Protein AF-A0AAD9R577-F1 (afdb_monomer)

Structure (mmCIF, N/CA/C/O backbone):
data_AF-A0AAD9R577-F1
#
_entry.id   AF-A0AAD9R577-F1
#
loop_
_atom_site.group_PDB
_atom_site.id
_atom_site.type_symbol
_atom_site.label_atom_id
_atom_site.label_alt_id
_atom_site.label_comp_id
_atom_site.label_asym_id
_atom_site.label_entity_id
_atom_site.label_seq_id
_atom_site.pdbx_PDB_ins_code
_atom_site.Cartn_x
_atom_site.Cartn_y
_atom_site.Cartn_z
_atom_site.occupancy
_atom_site.B_iso_or_equiv
_atom_site.auth_seq_id
_atom_site.auth_comp_id
_atom_site.auth_asym_id
_atom_site.auth_atom_id
_atom_site.pdbx_PDB_model_num
ATOM 1 N N . MET A 1 1 ? -76.324 93.531 103.698 1.00 36.38 1 MET A N 1
ATOM 2 C CA . MET A 1 1 ? -75.422 93.240 104.834 1.00 36.38 1 MET A CA 1
ATOM 3 C C . MET A 1 1 ? -74.713 91.928 104.554 1.00 36.38 1 MET A C 1
ATOM 5 O O . MET A 1 1 ? -75.257 91.119 103.817 1.00 36.38 1 MET A O 1
ATOM 9 N N . ALA A 1 2 ? -73.474 91.845 105.027 1.00 48.06 2 ALA A N 1
ATOM 10 C CA . ALA A 1 2 ? -72.414 90.916 104.651 1.00 48.06 2 ALA A CA 1
ATOM 11 C C . ALA A 1 2 ? -72.504 89.531 105.327 1.00 48.06 2 ALA A C 1
ATOM 13 O O . ALA A 1 2 ? -73.449 89.286 106.071 1.00 48.06 2 ALA A O 1
ATOM 14 N N . GLU A 1 3 ? -71.440 88.741 105.093 1.00 37.62 3 GLU A N 1
ATOM 15 C CA . GLU A 1 3 ? -70.983 87.515 105.786 1.00 37.62 3 GLU A CA 1
ATOM 16 C C . GLU A 1 3 ? -71.589 86.182 105.311 1.00 37.62 3 GLU A C 1
ATOM 18 O O . GLU A 1 3 ? -72.774 86.109 105.021 1.00 37.62 3 GLU A O 1
ATOM 23 N N . SER A 1 4 ? -70.910 85.029 105.263 1.00 41.31 4 SER A N 1
ATOM 24 C CA . SER A 1 4 ? -69.511 84.550 105.139 1.00 41.31 4 SER A CA 1
ATOM 25 C C . SER A 1 4 ? -69.548 83.059 105.539 1.00 41.31 4 SER A C 1
ATOM 27 O O . SER A 1 4 ? -70.264 82.738 106.483 1.00 41.31 4 SER A O 1
ATOM 29 N N . GLY A 1 5 ? -68.751 82.175 104.916 1.00 31.88 5 GLY A N 1
ATOM 30 C CA . GLY A 1 5 ? -68.338 80.900 105.544 1.00 31.88 5 GLY A CA 1
ATOM 31 C C . GLY A 1 5 ? -68.400 79.618 104.692 1.00 31.88 5 GLY A C 1
ATOM 32 O O . GLY A 1 5 ? -69.493 79.167 104.383 1.00 31.88 5 GLY A O 1
ATOM 33 N N . GLU A 1 6 ? -67.198 79.070 104.407 1.00 48.03 6 GLU A N 1
ATOM 34 C CA . GLU A 1 6 ? -66.734 77.646 104.351 1.00 48.03 6 GLU A CA 1
ATOM 35 C C . GLU A 1 6 ? -67.525 76.588 103.535 1.00 48.03 6 GLU A C 1
ATOM 37 O O . GLU A 1 6 ? -68.749 76.618 103.587 1.00 48.03 6 GLU A O 1
ATOM 42 N N . PRO A 1 7 ? -66.907 75.588 102.828 1.00 50.59 7 PRO A N 1
ATOM 43 C CA . PRO A 1 7 ? -65.900 74.640 103.378 1.00 50.59 7 PRO A CA 1
ATOM 44 C C . PRO A 1 7 ? -64.921 73.953 102.366 1.00 50.59 7 PRO A C 1
ATOM 46 O O . PRO A 1 7 ? -65.145 73.951 101.162 1.00 50.59 7 PRO A O 1
ATOM 49 N N . GLN A 1 8 ? -63.888 73.234 102.844 1.00 50.06 8 GLN A N 1
ATOM 50 C CA . GLN A 1 8 ? -63.568 71.871 102.345 1.00 50.06 8 GLN A CA 1
ATOM 51 C C . GLN A 1 8 ? -62.531 71.153 103.225 1.00 50.06 8 GLN A C 1
ATOM 53 O O . GLN A 1 8 ? -61.324 71.384 103.166 1.00 50.06 8 GLN A O 1
ATOM 58 N N . ALA A 1 9 ? -63.034 70.224 104.038 1.00 52.00 9 ALA A N 1
ATOM 59 C CA . ALA A 1 9 ? -62.245 69.318 104.855 1.00 52.00 9 ALA A CA 1
ATOM 60 C C . ALA A 1 9 ? -61.543 68.267 103.979 1.00 52.00 9 ALA A C 1
ATOM 62 O O . ALA A 1 9 ? -62.163 67.391 103.377 1.00 52.00 9 ALA A O 1
ATOM 63 N N . ASN A 1 10 ? -60.218 68.335 103.948 1.00 60.50 10 ASN A N 1
ATOM 64 C CA . ASN A 1 10 ? -59.331 67.381 103.299 1.00 60.50 10 ASN A CA 1
ATOM 65 C C . ASN A 1 10 ? -59.220 66.091 104.144 1.00 60.50 10 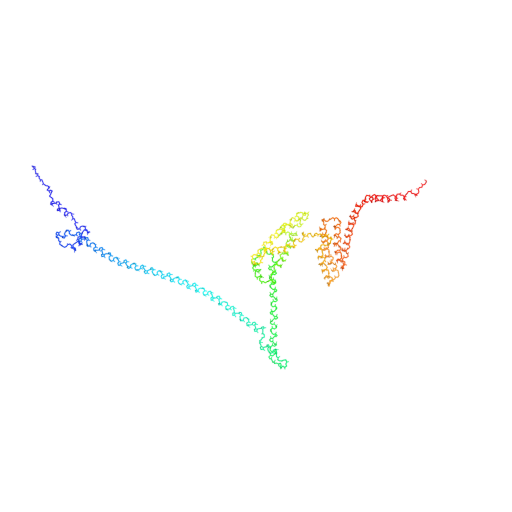ASN A C 1
ATOM 67 O O . ASN A 1 10 ? -58.213 65.845 104.806 1.00 60.50 10 ASN A O 1
ATOM 71 N N . ASN A 1 11 ? -60.292 65.294 104.182 1.00 74.69 11 ASN A N 1
ATOM 72 C CA . ASN A 1 11 ? -60.381 64.095 105.017 1.00 74.69 11 ASN A CA 1
ATOM 73 C C . ASN A 1 11 ? -59.613 62.906 104.376 1.00 74.69 11 ASN A C 1
ATOM 75 O O . ASN A 1 11 ? -59.907 62.522 103.239 1.00 74.69 11 ASN A O 1
ATOM 79 N N . PRO A 1 12 ? -58.637 62.278 105.067 1.00 73.50 12 PRO A N 1
ATOM 80 C CA . PRO A 1 12 ? -57.872 61.139 104.544 1.00 73.50 12 PRO A CA 1
ATOM 81 C C . PRO A 1 12 ? -58.734 59.901 104.244 1.00 73.50 12 PRO A C 1
ATOM 83 O O . PRO A 1 12 ? -58.388 59.120 103.354 1.00 73.50 12 PRO A O 1
ATOM 86 N N . LEU A 1 13 ? -59.869 59.734 104.932 1.00 74.12 13 LEU A N 1
ATOM 87 C CA . LEU A 1 13 ? -60.851 58.697 104.605 1.00 74.12 13 LEU A CA 1
ATOM 88 C C . LEU A 1 13 ? -61.542 58.990 103.272 1.00 74.12 13 LEU A C 1
ATOM 90 O O . LEU A 1 13 ? -61.660 58.083 102.456 1.00 74.12 13 LEU A O 1
ATOM 94 N N . SER A 1 14 ? -61.896 60.249 102.998 1.00 76.75 14 SER A N 1
ATOM 95 C CA . SER A 1 14 ? -62.472 60.659 101.711 1.00 76.75 14 SER A CA 1
ATOM 96 C C . SER A 1 14 ? -61.490 60.469 100.554 1.00 76.75 14 SER A C 1
ATOM 98 O O . SER A 1 14 ? -61.900 60.046 99.482 1.00 76.75 14 SER A O 1
ATOM 100 N N . ARG A 1 15 ? -60.180 60.670 100.767 1.00 76.50 15 ARG A N 1
ATOM 101 C CA . ARG A 1 15 ? -59.154 60.348 99.753 1.00 76.50 15 ARG A CA 1
ATOM 102 C C . ARG A 1 15 ? -59.032 58.848 99.482 1.00 76.50 15 ARG A C 1
ATOM 104 O O . ARG A 1 15 ? -58.927 58.460 98.325 1.00 76.50 15 ARG A O 1
ATOM 111 N N . LYS A 1 16 ? -59.035 57.999 100.520 1.00 76.12 16 LYS A N 1
ATOM 112 C CA . LYS A 1 16 ? -59.027 56.534 100.338 1.00 76.12 16 LYS A CA 1
ATOM 113 C C . LYS A 1 16 ? -60.310 56.046 99.668 1.00 76.12 16 LYS A C 1
ATOM 115 O O . LYS A 1 16 ? -60.227 55.207 98.783 1.00 76.12 16 LYS A O 1
ATOM 120 N N . LEU A 1 17 ? -61.461 56.591 100.060 1.00 76.38 17 LEU A N 1
ATOM 121 C CA . LEU A 1 17 ? -62.759 56.265 99.477 1.00 76.38 17 LEU A CA 1
ATOM 122 C C . LEU A 1 17 ? -62.812 56.667 97.999 1.00 76.38 17 LEU A C 1
ATOM 124 O O . LEU A 1 17 ? -63.132 55.829 97.166 1.00 76.38 17 LEU A O 1
ATOM 128 N N . ASN A 1 18 ? -62.408 57.896 97.664 1.00 77.06 18 ASN A N 1
ATOM 129 C CA . ASN A 1 18 ? -62.342 58.353 96.276 1.00 77.06 18 ASN A CA 1
ATOM 130 C C . ASN A 1 18 ? -61.352 57.518 95.462 1.00 77.06 18 ASN A C 1
ATOM 132 O O . ASN A 1 18 ? -61.693 57.096 94.370 1.00 77.06 18 ASN A O 1
ATOM 136 N N . LYS A 1 19 ? -60.187 57.163 96.016 1.00 76.25 19 LYS A N 1
ATOM 137 C CA . LYS A 1 19 ? -59.216 56.297 95.330 1.00 76.25 19 LYS A CA 1
ATOM 138 C C . LYS A 1 19 ? -59.747 54.880 95.069 1.00 76.25 19 LYS A C 1
ATOM 140 O O . LYS A 1 19 ? -59.411 54.299 94.046 1.00 76.25 19 LYS A O 1
ATOM 145 N N . ILE A 1 20 ? -60.570 54.336 95.971 1.00 72.88 20 ILE A N 1
ATOM 146 C CA . ILE A 1 20 ? -61.236 53.030 95.805 1.00 72.88 20 ILE A CA 1
ATOM 147 C C . ILE A 1 20 ? -62.394 53.120 94.795 1.00 72.88 20 ILE A C 1
ATOM 149 O O . ILE A 1 20 ? -62.601 52.197 94.012 1.00 72.88 20 ILE A O 1
ATOM 153 N N . LEU A 1 21 ? -63.133 54.230 94.782 1.00 68.88 21 LEU A N 1
ATOM 154 C CA . LEU A 1 21 ? -64.209 54.488 93.818 1.00 68.88 21 LEU A CA 1
ATOM 155 C C . LEU A 1 21 ? -63.672 54.795 92.407 1.00 68.88 21 LEU A C 1
ATOM 157 O O . LEU A 1 21 ? -64.319 54.473 91.415 1.00 68.88 21 LEU A O 1
ATOM 161 N N . GLU A 1 22 ? -62.487 55.399 92.310 1.00 71.50 22 GLU A N 1
ATOM 162 C CA . GLU A 1 22 ? -61.793 55.688 91.050 1.00 71.50 22 GLU A CA 1
ATOM 163 C C . GLU A 1 22 ? -61.117 54.450 90.449 1.00 71.50 22 GLU A C 1
ATOM 165 O O . GLU A 1 22 ? -60.948 54.383 89.229 1.00 71.50 22 GLU A O 1
ATOM 170 N N . THR A 1 23 ? -60.773 53.439 91.258 1.00 67.88 23 THR A N 1
ATOM 171 C CA . THR A 1 23 ? -60.374 52.121 90.748 1.00 67.88 23 THR A CA 1
ATOM 172 C C . THR A 1 23 ? -61.582 51.412 90.140 1.00 67.88 23 THR A C 1
ATOM 174 O O . THR A 1 23 ? -62.280 50.644 90.797 1.00 67.88 23 THR A O 1
ATOM 177 N N . ARG A 1 24 ? -61.834 51.682 88.856 1.00 68.44 24 ARG A N 1
ATOM 178 C CA . ARG A 1 24 ? -62.853 51.012 88.037 1.00 68.44 24 ARG A CA 1
ATOM 179 C C . ARG A 1 24 ? -62.409 49.589 87.694 1.00 68.44 24 ARG A C 1
ATOM 181 O O . ARG A 1 24 ? -61.972 49.326 86.578 1.00 68.44 24 ARG A O 1
ATOM 188 N N . LEU A 1 25 ? -62.504 48.691 88.672 1.00 65.19 25 LEU A N 1
ATOM 189 C CA . LEU A 1 25 ? -62.075 47.292 88.560 1.00 65.19 25 LEU A CA 1
ATOM 190 C C . LEU A 1 25 ? -62.776 46.535 87.418 1.00 65.19 25 LEU A C 1
ATOM 192 O O . LEU A 1 25 ? -62.183 45.630 86.849 1.00 65.19 25 LEU A O 1
ATOM 196 N N . ASP A 1 26 ? -63.988 46.943 87.031 1.00 66.19 26 ASP A N 1
ATOM 197 C CA . ASP A 1 26 ? -64.758 46.304 85.953 1.00 66.19 26 ASP A CA 1
ATOM 198 C C . ASP A 1 26 ? -64.218 46.594 84.542 1.00 66.19 26 ASP A C 1
ATOM 200 O O . ASP A 1 26 ? -64.504 45.852 83.603 1.00 66.19 26 ASP A O 1
ATOM 204 N N . ASN A 1 27 ? -63.438 47.668 84.375 1.00 71.12 27 ASN A N 1
ATOM 205 C CA . ASN A 1 27 ? -62.921 48.079 83.067 1.00 71.12 27 ASN A CA 1
ATOM 206 C C . ASN A 1 27 ? -61.633 47.342 82.669 1.00 71.12 27 ASN A C 1
ATOM 208 O O . ASN A 1 27 ? -61.241 47.393 81.504 1.00 71.12 27 ASN A O 1
ATOM 212 N N . ASP A 1 28 ? -60.975 46.673 83.614 1.00 78.81 28 ASP A N 1
ATOM 213 C CA . ASP A 1 28 ? -59.715 45.970 83.391 1.00 78.81 28 ASP A CA 1
ATOM 214 C C . ASP A 1 28 ? -59.970 44.459 83.287 1.00 78.81 28 ASP A C 1
ATOM 216 O O . ASP A 1 28 ? -60.019 43.727 84.279 1.00 78.81 28 ASP A O 1
ATOM 220 N N . LYS A 1 29 ? -60.197 44.000 82.051 1.00 81.50 29 LYS A N 1
ATOM 221 C CA . LYS A 1 29 ? -60.559 42.609 81.746 1.00 81.50 29 LYS A CA 1
ATOM 222 C C . LYS A 1 29 ? -59.484 41.616 82.203 1.00 81.50 29 LYS A C 1
ATOM 224 O O . LYS A 1 29 ? -59.839 40.553 82.708 1.00 81.50 29 LYS A O 1
ATOM 229 N N . GLU A 1 30 ? -58.205 41.969 82.076 1.00 81.69 30 GLU A N 1
ATOM 230 C CA . GLU A 1 30 ? -57.084 41.123 82.507 1.00 81.69 30 GLU A CA 1
ATOM 231 C C . GLU A 1 30 ? -57.042 41.001 84.031 1.00 81.69 30 GLU A C 1
ATOM 233 O O . GLU A 1 30 ? -56.904 39.896 84.556 1.00 81.69 30 GLU A O 1
ATOM 238 N N . MET A 1 31 ? -57.253 42.105 84.757 1.00 79.75 31 MET A N 1
ATOM 239 C CA . MET A 1 31 ? -57.393 42.069 86.218 1.00 79.75 31 MET A CA 1
ATOM 240 C C . MET A 1 31 ? -58.587 41.224 86.657 1.00 79.75 31 MET A C 1
ATOM 242 O O . MET A 1 31 ? -58.463 40.413 87.572 1.00 79.75 31 MET A O 1
ATOM 246 N N . VAL A 1 32 ? -59.744 41.376 86.008 1.00 82.25 32 VAL A N 1
ATOM 247 C CA . VAL A 1 32 ? -60.946 40.592 86.327 1.00 82.25 32 VAL A CA 1
ATOM 248 C C . VAL A 1 32 ? -60.718 39.103 86.059 1.00 82.25 32 VAL A C 1
ATOM 250 O O . VAL A 1 32 ? -61.146 38.268 86.855 1.00 82.25 32 VAL A O 1
ATOM 253 N N . GLU A 1 33 ? -60.035 38.742 84.976 1.00 82.62 33 GLU A N 1
ATOM 254 C CA . GLU A 1 33 ? -59.671 37.355 84.672 1.00 82.62 33 GLU A CA 1
ATOM 255 C C . GLU A 1 33 ? -58.629 36.800 85.649 1.00 82.62 33 GLU A C 1
ATOM 257 O O . GLU A 1 33 ? -58.799 35.687 86.147 1.00 82.62 33 GLU A O 1
ATOM 262 N N . ALA A 1 34 ? -57.614 37.585 86.017 1.00 81.31 34 ALA A N 1
ATOM 263 C CA . ALA A 1 34 ? -56.635 37.213 87.032 1.00 81.31 34 ALA A CA 1
ATOM 264 C C . ALA A 1 34 ? -57.291 37.012 88.407 1.00 81.31 34 ALA A C 1
ATOM 266 O O . ALA A 1 34 ? -57.001 36.033 89.092 1.00 81.31 34 ALA A O 1
ATOM 267 N N . LEU A 1 35 ? -58.228 37.883 88.797 1.00 80.81 35 LEU A N 1
ATOM 268 C CA . LEU A 1 35 ? -59.008 37.756 90.031 1.00 80.81 35 LEU A CA 1
ATOM 269 C C . LEU A 1 35 ? -59.965 36.557 89.986 1.00 80.81 35 LEU A C 1
ATOM 271 O O . LEU A 1 35 ? -60.106 35.867 90.995 1.00 80.81 35 LEU A O 1
ATOM 275 N N . LYS A 1 36 ? -60.576 36.257 88.830 1.00 83.06 36 LYS A N 1
ATOM 276 C CA . LYS A 1 36 ? -61.362 35.027 88.614 1.00 83.06 36 LYS A CA 1
ATOM 277 C C . LYS A 1 36 ? -60.495 33.772 88.706 1.00 83.06 36 LYS A C 1
ATOM 279 O O . LYS A 1 36 ? -60.928 32.778 89.273 1.00 83.06 36 LYS A O 1
ATOM 284 N N . ALA A 1 37 ? -59.271 33.800 88.186 1.00 81.94 37 ALA A N 1
ATOM 285 C CA . ALA A 1 37 ? -58.332 32.694 88.336 1.00 81.94 37 ALA A CA 1
ATOM 286 C C . ALA A 1 37 ? -57.900 32.540 89.803 1.00 81.94 37 ALA A C 1
ATOM 288 O O . ALA A 1 37 ? -57.862 31.419 90.314 1.00 81.94 37 ALA A O 1
ATOM 289 N N . LEU A 1 38 ? -57.649 33.655 90.500 1.00 83.31 38 LEU A N 1
ATOM 290 C CA . LEU A 1 38 ? -57.300 33.684 91.921 1.00 83.31 38 LEU A CA 1
ATOM 291 C C . LEU A 1 38 ? -58.417 33.113 92.800 1.00 83.31 38 LEU A C 1
ATOM 293 O O . LEU A 1 38 ? -58.152 32.319 93.702 1.00 83.31 38 LEU A O 1
ATOM 297 N N . SER A 1 39 ? -59.672 33.467 92.509 1.00 83.19 39 SER A N 1
ATOM 298 C CA . SER A 1 39 ? -60.832 33.015 93.281 1.00 83.19 39 SER A CA 1
ATOM 299 C C . SER A 1 39 ? -61.064 31.505 93.202 1.00 83.19 39 SER A C 1
ATOM 301 O O . SER A 1 39 ? -61.665 30.946 94.114 1.00 83.19 39 SER A O 1
ATOM 303 N N . THR A 1 40 ? -60.531 30.814 92.183 1.00 82.81 40 THR A N 1
ATOM 304 C CA . THR A 1 40 ? -60.622 29.343 92.097 1.00 82.81 40 THR A CA 1
ATOM 305 C C . THR A 1 40 ? -59.883 28.610 93.219 1.00 82.81 40 THR A C 1
ATOM 307 O O . THR A 1 40 ? -60.184 27.448 93.472 1.00 82.81 40 THR A O 1
ATOM 310 N N . PHE A 1 41 ? -58.908 29.247 93.875 1.00 78.62 41 PHE A N 1
ATOM 311 C CA . PHE A 1 41 ? -58.085 28.602 94.908 1.00 78.62 41 PHE A CA 1
ATOM 312 C C . PHE A 1 41 ? -57.881 29.442 96.169 1.00 78.62 41 PHE A C 1
ATOM 314 O O . PHE A 1 41 ? -57.582 28.895 97.229 1.00 78.62 41 PHE A O 1
ATOM 321 N N . PHE A 1 42 ? -58.064 30.759 96.094 1.00 82.19 42 PHE A N 1
ATOM 322 C CA . PHE A 1 42 ? -58.013 31.648 97.246 1.00 82.19 42 PHE A CA 1
ATOM 323 C C . PHE A 1 42 ? -59.418 31.853 97.831 1.00 82.19 42 PHE A C 1
ATOM 325 O O . PHE A 1 42 ? -60.055 32.880 97.605 1.00 82.19 42 PHE A O 1
ATOM 332 N N . VAL A 1 43 ? -59.914 30.846 98.558 1.00 80.38 43 VAL A N 1
ATOM 333 C CA . VAL A 1 43 ? -61.293 30.820 99.087 1.00 80.38 43 VAL A CA 1
ATOM 334 C C . VAL A 1 43 ? -61.404 31.510 100.454 1.00 80.38 43 VAL A C 1
ATOM 336 O O . VAL A 1 43 ? -62.362 32.237 100.702 1.00 80.38 43 VAL A O 1
ATOM 339 N N . ASP A 1 44 ? -60.390 31.355 101.316 1.00 79.19 44 ASP A N 1
ATOM 340 C CA . ASP A 1 44 ? -60.407 31.874 102.688 1.00 79.19 44 ASP A CA 1
ATOM 341 C C . ASP A 1 44 ? -59.397 32.998 102.924 1.00 79.19 44 ASP A C 1
ATOM 343 O O . ASP A 1 44 ? -58.178 32.836 102.791 1.00 79.19 44 ASP A O 1
ATOM 347 N N . ASN A 1 45 ? -59.905 34.140 103.389 1.00 80.31 45 ASN A N 1
ATOM 348 C CA . ASN A 1 45 ? -59.128 35.354 103.612 1.00 80.31 45 ASN A CA 1
ATOM 349 C C . ASN A 1 45 ? -58.500 35.416 105.021 1.00 80.31 45 ASN A C 1
ATOM 351 O O . ASN A 1 45 ? -58.777 36.327 105.805 1.00 80.31 45 ASN A O 1
ATOM 355 N N . SER A 1 46 ? -57.649 34.440 105.352 1.00 84.50 46 SER A N 1
ATOM 356 C CA . SER A 1 46 ? -56.916 34.394 106.627 1.00 84.50 46 SER A CA 1
ATOM 357 C C . SER A 1 46 ? -55.547 35.095 106.548 1.00 84.50 46 SER A C 1
ATOM 359 O O . SER A 1 46 ? -54.961 35.237 105.472 1.00 84.50 46 SER A O 1
ATOM 361 N N . LEU A 1 47 ? -54.978 35.497 107.695 1.00 79.06 47 LEU A N 1
ATOM 362 C CA . LEU A 1 47 ? -53.608 36.045 107.766 1.00 79.06 47 LEU A CA 1
ATOM 363 C C . LEU A 1 47 ? -52.559 35.081 107.183 1.00 79.06 47 LEU A C 1
ATOM 365 O O . LEU A 1 47 ? -51.588 35.522 106.566 1.00 79.06 47 LEU A O 1
ATOM 369 N N . ARG A 1 48 ? -52.769 33.770 107.356 1.00 79.06 48 ARG A N 1
ATOM 370 C CA . ARG A 1 48 ? -51.910 32.719 106.802 1.00 79.06 48 ARG A CA 1
ATOM 371 C C . ARG A 1 48 ? -52.046 32.639 105.281 1.00 79.06 48 ARG A C 1
ATOM 373 O O . ARG A 1 48 ? -51.027 32.635 104.597 1.00 79.06 48 ARG A O 1
ATOM 380 N N . SER A 1 49 ? -53.276 32.668 104.763 1.00 78.31 49 SER A N 1
ATOM 381 C CA . SER A 1 49 ? -53.561 32.654 103.320 1.00 78.31 49 SER A CA 1
ATOM 382 C C . SER A 1 49 ? -52.920 33.855 102.616 1.00 78.31 49 SER A C 1
ATOM 384 O O . SER A 1 49 ? -52.263 33.695 101.596 1.00 78.31 49 SER A O 1
ATOM 386 N N . ARG A 1 50 ? -53.018 35.064 103.193 1.00 81.50 50 ARG A N 1
ATOM 387 C CA . ARG A 1 50 ? -52.399 36.278 102.622 1.00 81.50 50 ARG A CA 1
ATOM 388 C C . ARG A 1 50 ? -50.873 36.213 102.567 1.00 81.50 50 ARG A C 1
ATOM 390 O O . ARG A 1 50 ? -50.291 36.645 101.578 1.00 81.50 50 ARG A O 1
ATOM 397 N N . ARG A 1 51 ? -50.224 35.700 103.623 1.00 83.06 51 ARG A N 1
ATOM 398 C CA . ARG A 1 51 ? -48.755 35.559 103.665 1.00 83.06 51 ARG A CA 1
ATOM 399 C C . ARG A 1 51 ? -48.240 34.538 102.648 1.00 83.06 51 ARG A C 1
ATOM 401 O O . ARG A 1 51 ? -47.149 34.733 102.124 1.00 83.06 51 ARG A O 1
ATOM 408 N N . ASN A 1 52 ? -49.021 33.497 102.359 1.00 83.19 52 ASN A N 1
ATOM 409 C CA . ASN A 1 52 ? -48.614 32.404 101.475 1.00 83.19 52 ASN A CA 1
ATOM 410 C C . ASN A 1 52 ? -49.080 32.566 100.018 1.00 83.19 52 ASN A C 1
ATOM 412 O O . ASN A 1 52 ? -48.528 31.896 99.153 1.00 83.19 52 ASN A O 1
ATOM 416 N N . LEU A 1 53 ? -50.008 33.489 99.730 1.00 84.56 53 LEU A N 1
ATOM 417 C CA . LEU A 1 53 ? -50.628 33.684 98.411 1.00 84.56 53 LEU A CA 1
ATOM 418 C C . LEU A 1 53 ? -49.624 33.740 97.253 1.00 84.56 53 LEU A C 1
ATOM 420 O O . LEU A 1 53 ? -49.824 33.088 96.236 1.00 84.56 53 LEU A O 1
ATOM 424 N N . ARG A 1 54 ? -48.525 34.488 97.406 1.00 86.38 54 ARG A N 1
ATOM 425 C CA . ARG A 1 54 ? -47.476 34.559 96.379 1.00 86.38 54 ARG A CA 1
ATOM 426 C C . ARG A 1 54 ? -46.834 33.193 96.132 1.00 86.38 54 ARG A C 1
ATOM 428 O O . ARG A 1 54 ? -46.698 32.794 94.984 1.00 86.38 54 ARG A O 1
ATOM 435 N N . GLY A 1 55 ? -46.487 32.479 97.201 1.00 87.31 55 GLY A N 1
ATOM 436 C CA . GLY A 1 55 ? -45.924 31.134 97.105 1.00 87.31 55 GLY A CA 1
ATOM 437 C C . GLY A 1 55 ? -46.911 30.130 96.505 1.00 87.31 55 GLY A C 1
ATOM 438 O O . GLY A 1 55 ? -46.497 29.255 95.756 1.00 87.31 55 GLY A O 1
ATOM 439 N N . ASP A 1 56 ? -48.209 30.274 96.776 1.00 84.75 56 ASP A N 1
ATOM 440 C CA . ASP A 1 56 ? -49.250 29.413 96.204 1.00 84.75 56 ASP A CA 1
ATOM 441 C C . ASP A 1 56 ? -49.474 29.701 94.705 1.00 84.75 56 ASP A C 1
ATOM 443 O O . ASP A 1 56 ? -49.603 28.765 93.915 1.00 84.75 56 ASP A O 1
ATOM 447 N N . ILE A 1 57 ? -49.437 30.976 94.286 1.00 86.62 57 ILE A N 1
ATOM 448 C CA . ILE A 1 57 ? -49.454 31.375 92.866 1.00 86.62 57 ILE A CA 1
ATOM 449 C C . ILE A 1 57 ? -48.215 30.840 92.143 1.00 86.62 57 ILE A C 1
ATOM 451 O O . ILE A 1 57 ? -48.344 30.242 91.078 1.00 86.62 57 ILE A O 1
ATOM 455 N N . GLU A 1 58 ? -47.021 31.036 92.709 1.00 87.94 58 GLU A N 1
ATOM 456 C CA . GLU A 1 58 ? -45.758 30.574 92.119 1.00 87.94 58 GLU A CA 1
ATOM 457 C C . GLU A 1 58 ? -45.737 29.044 91.992 1.00 87.94 58 GLU A C 1
ATOM 459 O O . GLU A 1 58 ? -45.398 28.531 90.929 1.00 87.94 58 GLU A O 1
ATOM 464 N N . LYS A 1 59 ? -46.198 28.308 93.013 1.00 89.31 59 LYS A N 1
ATOM 465 C CA . LYS A 1 59 ? -46.347 26.844 92.948 1.00 89.31 59 LYS A CA 1
ATOM 466 C C . LYS A 1 59 ? -47.330 26.399 91.874 1.00 89.31 59 LYS A C 1
ATOM 468 O O . LYS A 1 59 ? -47.056 25.438 91.165 1.00 89.31 59 LYS A O 1
ATOM 473 N N . ARG A 1 60 ? -48.474 27.075 91.741 1.00 87.75 60 ARG A N 1
ATOM 474 C CA . ARG A 1 60 ? -49.462 26.739 90.708 1.00 87.75 60 ARG A CA 1
ATOM 475 C C . ARG A 1 60 ? -48.945 27.060 89.307 1.00 87.75 60 ARG A C 1
ATOM 477 O O . ARG A 1 60 ? -49.168 26.274 88.396 1.00 87.75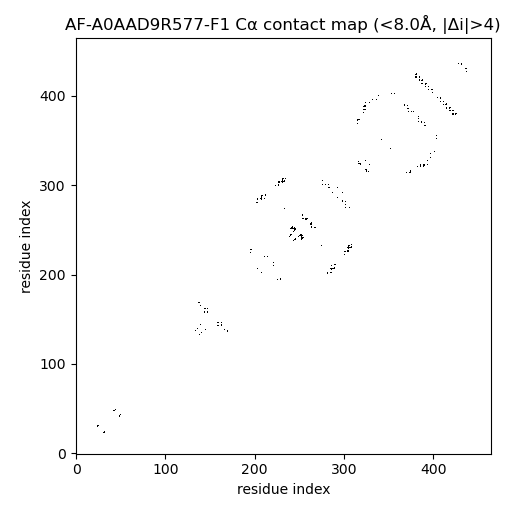 60 ARG A O 1
ATOM 484 N N . SER A 1 61 ? -48.244 28.180 89.143 1.00 89.38 61 SER A N 1
ATOM 485 C CA . SER A 1 61 ? -47.578 28.548 87.889 1.00 89.38 61 SER A CA 1
ATOM 486 C C . SER A 1 61 ? -46.522 27.511 87.501 1.00 89.38 61 SER A C 1
ATOM 488 O O . SER A 1 61 ? -46.519 27.034 86.369 1.00 89.38 61 SER A O 1
ATOM 490 N N . LEU A 1 62 ? -45.696 27.081 88.462 1.00 92.38 62 LEU A N 1
ATOM 491 C CA . LEU A 1 62 ? -44.730 26.003 88.264 1.00 92.38 62 LEU A CA 1
ATOM 492 C C . LEU A 1 62 ? -45.427 24.702 87.845 1.00 92.38 62 LEU A C 1
ATOM 494 O O . LEU A 1 62 ? -45.049 24.130 86.833 1.00 92.38 62 LEU A O 1
ATOM 498 N N . ALA A 1 63 ? -46.500 24.300 88.533 1.00 91.81 63 ALA A N 1
ATOM 499 C CA . ALA A 1 63 ? -47.257 23.094 88.193 1.00 91.81 63 ALA A CA 1
ATOM 500 C C . ALA A 1 63 ? -47.887 23.150 86.786 1.00 91.81 63 ALA A C 1
ATOM 502 O O . ALA A 1 63 ? -47.924 22.145 86.078 1.00 91.81 63 ALA A O 1
ATOM 503 N N . ILE A 1 64 ? -48.375 24.320 86.354 1.00 90.19 64 ILE A N 1
ATOM 504 C CA . ILE A 1 64 ? -48.893 24.513 84.991 1.00 90.19 64 ILE A CA 1
ATOM 505 C C . ILE A 1 64 ? -47.760 24.400 83.967 1.00 90.19 64 ILE A C 1
ATOM 507 O O . ILE A 1 64 ? -47.930 23.725 82.954 1.00 90.19 64 ILE A O 1
ATOM 511 N N . ASN A 1 65 ? -46.607 25.018 84.230 1.00 93.25 65 ASN A N 1
ATOM 512 C CA . ASN A 1 65 ? -45.451 24.944 83.338 1.00 93.25 65 ASN A CA 1
ATOM 513 C C . ASN A 1 65 ? -44.884 23.521 83.253 1.00 93.25 65 ASN A C 1
ATOM 515 O O . ASN A 1 65 ? -44.571 23.074 82.156 1.00 93.25 65 ASN A O 1
ATOM 519 N N . GLU A 1 66 ? -44.824 22.785 84.364 1.00 94.94 66 GLU A N 1
ATOM 520 C CA . GLU A 1 66 ? -44.445 21.365 84.391 1.00 94.94 66 GLU A CA 1
ATOM 521 C C . GLU A 1 66 ? -45.438 20.512 83.588 1.00 94.94 66 GLU A C 1
ATOM 523 O O . GLU A 1 66 ? -45.036 19.665 82.790 1.00 94.94 66 GLU A O 1
ATOM 528 N N . SER A 1 67 ? -46.744 20.772 83.726 1.00 93.62 67 SER A N 1
ATOM 529 C CA . SER A 1 67 ? -47.773 20.101 82.925 1.00 93.62 67 SER A CA 1
ATOM 530 C C . SER A 1 67 ? -47.647 20.424 81.433 1.00 93.62 67 SER A C 1
ATOM 532 O O . SER A 1 67 ? -47.847 19.538 80.601 1.00 93.62 67 SER A O 1
ATOM 534 N N . PHE A 1 68 ? -47.331 21.672 81.084 1.00 94.94 68 PHE A N 1
ATOM 535 C CA . PHE A 1 68 ? -47.118 22.096 79.703 1.00 94.94 68 PHE A CA 1
ATOM 536 C C . PHE A 1 68 ? -45.857 21.461 79.113 1.00 94.94 68 PHE A C 1
ATOM 538 O O . PHE A 1 68 ? -45.902 20.929 78.007 1.00 94.94 68 PHE A O 1
ATOM 545 N N . GLU A 1 69 ? -44.751 21.457 79.859 1.00 95.31 69 GLU A N 1
ATOM 546 C CA . GLU A 1 69 ? -43.505 20.808 79.457 1.00 95.31 69 GLU A CA 1
ATOM 547 C C . GLU A 1 69 ? -43.720 19.307 79.240 1.00 95.31 69 GLU A C 1
ATOM 549 O O . GLU A 1 69 ? -43.266 18.759 78.237 1.00 95.31 69 GLU A O 1
ATOM 554 N N . SER A 1 70 ? -44.465 18.648 80.134 1.00 94.81 70 SER A N 1
ATOM 555 C CA . SER A 1 70 ? -44.800 17.231 79.999 1.00 94.81 70 SER A CA 1
ATOM 556 C C . SER A 1 70 ? -45.614 16.949 78.736 1.00 94.81 70 SER A C 1
ATOM 558 O O . SER A 1 70 ? -45.295 16.013 78.008 1.00 94.81 70 SER A O 1
ATOM 560 N N . ALA A 1 71 ? -46.640 17.756 78.451 1.00 93.00 71 ALA A N 1
ATOM 561 C CA . ALA A 1 71 ? -47.456 17.590 77.249 1.00 93.00 71 ALA A CA 1
ATOM 562 C C . ALA A 1 71 ? -46.653 17.879 75.967 1.00 93.00 71 ALA A C 1
ATOM 564 O O . ALA A 1 71 ? -46.726 17.134 74.992 1.00 93.00 71 ALA A O 1
ATOM 565 N N . PHE A 1 72 ? -45.837 18.937 75.962 1.00 95.06 72 PHE A N 1
ATOM 566 C CA . PHE A 1 72 ? -45.032 19.300 74.796 1.00 95.06 72 PHE A CA 1
ATOM 567 C C . PHE A 1 72 ? -43.906 18.295 74.527 1.00 95.06 72 PHE A C 1
ATOM 569 O O . PHE A 1 72 ? -43.546 18.055 73.376 1.00 95.06 72 PHE A O 1
ATOM 576 N N . ARG A 1 73 ? -43.371 17.661 75.576 1.00 95.56 73 ARG A N 1
ATOM 577 C CA . ARG A 1 73 ? -42.386 16.581 75.461 1.00 95.56 73 ARG A CA 1
ATOM 578 C C . ARG A 1 73 ? -42.934 15.389 74.680 1.00 95.56 73 ARG A C 1
ATOM 580 O O . ARG A 1 73 ? -42.197 14.833 73.874 1.00 95.56 73 ARG A O 1
ATOM 587 N N . GLU A 1 74 ? -44.201 15.031 74.877 1.00 95.19 74 GLU A N 1
ATOM 588 C CA . GLU A 1 74 ? -44.853 13.953 74.123 1.00 95.19 74 GLU A CA 1
ATOM 589 C C . GLU A 1 74 ? -44.967 14.300 72.632 1.00 95.19 74 GLU A C 1
ATOM 591 O O . GLU A 1 74 ? -44.587 13.501 71.779 1.00 95.19 74 GLU A O 1
ATOM 596 N N . VAL A 1 75 ? -45.388 15.528 72.313 1.00 96.19 75 VAL A N 1
ATOM 597 C CA . VAL A 1 75 ? -45.461 16.014 70.924 1.00 96.19 75 VAL A CA 1
ATOM 598 C C . VAL A 1 75 ? -44.079 16.046 70.273 1.00 96.19 75 VAL A C 1
ATOM 600 O O . VAL A 1 75 ? -43.925 15.635 69.124 1.00 96.19 75 VAL A O 1
ATOM 603 N N . LYS A 1 76 ? -43.057 16.504 71.005 1.00 95.88 76 LYS A N 1
ATOM 604 C CA . LYS A 1 76 ? -41.676 16.503 70.523 1.00 95.88 76 LYS A CA 1
ATOM 605 C C . LYS A 1 76 ? -41.201 15.081 70.226 1.00 95.88 76 LYS A C 1
ATOM 607 O O . LYS A 1 76 ? -40.632 14.863 69.167 1.00 95.88 76 LYS A O 1
ATOM 612 N N . GLN A 1 77 ? -41.463 14.130 71.123 1.00 96.62 77 GLN A N 1
ATOM 613 C CA . GLN A 1 77 ? -41.075 12.737 70.913 1.00 96.62 77 GLN A CA 1
ATOM 614 C C . GLN A 1 77 ? -41.725 12.169 69.648 1.00 96.62 77 GLN A C 1
ATOM 616 O O . GLN A 1 77 ? -41.025 11.608 68.819 1.00 96.62 77 GLN A O 1
ATOM 621 N N . GLN A 1 78 ? -43.025 12.402 69.444 1.00 96.25 78 GLN A N 1
ATOM 622 C CA . GLN A 1 78 ? -43.707 11.969 68.220 1.00 96.25 78 GLN A CA 1
ATOM 623 C C . GLN A 1 78 ? -43.114 12.614 66.959 1.00 96.25 78 GLN A C 1
ATOM 625 O O . GLN A 1 78 ? -43.017 11.965 65.921 1.00 96.25 78 GLN A O 1
ATOM 630 N N . LEU A 1 79 ? -42.705 13.884 67.026 1.00 96.12 79 LEU A N 1
ATOM 631 C CA . LEU A 1 79 ? -42.059 14.559 65.900 1.00 96.12 79 LEU A CA 1
ATOM 632 C C . LEU A 1 79 ? -40.650 14.011 65.626 1.00 96.12 79 LEU A C 1
ATOM 634 O O . LEU A 1 79 ? -40.291 13.835 64.462 1.00 96.12 79 LEU A O 1
ATOM 638 N N . ASP A 1 80 ? -39.877 13.734 66.679 1.00 96.75 80 ASP A N 1
ATOM 639 C CA . ASP A 1 80 ? -38.557 13.104 66.587 1.00 96.75 80 ASP A CA 1
ATOM 640 C C . ASP A 1 80 ? -38.685 11.689 65.977 1.00 96.75 80 ASP A C 1
ATOM 642 O O . ASP A 1 80 ? -37.906 11.333 65.091 1.00 96.75 80 ASP A O 1
ATOM 646 N N . ASP A 1 81 ? -39.714 10.925 66.361 1.00 96.88 81 ASP A N 1
ATOM 647 C CA . ASP A 1 81 ? -40.007 9.594 65.813 1.00 96.88 81 ASP A CA 1
ATOM 648 C C . ASP A 1 81 ? -40.377 9.671 64.317 1.00 96.88 81 ASP A C 1
ATOM 650 O O . ASP A 1 81 ? -39.810 8.954 63.493 1.00 96.88 81 ASP A O 1
ATOM 654 N N . VAL A 1 82 ? -41.251 10.609 63.922 1.00 96.62 82 VAL A N 1
ATOM 655 C CA . VAL A 1 82 ? -41.594 10.835 62.502 1.00 96.62 82 VAL A CA 1
ATOM 656 C C . VAL A 1 82 ? -40.372 11.272 61.692 1.00 96.62 82 VAL A C 1
ATOM 658 O O . VAL A 1 82 ? -40.213 10.872 60.536 1.00 96.62 82 VAL A O 1
ATOM 661 N N . HIS A 1 83 ? -39.495 12.096 62.267 1.00 96.19 83 HIS A N 1
ATOM 662 C CA . HIS A 1 83 ? -38.261 12.496 61.600 1.00 96.19 83 HIS A CA 1
ATOM 663 C C . HIS A 1 83 ? -37.342 11.293 61.356 1.00 96.19 83 HIS A C 1
ATOM 665 O O . HIS A 1 83 ? -36.839 11.132 60.240 1.00 96.19 83 HIS A O 1
ATOM 671 N N . ALA A 1 84 ? -37.183 10.427 62.359 1.00 96.94 84 ALA A N 1
ATOM 672 C CA . ALA A 1 84 ? -36.410 9.197 62.241 1.00 96.94 84 ALA A CA 1
ATOM 673 C C . ALA A 1 84 ? -36.988 8.258 61.167 1.00 96.94 84 ALA A C 1
ATOM 675 O O . ALA A 1 84 ? -36.234 7.730 60.344 1.00 96.94 84 ALA A O 1
ATOM 676 N N . ASP A 1 85 ? -38.315 8.115 61.103 1.00 96.75 85 ASP A N 1
ATOM 677 C CA . ASP A 1 85 ? -38.993 7.323 60.071 1.00 96.75 85 ASP A CA 1
ATOM 678 C C . ASP A 1 85 ? -38.743 7.884 58.659 1.00 96.75 85 ASP A C 1
ATOM 680 O O . ASP A 1 85 ? -38.450 7.133 57.723 1.00 96.75 85 ASP A O 1
ATOM 684 N N . ILE A 1 86 ? -38.799 9.211 58.484 1.00 96.50 86 ILE A N 1
ATOM 685 C CA . ILE A 1 86 ? -38.510 9.868 57.196 1.00 96.50 86 ILE A CA 1
ATOM 686 C C . ILE A 1 86 ? -37.048 9.661 56.791 1.00 96.50 86 ILE A C 1
ATOM 688 O O . ILE A 1 86 ? -36.765 9.379 55.622 1.00 96.50 86 ILE A O 1
ATOM 692 N N . GLU A 1 87 ? -36.111 9.785 57.731 1.00 96.69 87 GLU A N 1
ATOM 693 C CA . GLU A 1 87 ? -34.690 9.564 57.466 1.00 96.69 87 GLU A CA 1
ATOM 694 C C . GLU A 1 87 ? -34.429 8.105 57.062 1.00 96.69 87 GLU A C 1
ATOM 696 O O . GLU A 1 87 ? -33.741 7.837 56.068 1.00 96.69 87 GLU A O 1
ATOM 701 N N . GLN A 1 88 ? -35.057 7.153 57.756 1.00 96.94 88 GLN A N 1
ATOM 702 C CA . GLN A 1 88 ? -34.975 5.734 57.423 1.00 96.94 88 GLN A CA 1
ATOM 703 C C . GLN A 1 88 ? -35.592 5.432 56.052 1.00 96.94 88 GLN A C 1
ATOM 705 O O . GLN A 1 88 ? -35.008 4.681 55.264 1.00 96.94 88 GLN A O 1
ATOM 710 N N . MET A 1 89 ? -36.728 6.046 55.723 1.00 95.88 89 MET A N 1
ATOM 711 C CA . MET A 1 89 ? -37.363 5.910 54.414 1.00 95.88 89 MET A CA 1
ATOM 712 C C . MET A 1 89 ? -36.480 6.488 53.302 1.00 95.88 89 MET A C 1
ATOM 714 O O . MET A 1 89 ? -36.293 5.842 52.273 1.00 95.88 89 MET A O 1
ATOM 718 N N . SER A 1 90 ? -35.876 7.659 53.514 1.00 96.00 90 SER A N 1
ATOM 719 C CA . SER A 1 90 ? -34.926 8.265 52.572 1.00 96.00 90 SER A CA 1
ATOM 720 C C . SER A 1 90 ? -33.721 7.350 52.326 1.00 96.00 90 SER A C 1
ATOM 722 O O . SER A 1 90 ? -33.336 7.086 51.179 1.00 96.00 90 SER A O 1
ATOM 724 N N . LYS A 1 91 ? -33.171 6.766 53.396 1.00 96.56 91 LYS A N 1
ATOM 725 C CA . LYS A 1 91 ? -32.095 5.774 53.306 1.00 96.56 91 LYS A CA 1
ATOM 726 C C . LYS A 1 91 ? -32.527 4.522 52.532 1.00 96.56 91 LYS A C 1
ATOM 728 O O . LYS A 1 91 ? -31.795 4.055 51.665 1.00 96.56 91 LYS A O 1
ATOM 733 N N . CYS A 1 92 ? -33.730 4.012 52.780 1.00 96.50 92 CYS A N 1
ATOM 734 C CA . CYS A 1 92 ? -34.268 2.860 52.058 1.00 96.50 92 CYS A CA 1
ATOM 735 C C . CYS A 1 92 ? -34.459 3.164 50.561 1.00 96.50 92 CYS A C 1
ATOM 737 O O . CYS A 1 92 ? -34.030 2.391 49.705 1.00 96.50 92 CYS A O 1
ATOM 739 N N . CYS A 1 93 ? -35.021 4.328 50.224 1.00 95.56 93 CYS A N 1
ATOM 740 C CA . CYS A 1 93 ? -35.212 4.768 48.842 1.00 95.56 93 CYS A CA 1
ATOM 741 C C . CYS A 1 93 ? -33.881 4.923 48.095 1.00 95.56 93 CYS A C 1
ATOM 743 O O . CYS A 1 93 ? -33.764 4.499 46.941 1.00 95.56 93 CYS A O 1
ATOM 745 N N . THR A 1 94 ? -32.862 5.500 48.736 1.00 95.94 94 THR A N 1
ATOM 746 C CA . THR A 1 94 ? -31.526 5.647 48.135 1.00 95.94 94 THR A CA 1
ATOM 747 C C . THR A 1 94 ? -30.846 4.294 47.929 1.00 95.94 94 THR A C 1
ATOM 749 O O . THR A 1 94 ? -30.298 4.042 46.852 1.00 95.94 94 THR A O 1
ATOM 752 N N . GLU A 1 95 ? -30.949 3.382 48.896 1.00 96.25 95 GLU A N 1
ATOM 753 C CA . GLU A 1 95 ? -30.415 2.026 48.769 1.00 96.25 95 GLU A CA 1
ATOM 754 C C . GLU A 1 95 ? -31.130 1.231 47.666 1.00 96.25 95 GLU A C 1
ATOM 756 O O . GLU A 1 95 ? -30.478 0.617 46.818 1.00 96.25 95 GLU A O 1
ATOM 761 N N . MET A 1 96 ? -32.462 1.295 47.611 1.00 96.62 96 MET A N 1
ATOM 762 C CA . MET A 1 96 ? -33.260 0.640 46.574 1.00 96.62 96 MET A CA 1
ATOM 763 C C . MET A 1 96 ? -32.927 1.186 45.183 1.00 96.62 96 MET A C 1
ATOM 765 O O . MET A 1 96 ? -32.739 0.409 44.247 1.00 96.62 96 MET A O 1
ATOM 769 N N . THR A 1 97 ? -32.773 2.505 45.051 1.00 95.38 97 THR A N 1
ATOM 770 C CA . THR A 1 97 ? -32.372 3.150 43.791 1.00 95.38 97 THR A CA 1
ATOM 771 C C . THR A 1 97 ? -30.983 2.687 43.348 1.00 95.38 97 THR A C 1
ATOM 773 O O . THR A 1 97 ? -30.781 2.371 42.175 1.00 95.38 97 THR A O 1
ATOM 776 N N . SER A 1 98 ? -30.034 2.590 44.283 1.00 96.06 98 SER A N 1
ATOM 777 C CA . SER A 1 98 ? -28.682 2.088 44.014 1.00 96.06 98 SER A CA 1
ATOM 778 C C . SER A 1 98 ? -28.699 0.630 43.542 1.00 96.06 98 SER A C 1
ATOM 780 O O . SER A 1 98 ? -28.107 0.299 42.510 1.00 96.06 98 SER A O 1
ATOM 782 N N . ARG A 1 99 ? -29.452 -0.239 44.231 1.00 95.69 99 ARG A N 1
ATOM 783 C CA . ARG A 1 99 ? -29.617 -1.649 43.839 1.00 95.69 99 ARG A CA 1
ATOM 784 C C . ARG A 1 99 ? -30.269 -1.787 42.467 1.00 95.69 99 ARG A C 1
ATOM 786 O O . ARG A 1 99 ? -29.805 -2.589 41.662 1.00 95.69 99 ARG A O 1
ATOM 793 N N . LEU A 1 100 ? -31.296 -0.988 42.175 1.00 95.06 100 LEU A N 1
ATOM 794 C CA . LEU A 1 100 ? -31.981 -1.000 40.881 1.00 95.06 100 LEU A CA 1
ATOM 795 C C . LEU A 1 100 ? -31.038 -0.558 39.757 1.00 95.06 100 LEU A C 1
ATOM 797 O O . LEU A 1 100 ? -30.995 -1.200 38.710 1.00 95.06 100 LEU A O 1
ATOM 801 N N . LYS A 1 101 ? -30.226 0.480 39.987 1.00 94.62 101 LYS A N 1
ATOM 802 C CA . LYS A 1 101 ? -29.211 0.926 39.025 1.00 94.62 101 LYS A CA 1
ATOM 803 C C . LYS A 1 101 ? -28.169 -0.163 38.754 1.00 94.62 101 LYS A C 1
ATOM 805 O O . LYS A 1 101 ? -27.949 -0.503 37.600 1.00 94.62 101 LYS A O 1
ATOM 810 N N . SER A 1 102 ? -27.619 -0.773 39.804 1.00 94.94 102 SER A N 1
ATOM 811 C CA . SER A 1 102 ? -26.657 -1.877 39.673 1.00 94.94 102 SER A CA 1
ATOM 812 C C . SER A 1 102 ? -27.248 -3.075 38.918 1.00 94.94 102 SER A C 1
ATOM 814 O O . SER A 1 102 ? -26.639 -3.586 37.980 1.00 94.94 102 SER A O 1
ATOM 816 N N . ALA A 1 103 ? -28.479 -3.480 39.253 1.00 94.12 103 ALA A N 1
ATOM 817 C CA . ALA A 1 103 ? -29.174 -4.558 38.553 1.00 94.12 103 ALA A CA 1
ATOM 818 C C . ALA A 1 103 ? -29.435 -4.215 37.077 1.00 94.12 103 ALA A C 1
ATOM 820 O O . ALA A 1 103 ? -29.278 -5.075 36.210 1.00 94.12 103 ALA A O 1
ATOM 821 N N . ARG A 1 104 ? -29.794 -2.961 36.770 1.00 95.06 104 ARG A N 1
ATOM 822 C CA . ARG A 1 104 ? -29.973 -2.482 35.393 1.00 95.06 104 ARG A CA 1
ATOM 823 C C . ARG A 1 104 ? -28.669 -2.553 34.603 1.00 95.06 104 ARG A C 1
ATOM 825 O O . ARG A 1 104 ? -28.691 -3.050 33.479 1.00 95.06 104 ARG A O 1
ATOM 832 N N . ASP A 1 105 ? -27.565 -2.090 35.180 1.00 92.31 105 ASP A N 1
ATOM 833 C CA . ASP A 1 105 ? -26.255 -2.077 34.522 1.00 92.31 105 ASP A CA 1
ATOM 834 C C . ASP A 1 105 ? -25.782 -3.514 34.240 1.00 92.31 105 ASP A C 1
ATOM 836 O O . ASP A 1 105 ? -25.446 -3.850 33.105 1.00 92.31 105 ASP A O 1
ATOM 840 N N . GLN A 1 106 ? -25.897 -4.412 35.226 1.00 94.25 106 GLN A N 1
ATOM 841 C CA . GLN A 1 106 ? -25.591 -5.837 35.050 1.00 94.25 106 GLN A CA 1
ATOM 842 C C . GLN A 1 106 ? -26.485 -6.509 33.999 1.00 94.25 106 GLN A C 1
ATOM 844 O O . GLN A 1 106 ? -26.004 -7.298 33.184 1.00 94.25 106 GLN A O 1
ATOM 849 N N . THR A 1 107 ? -27.783 -6.192 33.988 1.00 94.94 107 THR A N 1
ATOM 850 C CA . THR A 1 107 ? -28.726 -6.731 32.996 1.00 94.94 107 THR A CA 1
ATOM 851 C C . THR A 1 107 ? -28.386 -6.228 31.593 1.00 94.94 107 THR A C 1
ATOM 853 O O . THR A 1 107 ? -28.402 -7.008 30.645 1.00 94.94 107 THR A O 1
ATOM 856 N N . SER A 1 108 ? -28.018 -4.952 31.452 1.00 93.69 108 SER A N 1
ATOM 857 C CA . SER A 1 108 ? -27.574 -4.367 30.182 1.00 93.69 108 SER A CA 1
ATOM 858 C C . SER A 1 108 ? -26.318 -5.061 29.647 1.00 93.69 108 SER A C 1
ATOM 860 O O . SER A 1 108 ? -26.266 -5.439 28.474 1.00 93.69 108 SER A O 1
ATOM 862 N N . ASP A 1 109 ? -25.329 -5.303 30.509 1.00 93.00 109 ASP A N 1
ATOM 863 C CA . ASP A 1 109 ? -24.111 -6.030 30.146 1.00 93.00 109 ASP A CA 1
ATOM 864 C C . ASP A 1 109 ? -24.403 -7.475 29.731 1.00 93.00 109 ASP A C 1
ATOM 866 O O . ASP A 1 109 ? -23.850 -7.969 28.743 1.00 93.00 109 ASP A O 1
ATOM 870 N N . LEU A 1 110 ? -25.299 -8.155 30.452 1.00 95.50 110 LEU A N 1
ATOM 871 C CA . LEU A 1 110 ? -25.726 -9.509 30.116 1.00 95.50 110 LEU A CA 1
ATOM 872 C C . LEU A 1 110 ? -26.444 -9.546 28.759 1.00 95.50 110 LEU A C 1
ATOM 874 O O . LEU A 1 110 ? -26.149 -10.421 27.945 1.00 95.50 110 LEU A O 1
ATOM 878 N N . ILE A 1 111 ? -27.329 -8.585 28.475 1.00 95.06 111 ILE A N 1
ATOM 879 C CA . ILE A 1 111 ? -28.013 -8.459 27.177 1.00 95.06 111 ILE A CA 1
ATOM 880 C C . ILE A 1 111 ? -26.992 -8.213 26.058 1.00 95.06 111 ILE A C 1
ATOM 882 O O . ILE A 1 111 ? -27.046 -8.865 25.016 1.00 95.06 111 ILE A O 1
ATOM 886 N N . SER A 1 112 ? -26.015 -7.331 26.275 1.00 93.50 112 SER A N 1
ATOM 887 C CA . SER A 1 112 ? -24.940 -7.062 25.310 1.00 93.50 112 SER A CA 1
ATOM 888 C C . SER A 1 112 ? -24.108 -8.315 25.017 1.00 93.50 112 SER A C 1
ATOM 890 O O . SER A 1 112 ? -23.861 -8.656 23.861 1.00 93.50 112 SER A O 1
ATOM 892 N N . LYS A 1 113 ? -23.723 -9.071 26.051 1.00 94.94 113 LYS A N 1
ATOM 893 C CA . LYS A 1 113 ? -23.004 -10.343 25.871 1.00 94.94 113 LYS A CA 1
ATOM 894 C C . LYS A 1 113 ? -23.863 -11.390 25.162 1.00 94.94 113 LYS A C 1
ATOM 896 O O . LYS A 1 113 ? -23.373 -12.060 24.259 1.00 94.94 113 LYS A O 1
ATOM 901 N N . THR A 1 114 ? -25.137 -11.496 25.530 1.00 95.69 114 THR A N 1
ATOM 902 C CA . THR A 1 114 ? -26.075 -12.461 24.940 1.00 95.69 114 THR A CA 1
ATOM 903 C C . THR A 1 114 ? -26.309 -12.169 23.460 1.00 95.69 114 THR A C 1
ATOM 905 O O . THR A 1 114 ? -26.228 -13.077 22.643 1.00 95.69 114 THR A O 1
ATOM 908 N N . THR A 1 115 ? -26.514 -10.904 23.086 1.00 94.62 115 THR A N 1
ATOM 909 C CA . THR A 1 115 ? -26.707 -10.497 21.682 1.00 94.62 115 THR A CA 1
ATOM 910 C C . THR A 1 115 ? -25.453 -10.731 20.838 1.00 94.62 115 THR A C 1
ATOM 912 O O . THR A 1 115 ? -25.558 -11.243 19.723 1.00 94.62 115 THR A O 1
ATOM 915 N N . LYS A 1 116 ? -24.257 -10.453 21.380 1.00 94.88 116 LYS A N 1
ATOM 916 C CA . LYS A 1 116 ? -22.980 -10.802 20.733 1.00 94.88 116 LYS A CA 1
ATOM 917 C C . LYS A 1 116 ? -22.865 -12.305 20.487 1.00 94.88 116 LYS A C 1
ATOM 919 O O . LYS A 1 116 ? -22.679 -12.706 19.340 1.00 94.88 116 LYS A O 1
ATOM 924 N N . LEU A 1 117 ? -23.049 -13.127 21.521 1.00 95.25 117 LEU A N 1
ATOM 925 C CA . LEU A 1 117 ? -22.987 -14.588 21.396 1.00 95.25 117 LEU A CA 1
ATOM 926 C C . LEU A 1 117 ? -24.049 -15.130 20.435 1.00 95.25 117 LEU A C 1
ATOM 928 O O . LEU A 1 117 ? -23.768 -16.041 19.665 1.00 95.25 117 LEU A O 1
ATOM 932 N N . GLN A 1 118 ? -25.247 -14.546 20.423 1.00 94.62 118 GLN A N 1
ATOM 933 C CA . GLN A 1 118 ? -26.310 -14.937 19.502 1.00 94.62 118 GLN A CA 1
ATOM 934 C C . GLN A 1 118 ? -25.945 -14.616 18.047 1.00 94.62 118 GLN A C 1
ATOM 936 O O . GLN A 1 118 ? -26.116 -15.469 17.178 1.00 94.62 118 GLN A O 1
ATOM 941 N N . SER A 1 119 ? -25.388 -13.431 17.776 1.00 93.56 119 SER A N 1
ATOM 942 C CA . SER A 1 119 ? -24.904 -13.087 16.432 1.00 93.56 119 SER A CA 1
ATOM 943 C C . SER A 1 119 ? -23.749 -13.987 15.981 1.00 93.56 119 SER A C 1
ATOM 945 O O . SER A 1 119 ? -23.696 -14.414 14.827 1.00 93.56 119 SER A O 1
ATOM 947 N N . GLU A 1 120 ? -22.845 -14.338 16.898 1.00 94.75 120 GLU A N 1
ATOM 948 C CA . GLU A 1 120 ? -21.737 -15.236 16.600 1.00 94.75 120 GLU A CA 1
ATOM 949 C C . GLU A 1 120 ? -22.220 -16.666 16.341 1.00 94.75 120 GLU A C 1
ATOM 951 O O . GLU A 1 120 ? -21.784 -17.287 15.371 1.00 94.75 120 GLU A O 1
ATOM 956 N N . SER A 1 121 ? -23.174 -17.150 17.136 1.00 95.69 121 SER A N 1
ATOM 957 C CA . SER A 1 121 ? -23.825 -18.445 16.946 1.00 95.69 121 SER A CA 1
ATOM 958 C C . SER A 1 121 ? -24.526 -18.526 15.588 1.00 95.69 121 SER A C 1
ATOM 960 O O . SER A 1 121 ? -24.277 -19.473 14.847 1.00 95.69 121 SER A O 1
ATOM 962 N N . GLN A 1 122 ? -25.299 -17.505 15.198 1.00 94.06 122 GLN A N 1
ATOM 963 C CA . GLN A 1 122 ? -25.929 -17.441 13.871 1.00 94.06 122 GLN A CA 1
ATOM 964 C C . GLN A 1 122 ? -24.898 -17.468 12.739 1.00 94.06 122 GLN A C 1
ATOM 966 O O . GLN A 1 122 ? -25.086 -18.149 11.732 1.00 94.06 122 GLN A O 1
ATOM 971 N N . ARG A 1 123 ? -23.779 -16.753 12.898 1.00 92.62 123 ARG A N 1
ATOM 972 C CA . ARG A 1 123 ? -22.700 -16.739 11.905 1.00 92.62 123 ARG A CA 1
ATOM 973 C C . ARG A 1 123 ? -22.026 -18.106 11.780 1.00 92.62 123 ARG A C 1
ATOM 975 O O . ARG A 1 123 ? -21.716 -18.522 10.668 1.00 92.62 123 ARG A O 1
ATOM 982 N N . ILE A 1 124 ? -21.782 -18.792 12.896 1.00 93.69 124 ILE A N 1
ATOM 983 C CA . ILE A 1 124 ? -21.216 -20.148 12.897 1.00 93.69 124 ILE A CA 1
ATOM 984 C C . ILE A 1 124 ? -22.204 -21.129 12.263 1.00 93.69 124 ILE A C 1
ATOM 986 O O . ILE A 1 124 ? -21.798 -21.901 11.404 1.00 93.69 124 ILE A O 1
ATOM 990 N N . GLN A 1 125 ? -23.489 -21.039 12.597 1.00 95.31 125 GLN A N 1
ATOM 991 C CA . GLN A 1 125 ? -24.530 -21.881 12.012 1.00 95.31 125 GLN A CA 1
ATOM 992 C C . GLN A 1 125 ? -24.6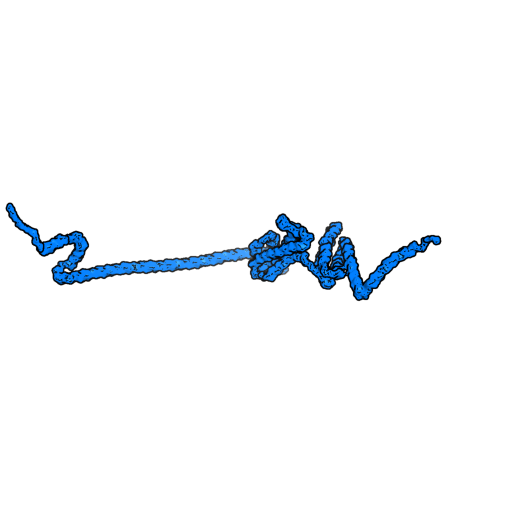46 -21.673 10.497 1.00 95.31 125 GLN A C 1
ATOM 994 O O . GLN A 1 125 ? -24.716 -22.634 9.740 1.00 95.31 125 GLN A O 1
ATOM 999 N N . MET A 1 126 ? -24.587 -20.425 10.023 1.00 92.25 126 MET A N 1
ATOM 1000 C CA . MET A 1 126 ? -24.549 -20.148 8.585 1.00 92.25 126 MET A CA 1
ATOM 1001 C C . MET A 1 126 ? -23.311 -20.774 7.929 1.00 92.25 126 MET A C 1
ATOM 1003 O O . MET A 1 126 ? -23.412 -21.370 6.862 1.00 92.25 126 MET A O 1
ATOM 1007 N N . LYS A 1 127 ? -22.137 -20.678 8.569 1.00 91.69 127 LYS A N 1
ATOM 1008 C CA . LYS A 1 127 ? -20.914 -21.322 8.068 1.00 91.69 127 LYS A CA 1
ATOM 1009 C C . LYS A 1 127 ? -21.027 -22.841 8.031 1.00 91.69 127 LYS A C 1
ATOM 1011 O O . LYS A 1 127 ? -20.531 -23.435 7.085 1.00 91.69 127 LYS A O 1
ATOM 1016 N N . GLU A 1 128 ? -21.656 -23.450 9.029 1.00 93.38 128 GLU A N 1
ATOM 1017 C CA . GLU A 1 128 ? -21.922 -24.888 9.065 1.00 93.38 128 GLU A CA 1
ATOM 1018 C C . GLU A 1 128 ? -22.821 -25.305 7.898 1.00 93.38 128 GLU A C 1
ATOM 1020 O O . GLU A 1 128 ? -22.467 -26.224 7.167 1.00 93.38 128 GLU A O 1
ATOM 1025 N N . VAL A 1 129 ? -23.919 -24.577 7.658 1.00 94.38 129 VAL A N 1
ATOM 1026 C CA . VAL A 1 129 ? -24.821 -24.826 6.521 1.00 94.38 129 VAL A CA 1
ATOM 1027 C C . VAL A 1 129 ? -24.073 -24.707 5.191 1.00 94.38 129 VAL A C 1
ATOM 1029 O O . VAL A 1 129 ? -24.162 -25.600 4.354 1.00 94.38 129 VAL A O 1
ATOM 1032 N N . VAL A 1 130 ? -23.291 -23.640 5.005 1.00 92.12 130 VAL A N 1
ATOM 1033 C CA . VAL A 1 130 ? -22.508 -23.430 3.776 1.00 92.12 130 VAL A CA 1
ATOM 1034 C C . VAL A 1 130 ? -21.435 -24.505 3.602 1.00 92.12 130 VAL A C 1
ATOM 1036 O O . VAL A 1 130 ? -21.251 -25.002 2.496 1.00 92.12 130 VAL A O 1
ATOM 1039 N N . ALA A 1 131 ? -20.729 -24.883 4.670 1.00 89.81 131 ALA A N 1
ATOM 1040 C CA . ALA A 1 131 ? -19.722 -25.938 4.619 1.00 89.81 131 ALA A CA 1
ATOM 1041 C C . ALA A 1 131 ? -20.352 -27.301 4.306 1.00 89.81 131 ALA A C 1
ATOM 1043 O O . ALA A 1 131 ? -19.798 -28.049 3.506 1.00 89.81 131 ALA A O 1
ATOM 1044 N N . GLY A 1 132 ? -21.519 -27.601 4.883 1.00 91.00 132 GLY A N 1
ATOM 1045 C CA . GLY A 1 132 ? -22.285 -28.809 4.586 1.00 91.00 132 GLY A CA 1
ATOM 1046 C C . GLY A 1 132 ? -22.700 -28.879 3.118 1.00 91.00 132 GLY A C 1
ATOM 1047 O O . GLY A 1 132 ? -22.462 -29.894 2.468 1.00 91.00 132 GLY A O 1
ATOM 1048 N N . GLU A 1 133 ? -23.231 -27.781 2.576 1.00 89.12 133 GLU A N 1
ATOM 1049 C CA . GLU A 1 133 ? -23.616 -27.694 1.162 1.00 89.12 133 GLU A CA 1
ATOM 1050 C C . GLU A 1 133 ? -22.402 -27.740 0.221 1.00 89.12 133 GLU A C 1
ATOM 1052 O O . GLU A 1 133 ? -22.448 -28.315 -0.862 1.00 89.12 133 GLU A O 1
ATOM 1057 N N . PHE A 1 134 ? -21.270 -27.167 0.634 1.00 88.81 134 PHE A N 1
ATOM 1058 C CA . PHE A 1 134 ? -20.035 -27.248 -0.138 1.00 88.81 134 PHE A CA 1
ATOM 1059 C C . PHE A 1 134 ? -19.493 -28.682 -0.182 1.00 88.81 134 PHE A C 1
ATOM 1061 O O . PHE A 1 134 ? -19.127 -29.168 -1.250 1.00 88.81 134 PHE A O 1
ATOM 1068 N N . ILE A 1 135 ? -19.467 -29.376 0.959 1.00 88.12 135 ILE A N 1
ATOM 1069 C CA . ILE A 1 135 ? -19.028 -30.774 1.041 1.00 88.12 135 ILE A CA 1
ATOM 1070 C C . ILE A 1 135 ? -19.948 -31.665 0.205 1.00 88.12 135 ILE A C 1
ATOM 1072 O O . ILE A 1 135 ? -19.449 -32.448 -0.599 1.00 88.12 135 ILE A O 1
ATOM 1076 N N . SER A 1 136 ? -21.272 -31.517 0.327 1.00 87.81 136 SER A N 1
ATOM 1077 C CA . SER A 1 136 ? -22.225 -32.317 -0.454 1.00 87.81 136 SER A CA 1
ATOM 1078 C C . SER A 1 136 ? -22.063 -32.094 -1.960 1.00 87.81 136 SER A C 1
ATOM 1080 O O . SER A 1 136 ? -22.175 -33.036 -2.750 1.00 87.81 136 SER A O 1
ATOM 1082 N N . ARG A 1 137 ? -21.762 -30.856 -2.371 1.00 87.31 137 ARG A N 1
ATOM 1083 C CA . ARG A 1 137 ? -21.657 -30.478 -3.779 1.00 87.31 137 ARG A CA 1
ATOM 1084 C C . ARG A 1 137 ? -20.312 -30.809 -4.418 1.00 87.31 137 ARG A C 1
ATOM 1086 O O . ARG A 1 137 ? -20.312 -31.161 -5.596 1.00 87.31 137 ARG A O 1
ATOM 1093 N N . PHE A 1 138 ? -19.203 -30.730 -3.684 1.00 85.81 138 PHE A N 1
ATOM 1094 C CA . PHE A 1 138 ? -17.848 -30.847 -4.242 1.00 85.81 138 PHE A CA 1
ATOM 1095 C C . PHE A 1 138 ? -17.053 -32.069 -3.763 1.00 85.81 138 PHE A C 1
ATOM 1097 O O . PHE A 1 138 ? -15.940 -32.290 -4.244 1.00 85.81 138 PHE A O 1
ATOM 1104 N N . GLN A 1 139 ? -17.593 -32.879 -2.851 1.00 87.38 139 GLN A N 1
ATOM 1105 C CA . GLN A 1 139 ? -16.943 -34.092 -2.362 1.00 87.38 139 GLN A CA 1
ATOM 1106 C C . GLN A 1 139 ? -17.798 -35.328 -2.656 1.00 87.38 139 GLN A C 1
ATOM 1108 O O . GLN A 1 139 ? -19.021 -35.290 -2.561 1.00 87.38 139 GLN A O 1
ATOM 1113 N N . LEU A 1 140 ? -17.138 -36.429 -3.016 1.00 87.69 140 LEU A N 1
ATOM 1114 C CA . LEU A 1 140 ? -17.791 -37.730 -3.153 1.00 87.69 140 LEU A CA 1
ATOM 1115 C C . LEU A 1 140 ? -18.067 -38.315 -1.772 1.00 87.69 140 LEU A C 1
ATOM 1117 O O . LEU A 1 140 ? -17.206 -38.246 -0.885 1.00 87.69 140 LEU A O 1
ATOM 1121 N N . THR A 1 141 ? -19.220 -38.954 -1.605 1.00 88.38 141 THR A N 1
ATOM 1122 C CA . THR A 1 141 ? -19.504 -39.705 -0.381 1.00 88.38 141 THR A CA 1
ATOM 1123 C C . THR A 1 141 ? -18.587 -40.938 -0.292 1.00 88.38 141 THR A C 1
ATOM 1125 O O . THR A 1 141 ? -18.021 -41.393 -1.302 1.00 88.38 141 THR A O 1
ATOM 1128 N N . PRO A 1 142 ? -18.361 -41.498 0.910 1.00 86.19 142 PRO A N 1
ATOM 1129 C CA . PRO A 1 142 ? -17.562 -42.712 1.050 1.00 86.19 142 PRO A CA 1
ATOM 1130 C C . PRO A 1 142 ? -18.138 -43.895 0.253 1.00 86.19 142 PRO A C 1
ATOM 1132 O O . PRO A 1 142 ? -17.358 -44.686 -0.277 1.00 86.19 142 PRO A O 1
ATOM 1135 N N . GLU A 1 143 ? -19.461 -43.980 0.092 1.00 85.00 143 GLU A N 1
ATOM 1136 C CA . GLU A 1 143 ? -20.143 -45.001 -0.713 1.00 85.00 143 GLU A CA 1
ATOM 1137 C C . GLU A 1 143 ? -19.860 -44.823 -2.210 1.00 85.00 143 GLU A C 1
ATOM 1139 O O . GLU A 1 143 ? -19.474 -45.782 -2.877 1.00 85.00 143 GLU A O 1
ATOM 1144 N N . GLU A 1 144 ? -19.960 -43.595 -2.731 1.00 85.94 144 GLU A N 1
ATOM 1145 C CA . GLU A 1 144 ? -19.616 -43.270 -4.125 1.00 85.94 144 GLU A CA 1
ATOM 1146 C C . GLU A 1 144 ? -18.135 -43.556 -4.407 1.00 85.94 144 GLU A C 1
ATOM 1148 O O . GLU A 1 144 ? -17.765 -44.137 -5.429 1.00 85.94 144 GLU A O 1
ATOM 1153 N N . THR A 1 145 ? -17.269 -43.209 -3.453 1.00 83.81 145 THR A N 1
ATOM 1154 C CA . THR A 1 145 ? -15.834 -43.495 -3.530 1.00 83.81 145 THR A CA 1
ATOM 1155 C C . THR A 1 145 ? -15.567 -45.002 -3.537 1.00 83.81 145 THR A C 1
ATOM 1157 O O . THR A 1 145 ? -14.674 -45.466 -4.247 1.00 83.81 145 THR A O 1
ATOM 1160 N N . GLN A 1 146 ? -16.319 -45.781 -2.758 1.00 84.31 146 GLN A N 1
ATOM 1161 C CA . GLN A 1 146 ? -16.207 -47.237 -2.715 1.00 84.31 146 GLN A CA 1
ATOM 1162 C C . GLN A 1 146 ? -16.734 -47.891 -3.998 1.00 84.31 146 GLN A C 1
ATOM 1164 O O . GLN A 1 146 ? -16.097 -48.821 -4.493 1.00 84.31 146 GLN A O 1
ATOM 1169 N N . ALA A 1 147 ? -17.826 -47.374 -4.570 1.00 82.75 147 ALA A N 1
ATOM 1170 C CA . ALA A 1 147 ? -18.353 -47.810 -5.861 1.00 82.75 147 ALA A CA 1
ATOM 1171 C C . ALA A 1 147 ? -17.324 -47.601 -6.986 1.00 82.75 147 ALA A C 1
ATOM 1173 O O . ALA A 1 147 ? -17.095 -48.501 -7.791 1.00 82.75 147 ALA A O 1
ATOM 1174 N N . LEU A 1 148 ? -16.619 -46.462 -6.989 1.00 77.19 148 LEU A N 1
ATOM 1175 C CA . LEU A 1 148 ? -15.545 -46.166 -7.950 1.00 77.19 148 LEU A CA 1
ATOM 1176 C C . LEU A 1 148 ? -14.268 -46.991 -7.716 1.00 77.19 148 LEU A C 1
ATOM 1178 O O . LEU A 1 148 ? -13.550 -47.302 -8.665 1.00 77.19 148 LEU A O 1
ATOM 1182 N N . LYS A 1 149 ? -13.972 -47.349 -6.460 1.00 76.44 149 LYS A N 1
ATOM 1183 C CA . LYS A 1 149 ? -12.795 -48.144 -6.058 1.00 76.44 149 LYS A CA 1
ATOM 1184 C C . LYS A 1 149 ? -13.019 -49.659 -6.095 1.00 76.44 149 LYS A C 1
ATOM 1186 O O . LYS A 1 149 ? -12.176 -50.370 -5.549 1.00 76.44 149 LYS A O 1
ATOM 1191 N N . GLY A 1 150 ? -14.124 -50.140 -6.674 1.00 66.19 150 GLY A N 1
ATOM 1192 C CA . GLY A 1 150 ? -14.542 -51.548 -6.662 1.00 66.19 150 GLY A CA 1
ATOM 1193 C C . GLY A 1 150 ? -13.414 -52.577 -6.870 1.00 66.19 150 GLY A C 1
ATOM 1194 O O . GLY A 1 150 ? -12.337 -52.286 -7.394 1.00 66.19 150 GLY A O 1
ATOM 1195 N N . THR A 1 151 ? -13.635 -53.824 -6.447 1.00 60.34 151 THR A N 1
ATOM 1196 C CA . THR A 1 151 ? -12.645 -54.901 -6.605 1.00 60.34 151 THR A CA 1
ATOM 1197 C C . THR A 1 151 ? -12.231 -55.042 -8.073 1.00 60.34 151 THR A C 1
ATOM 1199 O O . THR A 1 151 ? -13.085 -55.133 -8.948 1.00 60.34 151 THR A O 1
ATOM 1202 N N . LYS A 1 152 ? -10.916 -55.103 -8.348 1.00 58.16 152 LYS A N 1
ATOM 1203 C CA . LYS A 1 152 ? -10.320 -55.091 -9.707 1.00 58.16 152 LYS A CA 1
ATOM 1204 C C . LYS A 1 152 ? -10.919 -56.101 -10.714 1.00 58.16 152 LYS A C 1
ATOM 1206 O O . LYS A 1 152 ? -10.693 -55.930 -11.903 1.00 58.16 152 LYS A O 1
ATOM 1211 N N . ASN A 1 153 ? -11.675 -57.106 -10.251 1.00 55.75 153 ASN A N 1
ATOM 1212 C CA . ASN A 1 153 ? -12.314 -58.161 -11.050 1.00 55.75 153 ASN A CA 1
ATOM 1213 C C . ASN A 1 153 ? -13.831 -58.345 -10.757 1.00 55.75 153 ASN A C 1
ATOM 1215 O O . ASN A 1 153 ? -14.376 -59.408 -11.047 1.00 55.75 153 ASN A O 1
ATOM 1219 N N . GLY A 1 154 ? -14.508 -57.379 -10.124 1.00 60.38 154 GLY A N 1
ATOM 1220 C CA . GLY A 1 154 ? -15.955 -57.436 -9.858 1.00 60.38 154 GLY A CA 1
ATOM 1221 C C . GLY A 1 154 ? -16.812 -56.987 -11.058 1.00 60.38 154 GLY A C 1
ATOM 1222 O O . GLY A 1 154 ? -16.313 -56.258 -11.916 1.00 60.38 154 GLY A O 1
ATOM 1223 N N . PRO A 1 155 ? -18.091 -57.403 -11.152 1.00 60.16 155 PRO A N 1
ATOM 1224 C CA . PRO A 1 155 ? -19.002 -56.912 -12.185 1.00 60.16 155 PRO A CA 1
ATOM 1225 C C . PRO A 1 155 ? -19.262 -55.410 -12.001 1.00 60.16 155 PRO A C 1
ATOM 1227 O O . PRO A 1 155 ? -19.481 -54.949 -10.883 1.00 60.16 155 PRO A O 1
ATOM 1230 N N . ILE A 1 156 ? -19.245 -54.653 -13.100 1.00 67.81 156 ILE A N 1
ATOM 1231 C CA . ILE A 1 156 ? -19.557 -53.219 -13.092 1.00 67.81 156 ILE A CA 1
ATOM 1232 C C . ILE A 1 156 ? -21.051 -53.064 -12.789 1.00 67.81 156 ILE A C 1
ATOM 1234 O O . ILE A 1 156 ? -21.891 -53.518 -13.568 1.00 67.81 156 ILE A O 1
ATOM 1238 N N . THR A 1 157 ? -21.373 -52.459 -11.649 1.00 73.06 157 THR A N 1
ATOM 1239 C CA . THR A 1 157 ? -22.748 -52.216 -11.198 1.00 73.06 157 THR A CA 1
ATOM 1240 C C . THR A 1 157 ? -23.269 -50.863 -11.685 1.00 73.06 157 THR A C 1
ATOM 1242 O O . THR A 1 157 ? -22.504 -49.987 -12.085 1.00 73.06 157 THR A O 1
ATOM 1245 N N . GLU A 1 158 ? -24.587 -50.673 -11.652 1.00 76.12 158 GLU A N 1
ATOM 1246 C CA . GLU A 1 158 ? -25.231 -49.394 -11.988 1.00 76.12 158 GLU A CA 1
ATOM 1247 C C . GLU A 1 158 ? -24.745 -48.245 -11.081 1.00 76.12 158 GLU A C 1
ATOM 1249 O O . GLU A 1 158 ? -24.505 -47.135 -11.559 1.00 76.12 158 GLU A O 1
ATOM 1254 N N . ASP A 1 159 ? -24.459 -48.550 -9.812 1.00 76.12 159 ASP A N 1
ATOM 1255 C CA . ASP A 1 159 ? -23.898 -47.619 -8.823 1.00 76.12 159 ASP A CA 1
ATOM 1256 C C . ASP A 1 159 ? -22.546 -47.024 -9.259 1.00 76.12 159 ASP A C 1
ATOM 1258 O O . ASP A 1 159 ? -22.245 -45.868 -8.961 1.00 76.12 159 ASP A O 1
ATOM 1262 N N . PHE A 1 160 ? -21.736 -47.774 -10.019 1.00 77.44 160 PHE A N 1
ATOM 1263 C CA . PHE A 1 160 ? -20.481 -47.264 -10.580 1.00 77.44 160 PHE A CA 1
ATOM 1264 C C . PHE A 1 160 ? -20.736 -46.141 -11.592 1.00 77.44 160 PHE A C 1
ATOM 1266 O O . PHE A 1 160 ? -20.055 -45.116 -11.569 1.00 77.44 160 PHE A O 1
ATOM 1273 N N . PHE A 1 161 ? -21.724 -46.309 -12.476 1.00 75.62 161 PHE A N 1
ATOM 1274 C CA . PHE A 1 161 ? -22.059 -45.296 -13.477 1.00 75.62 161 PHE A CA 1
ATOM 1275 C C . PHE A 1 161 ? -22.732 -44.071 -12.853 1.00 75.62 161 PHE A C 1
ATOM 1277 O O . PHE A 1 161 ? -22.482 -42.956 -13.314 1.00 75.62 161 PHE A O 1
ATOM 1284 N N . GLN A 1 162 ? -23.513 -44.248 -11.782 1.00 79.31 162 GLN A N 1
ATOM 1285 C CA . GLN A 1 162 ? -24.052 -43.131 -11.000 1.00 79.31 162 GLN A CA 1
ATOM 1286 C C . GLN A 1 162 ? -22.930 -42.329 -10.326 1.00 79.31 162 GLN A C 1
ATOM 1288 O O . GLN A 1 162 ? -22.865 -41.110 -10.494 1.00 79.31 162 GLN A O 1
ATOM 1293 N N . ALA A 1 163 ? -21.979 -43.001 -9.667 1.00 82.75 163 ALA A N 1
ATOM 1294 C CA . ALA A 1 163 ? -20.823 -42.343 -9.059 1.00 82.75 163 ALA A CA 1
ATOM 1295 C C . ALA A 1 163 ? -19.917 -41.663 -10.108 1.00 82.75 163 ALA A C 1
ATOM 1297 O O . ALA A 1 163 ? -19.421 -40.561 -9.882 1.00 82.75 163 ALA A O 1
ATOM 1298 N N . LEU A 1 164 ? -19.738 -42.259 -11.294 1.00 77.06 164 LEU A N 1
ATOM 1299 C CA . LEU A 1 164 ? -19.003 -41.639 -12.405 1.00 77.06 164 LEU A CA 1
ATOM 1300 C C . LEU A 1 164 ? -19.725 -40.390 -12.946 1.00 77.06 164 LEU A C 1
ATOM 1302 O O . LEU A 1 164 ? -19.082 -39.388 -13.271 1.00 77.06 164 LEU A O 1
ATOM 1306 N N . GLY A 1 165 ? -21.059 -40.434 -13.022 1.00 76.81 165 GLY A N 1
ATOM 1307 C CA . GLY A 1 165 ? -21.899 -39.278 -13.336 1.00 76.81 165 GLY A CA 1
ATOM 1308 C C . GLY A 1 165 ? -21.688 -38.144 -12.333 1.00 76.81 165 GLY A C 1
ATOM 1309 O O . GLY A 1 165 ? -21.383 -37.021 -12.739 1.00 76.81 165 GLY A O 1
ATOM 1310 N N . ARG A 1 166 ? -21.711 -38.465 -11.034 1.00 86.94 166 ARG A N 1
ATOM 1311 C CA . ARG A 1 166 ? -21.432 -37.519 -9.946 1.00 86.94 166 ARG A CA 1
ATOM 1312 C C . ARG A 1 166 ? -20.039 -36.892 -10.055 1.00 86.94 166 ARG A C 1
ATOM 1314 O O . ARG A 1 166 ? -19.908 -35.676 -9.950 1.00 86.94 166 ARG A O 1
ATOM 1321 N N . VAL A 1 167 ? -18.998 -37.680 -10.341 1.00 85.00 167 VAL A N 1
ATOM 1322 C CA . VAL A 1 167 ? -17.630 -37.166 -10.571 1.00 85.00 167 VAL A CA 1
ATOM 1323 C C . VAL A 1 167 ? -17.601 -36.142 -11.705 1.00 85.00 167 VAL A C 1
ATOM 1325 O O . VAL A 1 167 ? -16.935 -35.112 -11.598 1.00 85.00 167 VAL A O 1
ATOM 1328 N N . ARG A 1 168 ? -18.325 -36.405 -12.798 1.00 79.56 168 ARG A N 1
ATOM 1329 C CA . ARG A 1 168 ? -18.387 -35.494 -13.946 1.00 79.56 168 ARG A CA 1
ATOM 1330 C C . ARG A 1 168 ? -19.091 -34.181 -13.601 1.00 79.56 168 ARG A C 1
ATOM 1332 O O . ARG A 1 168 ? -18.655 -33.129 -14.064 1.00 79.56 168 ARG A O 1
ATOM 1339 N N . GLU A 1 169 ? -20.148 -34.232 -12.797 1.00 85.94 169 GLU A N 1
ATOM 1340 C CA . GLU A 1 169 ? -20.826 -33.037 -12.283 1.00 85.94 169 GLU A CA 1
ATOM 1341 C C . GLU A 1 169 ? -19.907 -32.211 -11.383 1.00 85.94 169 GLU A C 1
ATOM 1343 O O . GLU A 1 169 ? -19.731 -31.022 -11.639 1.00 85.94 169 GLU A O 1
ATOM 1348 N N . ILE A 1 170 ? -19.246 -32.845 -10.406 1.00 88.62 170 ILE A N 1
ATOM 1349 C CA . ILE A 1 170 ? -18.272 -32.182 -9.524 1.00 88.62 170 ILE A CA 1
ATOM 1350 C C . ILE A 1 170 ? -17.164 -31.524 -10.353 1.00 88.62 170 ILE A C 1
ATOM 1352 O O . ILE A 1 170 ? -16.805 -30.373 -10.120 1.00 88.62 170 ILE A O 1
ATOM 1356 N N . HIS A 1 171 ? -16.642 -32.222 -11.365 1.00 82.75 171 HIS A N 1
ATOM 1357 C CA . HIS A 1 171 ? -15.615 -31.679 -12.251 1.00 82.75 171 HIS A CA 1
ATOM 1358 C C . HIS A 1 171 ? -16.102 -30.437 -13.021 1.00 82.75 171 HIS A C 1
ATOM 1360 O O . HIS A 1 171 ? -15.360 -29.462 -13.163 1.00 82.75 171 HIS A O 1
ATOM 1366 N N . ASN A 1 172 ? -17.341 -30.447 -13.518 1.00 83.69 172 ASN A N 1
ATOM 1367 C CA . ASN A 1 172 ? -17.928 -29.284 -14.185 1.00 83.69 172 ASN A CA 1
ATOM 1368 C C . ASN A 1 172 ? -18.127 -28.110 -13.216 1.00 83.69 172 ASN A C 1
ATOM 1370 O O . ASN A 1 172 ? -17.782 -26.980 -13.561 1.00 83.69 172 ASN A O 1
ATOM 1374 N N . ASP A 1 173 ? -18.613 -28.372 -12.004 1.00 86.00 173 ASP A N 1
ATOM 1375 C CA . ASP A 1 173 ? -18.798 -27.350 -10.972 1.00 86.00 173 ASP A CA 1
ATOM 1376 C C . ASP A 1 173 ? -17.450 -26.733 -10.543 1.00 86.00 173 ASP A C 1
ATOM 1378 O O . ASP A 1 173 ? -17.337 -25.512 -10.421 1.00 86.00 173 ASP A O 1
ATOM 1382 N N . CYS A 1 174 ? -16.390 -27.539 -10.402 1.00 84.44 174 CYS A N 1
ATOM 1383 C CA . CYS A 1 174 ? -15.030 -27.055 -10.130 1.00 84.44 174 CYS A CA 1
ATOM 1384 C C . CYS A 1 174 ? -14.486 -26.168 -11.257 1.00 84.44 174 CYS A C 1
ATOM 1386 O O . CYS A 1 174 ? -13.798 -25.186 -10.986 1.00 84.44 174 CYS A O 1
ATOM 1388 N N . LYS A 1 175 ? -14.802 -26.480 -12.521 1.00 81.19 175 LYS A N 1
ATOM 1389 C CA . LYS A 1 175 ? -14.404 -25.650 -13.667 1.00 81.19 175 LYS A CA 1
ATOM 1390 C C . LYS A 1 175 ? -15.044 -24.261 -13.602 1.00 81.19 175 LYS A C 1
ATOM 1392 O O . LYS A 1 175 ? -14.360 -23.269 -13.834 1.00 81.19 175 LYS A O 1
ATOM 1397 N N . VAL A 1 176 ? -16.332 -24.187 -13.259 1.00 81.19 176 VAL A N 1
ATOM 1398 C CA . VAL A 1 176 ? -17.030 -22.905 -13.062 1.00 81.19 176 VAL A CA 1
ATOM 1399 C C . VAL A 1 176 ? -16.430 -22.143 -11.878 1.00 81.19 176 VAL A C 1
ATOM 1401 O O . VAL A 1 176 ? -16.181 -20.945 -11.993 1.00 81.19 176 VAL A O 1
ATOM 1404 N N . LEU A 1 177 ? -16.140 -22.827 -10.765 1.00 78.81 177 LEU A N 1
ATOM 1405 C CA . LEU A 1 177 ? -15.516 -22.213 -9.590 1.00 78.81 177 LEU A CA 1
ATOM 1406 C C . LEU A 1 177 ? -14.132 -21.624 -9.909 1.00 78.81 177 LEU A C 1
ATOM 1408 O O . LEU A 1 177 ? -13.862 -20.487 -9.532 1.00 78.81 177 LEU A O 1
ATOM 1412 N N . LEU A 1 178 ? -13.287 -22.354 -10.644 1.00 76.12 178 LEU A N 1
ATOM 1413 C CA . LEU A 1 178 ? -11.977 -21.875 -11.101 1.00 76.12 178 LEU A CA 1
ATOM 1414 C C . LEU A 1 178 ? -12.103 -20.636 -11.992 1.00 76.12 178 LEU A C 1
ATOM 1416 O O . LEU A 1 178 ? -11.397 -19.657 -11.776 1.00 76.12 178 LEU A O 1
ATOM 1420 N N . GLN A 1 179 ? -13.054 -20.636 -12.927 1.00 75.38 179 GLN A N 1
ATOM 1421 C CA . GLN A 1 179 ? -13.299 -19.490 -13.799 1.00 75.38 179 GLN A CA 1
ATOM 1422 C C . GLN A 1 179 ? -13.756 -18.255 -13.003 1.00 75.38 179 GLN A C 1
ATOM 1424 O O . GLN A 1 179 ? -13.318 -17.138 -13.270 1.00 75.38 179 GLN A O 1
ATOM 1429 N N . ILE A 1 180 ? -14.592 -18.444 -11.975 1.00 76.06 180 ILE A N 1
ATOM 1430 C CA . ILE A 1 180 ? -14.976 -17.360 -11.061 1.00 76.06 180 ILE A CA 1
ATOM 1431 C C . ILE A 1 180 ? -13.752 -16.862 -10.282 1.00 76.06 180 ILE A C 1
ATOM 1433 O O . ILE A 1 180 ? -13.552 -15.653 -10.188 1.00 76.06 180 ILE A O 1
ATOM 1437 N N . MET A 1 181 ? -12.904 -17.755 -9.765 1.00 72.06 181 MET A N 1
ATOM 1438 C CA . MET A 1 181 ? -11.676 -17.374 -9.056 1.00 72.06 181 MET A CA 1
ATOM 1439 C C . MET A 1 181 ? -10.716 -16.570 -9.942 1.00 72.06 181 MET A C 1
ATOM 1441 O O . MET A 1 181 ? -10.218 -15.541 -9.494 1.00 72.06 181 MET A O 1
ATOM 1445 N N . GLU A 1 182 ? -10.519 -16.974 -11.199 1.00 72.94 182 GLU A N 1
ATOM 1446 C CA . GLU A 1 182 ? -9.724 -16.230 -12.185 1.00 72.94 182 GLU A CA 1
ATOM 1447 C C . GLU A 1 182 ? -10.318 -14.844 -12.452 1.00 72.94 182 GLU A C 1
ATOM 1449 O O . GLU A 1 182 ? -9.614 -13.839 -12.376 1.00 72.94 182 GLU A O 1
ATOM 1454 N N . THR A 1 183 ? -11.633 -14.748 -12.678 1.00 70.06 183 THR A N 1
ATOM 1455 C CA . THR A 1 183 ? -12.276 -13.436 -12.855 1.00 70.06 183 THR A CA 1
ATOM 1456 C C . THR A 1 183 ? -12.161 -12.562 -11.611 1.00 70.06 183 THR A C 1
ATOM 1458 O O . THR A 1 183 ? -12.028 -11.349 -11.728 1.00 70.06 183 THR A O 1
ATOM 1461 N N . MET A 1 184 ? -12.197 -13.140 -10.412 1.00 66.19 184 MET A N 1
ATOM 1462 C CA . MET A 1 184 ? -12.102 -12.388 -9.165 1.00 66.19 184 MET A CA 1
ATOM 1463 C C . MET A 1 184 ? -10.672 -11.901 -8.902 1.00 66.19 184 MET A C 1
ATOM 1465 O O . MET A 1 184 ? -10.501 -10.777 -8.434 1.00 66.19 184 MET A O 1
ATOM 1469 N N . ALA A 1 185 ? -9.660 -12.691 -9.275 1.00 66.38 185 ALA A N 1
ATOM 1470 C CA . ALA A 1 185 ? -8.263 -12.263 -9.295 1.00 66.38 185 ALA A CA 1
ATOM 1471 C C . ALA A 1 185 ? -8.055 -11.088 -10.263 1.00 66.38 185 ALA A C 1
ATOM 1473 O O . ALA A 1 185 ? -7.519 -10.062 -9.857 1.00 66.38 185 ALA A O 1
ATOM 1474 N N . LEU A 1 186 ? -8.608 -11.171 -11.479 1.00 68.88 186 LEU A N 1
ATOM 1475 C CA . LEU A 1 186 ? -8.565 -10.081 -12.461 1.00 68.88 186 LEU A CA 1
ATOM 1476 C C . LEU A 1 186 ? -9.258 -8.801 -11.965 1.00 68.88 186 LEU A C 1
ATOM 1478 O O . LEU A 1 186 ? -8.773 -7.698 -12.207 1.00 68.88 186 LEU A O 1
ATOM 1482 N N . HIS A 1 187 ? -10.386 -8.912 -11.255 1.00 66.38 187 HIS A N 1
ATOM 1483 C CA . HIS A 1 187 ? -11.043 -7.744 -10.655 1.00 66.38 187 HIS A CA 1
ATOM 1484 C C . HIS A 1 187 ? -10.222 -7.137 -9.509 1.00 66.38 187 HIS A C 1
ATOM 1486 O O . HIS A 1 187 ? -10.213 -5.913 -9.373 1.00 66.38 187 HIS A O 1
ATOM 1492 N N . LEU A 1 188 ? -9.536 -7.960 -8.701 1.00 54.06 188 LEU A N 1
ATOM 1493 C CA . LEU A 1 188 ? -8.581 -7.470 -7.702 1.00 54.06 188 LEU A CA 1
ATOM 1494 C C . LEU A 1 188 ? -7.449 -6.712 -8.403 1.00 54.06 188 LEU A C 1
ATOM 1496 O O . LEU A 1 188 ? -7.264 -5.533 -8.123 1.00 54.06 188 LEU A O 1
ATOM 1500 N N . GLU A 1 189 ? -6.762 -7.345 -9.354 1.00 57.69 189 GLU A N 1
ATOM 1501 C CA . GLU A 1 189 ? -5.658 -6.751 -10.121 1.00 57.69 189 GLU A CA 1
ATOM 1502 C C . GLU A 1 189 ? -6.074 -5.436 -10.796 1.00 57.69 189 GLU A C 1
ATOM 1504 O O . GLU A 1 189 ? -5.421 -4.415 -10.602 1.00 57.69 189 GLU A O 1
ATOM 1509 N N . SER A 1 190 ? -7.228 -5.406 -11.473 1.00 55.81 190 SER A N 1
ATOM 1510 C CA . SER A 1 190 ? -7.757 -4.194 -12.115 1.00 55.81 190 SER A CA 1
ATOM 1511 C C . SER A 1 190 ? -8.132 -3.090 -11.115 1.00 55.81 190 SER A C 1
ATOM 1513 O O . SER A 1 190 ? -7.978 -1.898 -11.400 1.00 55.81 190 SER A O 1
ATOM 1515 N N . SER A 1 191 ? -8.627 -3.453 -9.928 1.00 53.88 191 SER A N 1
ATOM 1516 C CA . SER A 1 191 ? -8.910 -2.491 -8.858 1.00 53.88 191 SER A CA 1
ATOM 1517 C C . SER A 1 191 ? -7.629 -1.942 -8.229 1.00 53.88 191 SER A C 1
ATOM 1519 O O . SER A 1 191 ? -7.598 -0.769 -7.851 1.00 53.88 191 SER A O 1
ATOM 1521 N N . TYR A 1 192 ? -6.587 -2.765 -8.101 1.00 51.50 192 TYR A N 1
ATOM 1522 C CA . TYR A 1 192 ? -5.293 -2.344 -7.571 1.00 51.50 192 TYR A CA 1
ATOM 1523 C C . TYR A 1 192 ? -4.564 -1.440 -8.556 1.00 51.50 192 TYR A C 1
ATOM 1525 O O . TYR A 1 192 ? -4.135 -0.356 -8.167 1.00 51.50 192 TYR A O 1
ATOM 1533 N N . GLU A 1 193 ? -4.538 -1.803 -9.838 1.00 52.03 193 GLU A N 1
ATOM 1534 C CA . GLU A 1 193 ? -3.949 -0.984 -10.895 1.00 52.03 193 GLU A CA 1
ATOM 1535 C C . GLU A 1 193 ? -4.589 0.414 -10.923 1.00 52.03 193 GLU A C 1
ATOM 1537 O O . GLU A 1 193 ? -3.878 1.417 -10.901 1.00 52.03 193 GLU A O 1
ATOM 1542 N N . LYS A 1 194 ? -5.926 0.510 -10.819 1.00 51.50 194 LYS A N 1
ATOM 1543 C CA . LYS A 1 194 ? -6.652 1.794 -10.724 1.00 51.50 194 LYS A CA 1
ATOM 1544 C C . LYS A 1 194 ? -6.353 2.604 -9.462 1.00 51.50 194 LYS A C 1
ATOM 1546 O O . LYS A 1 194 ? -6.386 3.831 -9.518 1.00 51.50 194 LYS A O 1
ATOM 1551 N N . SER A 1 195 ? -6.096 1.956 -8.326 1.00 50.97 195 SER A N 1
ATOM 1552 C CA . SER A 1 195 ? -5.771 2.659 -7.077 1.00 50.97 195 SER A CA 1
ATOM 1553 C C . SER A 1 195 ? -4.346 3.221 -7.069 1.00 50.97 195 SER A C 1
ATOM 1555 O O . SER A 1 195 ? -4.080 4.161 -6.324 1.00 50.97 195 SER A O 1
ATOM 1557 N N . LEU A 1 196 ? -3.445 2.642 -7.866 1.00 50.81 196 LEU A N 1
ATOM 1558 C CA . LEU A 1 196 ? -2.022 2.989 -7.937 1.00 50.81 196 LEU A CA 1
ATOM 1559 C C . LEU A 1 196 ? -1.673 3.931 -9.105 1.00 50.81 196 LEU A C 1
ATOM 1561 O O . LEU A 1 196 ? -0.649 4.605 -9.050 1.00 50.81 196 LEU A O 1
ATOM 1565 N N . THR A 1 197 ? -2.519 4.012 -10.138 1.00 49.09 197 THR A N 1
ATOM 1566 C CA . THR A 1 197 ? -2.290 4.827 -11.354 1.00 49.09 197 THR A CA 1
ATOM 1567 C C . THR A 1 197 ? -3.081 6.137 -11.409 1.00 49.09 197 THR A C 1
ATOM 1569 O O . THR A 1 197 ? -2.970 6.883 -12.381 1.00 49.09 197 THR A O 1
ATOM 1572 N N . GLY A 1 198 ? -3.883 6.452 -10.389 1.00 49.81 198 GLY A N 1
ATOM 1573 C CA . GLY A 1 198 ? -4.589 7.729 -10.329 1.00 49.81 198 GLY A CA 1
ATOM 1574 C C . GLY A 1 198 ? -3.631 8.885 -10.035 1.00 49.81 198 GLY A C 1
ATOM 1575 O O . GLY A 1 198 ? -3.016 8.902 -8.971 1.00 49.81 198 GLY A O 1
ATOM 1576 N N . ASP A 1 199 ? -3.569 9.875 -10.932 1.00 47.12 199 ASP A N 1
ATOM 1577 C CA . ASP A 1 199 ? -3.012 11.219 -10.696 1.00 47.12 199 ASP A CA 1
ATOM 1578 C C . ASP A 1 199 ? -3.836 11.959 -9.619 1.00 47.12 199 ASP A C 1
ATOM 1580 O O . ASP A 1 199 ? -4.507 12.957 -9.879 1.00 47.12 199 ASP A O 1
ATOM 1584 N N . LEU A 1 200 ? -3.870 11.427 -8.399 1.00 47.09 200 LEU A N 1
ATOM 1585 C CA . LEU A 1 200 ? -4.534 12.035 -7.256 1.00 47.09 200 LEU A CA 1
ATOM 1586 C C . LEU A 1 200 ? -3.478 12.794 -6.442 1.00 47.09 200 LEU A C 1
ATOM 1588 O O . LEU A 1 200 ? -2.569 12.167 -5.900 1.00 47.09 200 LEU A O 1
ATOM 1592 N N . PRO A 1 201 ? -3.591 14.134 -6.343 1.00 50.41 201 PRO A N 1
ATOM 1593 C CA . PRO A 1 201 ? -2.681 14.974 -5.560 1.00 50.41 201 PRO A CA 1
ATOM 1594 C C . PRO A 1 201 ? -2.688 14.664 -4.057 1.00 50.41 201 PRO A C 1
ATOM 1596 O O . PRO A 1 201 ? -1.791 15.095 -3.347 1.00 50.41 201 PRO A O 1
ATOM 1599 N N . ASP A 1 202 ? -3.685 13.913 -3.586 1.00 52.28 202 ASP A N 1
ATOM 1600 C CA . ASP A 1 202 ? -3.836 13.488 -2.202 1.00 52.28 202 ASP A CA 1
ATOM 1601 C C . ASP A 1 202 ? -4.029 11.974 -2.157 1.00 52.28 202 ASP A C 1
ATOM 1603 O O . ASP A 1 202 ? -4.993 11.431 -2.711 1.00 52.28 202 ASP A O 1
ATOM 1607 N N . ILE A 1 203 ? -3.145 11.281 -1.441 1.00 58.00 203 ILE A N 1
ATOM 1608 C CA . ILE A 1 203 ? -3.376 9.892 -1.046 1.00 58.00 203 ILE A CA 1
ATOM 1609 C C . ILE A 1 203 ? -4.583 9.905 -0.112 1.00 58.00 203 ILE A C 1
ATOM 1611 O O . ILE A 1 203 ? -4.494 10.251 1.066 1.00 58.00 203 ILE A O 1
ATOM 1615 N N . SER A 1 204 ? -5.747 9.566 -0.668 1.00 58.69 204 SER A N 1
ATOM 1616 C CA . SER A 1 204 ? -6.979 9.422 0.097 1.00 58.69 204 SER A CA 1
ATOM 1617 C C . SER A 1 204 ? -6.735 8.462 1.260 1.00 58.69 204 SER A C 1
ATOM 1619 O O . SER A 1 204 ? -6.115 7.413 1.084 1.00 58.69 204 SER A O 1
ATOM 1621 N N . SER A 1 205 ? -7.275 8.774 2.440 1.00 59.59 205 SER A N 1
ATOM 1622 C CA . SER A 1 205 ? -7.192 7.931 3.643 1.00 59.59 205 SER A CA 1
ATOM 1623 C C . SER A 1 205 ? -7.624 6.473 3.412 1.00 59.59 205 SER A C 1
ATOM 1625 O O . SER A 1 205 ? -7.257 5.591 4.188 1.00 59.59 205 SER A O 1
ATOM 1627 N N . LEU A 1 206 ? -8.365 6.205 2.329 1.00 57.81 206 LEU A N 1
ATOM 1628 C CA . LEU A 1 206 ? -8.702 4.871 1.840 1.00 57.81 206 LEU A CA 1
ATOM 1629 C C . LEU A 1 206 ? -7.485 4.051 1.385 1.00 57.81 206 LEU A C 1
ATOM 1631 O O . LEU A 1 206 ? -7.428 2.865 1.696 1.00 57.81 206 LEU A O 1
ATOM 1635 N N . VAL A 1 207 ? -6.526 4.659 0.680 1.00 63.25 207 VAL A N 1
ATOM 1636 C CA . VAL A 1 207 ? -5.331 3.982 0.144 1.00 63.25 207 VAL A CA 1
ATOM 1637 C C . VAL A 1 207 ? -4.403 3.580 1.286 1.00 63.25 207 VAL A C 1
ATOM 1639 O O . VAL A 1 207 ? -4.004 2.422 1.364 1.00 63.25 207 VAL A O 1
ATOM 1642 N N . SER A 1 208 ? -4.166 4.470 2.257 1.00 66.12 208 SER A N 1
ATOM 1643 C CA . SER A 1 208 ? -3.397 4.132 3.466 1.00 66.12 208 SER A CA 1
ATOM 1644 C C . SER A 1 208 ? -4.061 3.005 4.273 1.00 66.12 208 SER A C 1
ATOM 1646 O O . SER A 1 208 ? -3.380 2.175 4.869 1.00 66.12 208 SER A O 1
ATOM 1648 N N . ARG A 1 209 ? -5.402 2.936 4.282 1.00 62.53 209 ARG A N 1
ATOM 1649 C CA . ARG A 1 209 ? -6.152 1.867 4.965 1.00 62.53 209 ARG A CA 1
ATOM 1650 C C . ARG A 1 209 ? -6.133 0.544 4.194 1.00 62.53 209 ARG A C 1
ATOM 1652 O O . ARG A 1 209 ? -6.132 -0.513 4.817 1.00 62.53 209 ARG A O 1
ATOM 1659 N N . ALA A 1 210 ? -6.116 0.600 2.864 1.00 62.12 210 ALA A N 1
ATOM 1660 C CA . ALA A 1 210 ? -5.971 -0.567 2.000 1.00 62.12 210 ALA A CA 1
ATOM 1661 C C . ALA A 1 210 ? -4.564 -1.176 2.116 1.00 62.12 210 ALA A C 1
ATOM 1663 O O . ALA A 1 210 ? -4.451 -2.383 2.305 1.00 62.12 210 ALA A O 1
ATOM 1664 N N . MET A 1 211 ? -3.515 -0.346 2.116 1.00 64.94 211 MET A N 1
ATOM 1665 C CA . MET A 1 211 ? -2.128 -0.788 2.320 1.00 64.94 211 MET A CA 1
ATOM 1666 C C . MET A 1 211 ? -1.934 -1.436 3.699 1.00 64.94 211 MET A C 1
ATOM 1668 O O . MET A 1 211 ? -1.312 -2.490 3.799 1.00 64.94 211 MET A O 1
ATOM 1672 N N . ALA A 1 212 ? -2.545 -0.881 4.754 1.00 66.19 212 ALA A N 1
ATOM 1673 C CA . ALA A 1 212 ? -2.515 -1.486 6.090 1.00 66.19 212 ALA A CA 1
ATOM 1674 C C . ALA A 1 212 ? -3.201 -2.862 6.149 1.00 66.19 212 ALA A C 1
ATOM 1676 O O . ALA A 1 212 ? -2.720 -3.760 6.831 1.00 66.19 212 ALA A O 1
ATOM 1677 N N . ALA A 1 213 ? -4.291 -3.062 5.403 1.00 62.94 213 ALA A N 1
ATOM 1678 C CA . ALA A 1 213 ? -4.970 -4.358 5.328 1.00 62.94 213 ALA A CA 1
ATOM 1679 C C . ALA A 1 213 ? -4.180 -5.421 4.536 1.00 62.94 213 ALA A C 1
ATOM 1681 O O . ALA A 1 213 ? -4.445 -6.614 4.681 1.00 62.94 213 ALA A O 1
ATOM 1682 N N . LEU A 1 214 ? -3.229 -4.997 3.697 1.00 61.97 214 LEU A N 1
ATOM 1683 C CA . LEU A 1 214 ? -2.366 -5.868 2.893 1.00 61.97 214 LEU A CA 1
ATOM 1684 C C . LEU A 1 214 ? -1.046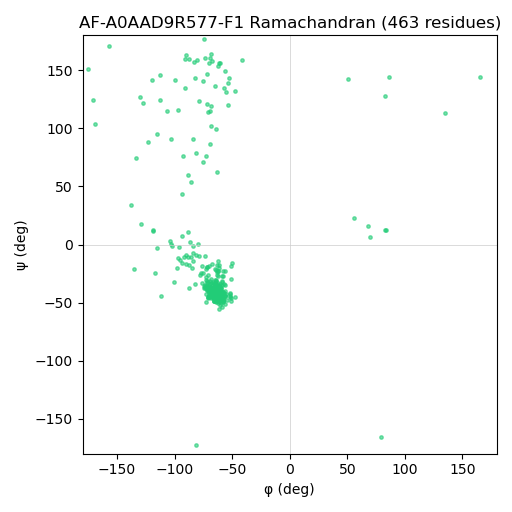 -6.222 3.597 1.00 61.97 214 LEU A C 1
ATOM 1686 O O . LEU A 1 214 ? -0.353 -7.134 3.149 1.00 61.97 214 LEU A O 1
ATOM 1690 N N . GLN A 1 215 ? -0.724 -5.566 4.719 1.00 65.31 215 GLN A N 1
ATOM 1691 C CA . GLN A 1 215 ? 0.529 -5.756 5.460 1.00 65.31 215 GLN A CA 1
ATOM 1692 C C . GLN A 1 215 ? 0.758 -7.219 5.897 1.00 65.31 215 GLN A C 1
ATOM 1694 O O . GLN A 1 215 ? 1.888 -7.699 5.879 1.00 65.31 215 GLN A O 1
ATOM 1699 N N . ASP A 1 216 ? -0.309 -7.957 6.215 1.00 58.53 216 ASP A N 1
ATOM 1700 C CA . ASP A 1 216 ? -0.231 -9.351 6.681 1.00 58.53 216 ASP A CA 1
ATOM 1701 C C . ASP A 1 216 ? -0.032 -10.382 5.550 1.00 58.53 216 ASP A C 1
ATOM 1703 O O . ASP A 1 216 ? 0.016 -11.591 5.799 1.00 58.53 216 ASP A O 1
ATOM 1707 N N . ARG A 1 217 ? 0.052 -9.943 4.285 1.00 58.41 217 ARG A N 1
ATOM 1708 C CA . ARG A 1 217 ? 0.210 -10.821 3.116 1.00 58.41 217 ARG A CA 1
ATOM 1709 C C . ARG A 1 217 ? 1.457 -10.440 2.311 1.00 58.41 217 ARG A C 1
ATOM 1711 O O . ARG A 1 217 ? 1.334 -9.704 1.338 1.00 58.41 217 ARG A O 1
ATOM 1718 N N . PRO A 1 218 ? 2.642 -10.994 2.629 1.00 56.22 218 PRO A N 1
ATOM 1719 C CA . PRO A 1 218 ? 3.911 -10.595 2.007 1.00 56.22 218 PRO A CA 1
ATOM 1720 C C . PRO A 1 218 ? 3.982 -10.844 0.492 1.00 56.22 218 PRO A C 1
ATOM 1722 O O . PRO A 1 218 ? 4.727 -10.164 -0.196 1.00 56.22 218 PRO A O 1
ATOM 1725 N N . VAL A 1 219 ? 3.176 -11.766 -0.049 1.00 54.47 219 VAL A N 1
ATOM 1726 C CA . VAL A 1 219 ? 3.065 -12.007 -1.505 1.00 54.47 219 VAL A CA 1
ATOM 1727 C C . VAL A 1 219 ? 2.328 -10.866 -2.233 1.00 54.47 219 VAL A C 1
ATOM 1729 O O . VAL A 1 219 ? 2.445 -10.733 -3.442 1.00 54.47 219 VAL A O 1
ATOM 1732 N N . LEU A 1 220 ? 1.562 -10.048 -1.505 1.00 50.31 220 LEU A N 1
ATOM 1733 C CA . LEU A 1 220 ? 0.761 -8.925 -2.011 1.00 50.31 220 LEU A CA 1
ATOM 1734 C C . LEU A 1 220 ? 1.218 -7.583 -1.412 1.00 50.31 220 LEU A C 1
ATOM 1736 O O . LEU A 1 220 ? 0.482 -6.600 -1.472 1.00 50.31 220 LEU A O 1
ATOM 1740 N N . TYR A 1 221 ? 2.383 -7.542 -0.760 1.00 57.03 221 TYR A N 1
ATOM 1741 C CA . TYR A 1 221 ? 2.893 -6.326 -0.138 1.00 57.03 221 TYR A CA 1
ATOM 1742 C C . TYR A 1 221 ? 3.631 -5.486 -1.184 1.00 57.03 221 TYR A C 1
ATOM 1744 O O . TYR A 1 221 ? 4.823 -5.654 -1.418 1.00 57.03 221 TYR A O 1
ATOM 1752 N N . THR A 1 222 ? 2.881 -4.600 -1.834 1.00 67.44 222 THR A N 1
ATOM 1753 C CA . THR A 1 222 ? 3.256 -3.971 -3.106 1.00 67.44 222 THR A CA 1
ATOM 1754 C C . THR A 1 222 ? 3.958 -2.613 -2.971 1.00 67.44 222 THR A C 1
ATOM 1756 O O . THR A 1 222 ? 3.592 -1.643 -3.645 1.00 67.44 222 THR A O 1
ATOM 1759 N N . LEU A 1 223 ? 4.909 -2.467 -2.040 1.00 74.44 223 LEU A N 1
ATOM 1760 C CA . LEU A 1 223 ? 5.660 -1.203 -1.931 1.00 74.44 223 LEU A CA 1
ATOM 1761 C C . LEU A 1 223 ? 6.583 -0.973 -3.135 1.00 74.44 223 LEU A C 1
ATOM 1763 O O . LEU A 1 223 ? 6.792 0.176 -3.528 1.00 74.44 223 LEU A O 1
ATOM 1767 N N . ASP A 1 224 ? 7.073 -2.046 -3.750 1.00 76.12 224 ASP A N 1
ATOM 1768 C CA . ASP A 1 224 ? 7.930 -1.967 -4.931 1.00 76.12 224 ASP A CA 1
ATOM 1769 C C . ASP A 1 224 ? 7.138 -1.562 -6.186 1.00 76.12 224 ASP A C 1
ATOM 1771 O O . ASP A 1 224 ? 7.529 -0.656 -6.930 1.00 76.12 224 ASP A O 1
ATOM 1775 N N . GLU A 1 225 ? 5.941 -2.126 -6.374 1.00 74.94 225 GLU A N 1
ATOM 1776 C CA . GLU A 1 225 ? 5.028 -1.724 -7.446 1.00 74.94 225 GLU A CA 1
ATOM 1777 C C . GLU A 1 225 ? 4.523 -0.291 -7.243 1.00 74.94 225 GLU A C 1
ATOM 1779 O O . GLU A 1 225 ? 4.438 0.468 -8.211 1.00 74.94 225 GLU A O 1
ATOM 1784 N N . TYR A 1 226 ? 4.256 0.122 -5.996 1.00 78.56 226 TYR A N 1
ATOM 1785 C CA . TYR A 1 226 ? 3.973 1.525 -5.678 1.00 78.56 226 TYR A CA 1
ATOM 1786 C C . TYR A 1 226 ? 5.137 2.429 -6.094 1.00 78.56 226 TYR A C 1
ATOM 1788 O O . TYR A 1 226 ? 4.930 3.418 -6.801 1.00 78.56 226 TYR A O 1
ATOM 1796 N N . GLY A 1 227 ? 6.366 2.069 -5.712 1.00 81.25 227 GLY A N 1
ATOM 1797 C CA . GLY A 1 227 ? 7.565 2.802 -6.102 1.00 81.25 227 GLY A CA 1
ATOM 1798 C C . GLY A 1 227 ? 7.722 2.898 -7.623 1.00 81.25 227 GLY A C 1
ATOM 1799 O O . GLY A 1 227 ? 8.028 3.969 -8.143 1.00 81.25 227 GLY A O 1
ATOM 1800 N N . THR A 1 228 ? 7.431 1.818 -8.350 1.00 82.12 228 THR A N 1
ATOM 1801 C CA . THR A 1 228 ? 7.487 1.764 -9.821 1.00 82.12 228 THR A CA 1
ATOM 1802 C C . THR A 1 228 ? 6.426 2.652 -10.481 1.00 82.12 228 THR A C 1
ATOM 1804 O O . THR A 1 228 ? 6.729 3.407 -11.414 1.00 82.12 228 THR A O 1
ATOM 1807 N N . ALA A 1 229 ? 5.185 2.613 -9.989 1.00 80.12 229 ALA A N 1
ATOM 1808 C CA . ALA A 1 229 ? 4.095 3.449 -10.488 1.00 80.12 229 ALA A CA 1
ATOM 1809 C C . ALA A 1 229 ? 4.389 4.941 -10.263 1.00 80.12 229 ALA A C 1
ATOM 1811 O O . ALA A 1 229 ? 4.303 5.745 -11.196 1.00 80.12 229 ALA A O 1
ATOM 1812 N N . ARG A 1 230 ? 4.825 5.306 -9.049 1.00 83.00 230 ARG A N 1
ATOM 1813 C CA . ARG A 1 230 ? 5.221 6.682 -8.717 1.00 83.00 230 ARG A CA 1
ATOM 1814 C C . ARG A 1 230 ? 6.424 7.143 -9.528 1.00 83.00 230 ARG A C 1
ATOM 1816 O O . ARG A 1 230 ? 6.361 8.225 -10.098 1.00 83.00 230 ARG A O 1
ATOM 1823 N N . ARG A 1 231 ? 7.472 6.324 -9.677 1.00 85.00 231 ARG A N 1
ATOM 1824 C CA . ARG A 1 231 ? 8.619 6.626 -10.555 1.00 85.00 231 ARG A CA 1
ATOM 1825 C C . ARG A 1 231 ? 8.156 7.009 -11.958 1.00 85.00 231 ARG A C 1
ATOM 1827 O O . ARG A 1 231 ? 8.591 8.023 -12.497 1.00 85.00 231 ARG A O 1
ATOM 1834 N N . THR A 1 232 ? 7.262 6.212 -12.541 1.00 79.69 232 THR A N 1
ATOM 1835 C CA . THR A 1 232 ? 6.735 6.447 -13.892 1.00 79.69 232 THR A CA 1
ATOM 1836 C C . THR A 1 232 ? 5.987 7.779 -13.970 1.00 79.69 232 THR A C 1
ATOM 1838 O O . THR A 1 232 ? 6.197 8.550 -14.908 1.00 79.69 232 THR A O 1
ATOM 1841 N N . ALA A 1 233 ? 5.170 8.089 -12.960 1.00 80.75 233 ALA A N 1
ATOM 1842 C CA . ALA A 1 233 ? 4.464 9.363 -12.860 1.00 80.75 233 ALA A CA 1
ATOM 1843 C C . ALA A 1 233 ? 5.430 10.552 -12.724 1.00 80.75 233 ALA A C 1
ATOM 1845 O O . ALA A 1 233 ? 5.315 11.520 -13.471 1.00 80.75 233 ALA A O 1
ATOM 1846 N N . VAL A 1 234 ? 6.430 10.468 -11.839 1.00 84.62 234 VAL A N 1
ATOM 1847 C CA . VAL A 1 234 ? 7.413 11.543 -11.627 1.00 84.62 234 VAL A CA 1
ATOM 1848 C C . VAL A 1 234 ? 8.238 11.792 -12.891 1.00 84.62 234 VAL A C 1
ATOM 1850 O O . VAL A 1 234 ? 8.411 12.946 -13.281 1.00 84.62 234 VAL A O 1
ATOM 1853 N N . VAL A 1 235 ? 8.703 10.740 -13.575 1.00 84.12 235 VAL A N 1
ATOM 1854 C CA . VAL A 1 235 ? 9.431 10.870 -14.851 1.00 84.12 235 VAL A CA 1
ATOM 1855 C C . VAL A 1 235 ? 8.560 11.545 -15.907 1.00 84.12 235 VAL A C 1
ATOM 1857 O O . VAL A 1 235 ? 9.018 12.460 -16.592 1.00 84.12 235 VAL A O 1
ATOM 1860 N N . ARG A 1 236 ? 7.289 11.148 -16.017 1.00 81.44 236 ARG A N 1
ATOM 1861 C CA . ARG A 1 236 ? 6.344 11.782 -16.940 1.00 81.44 236 ARG A CA 1
ATOM 1862 C C . ARG A 1 236 ? 6.136 13.261 -16.608 1.00 81.44 236 ARG A C 1
ATOM 1864 O O . ARG A 1 236 ? 6.232 14.091 -17.506 1.00 81.44 236 ARG A O 1
ATOM 1871 N N . CYS A 1 237 ? 5.923 13.595 -15.337 1.00 83.12 237 CYS A N 1
ATOM 1872 C CA . CYS A 1 237 ? 5.782 14.975 -14.877 1.00 83.12 237 CYS A CA 1
ATOM 1873 C C . CYS A 1 237 ? 7.043 15.806 -15.143 1.00 83.12 237 CYS A C 1
ATOM 1875 O O . CYS A 1 237 ? 6.934 16.983 -15.483 1.00 83.12 237 CYS A O 1
ATOM 1877 N N . PHE A 1 238 ? 8.231 15.207 -15.029 1.00 86.19 238 PHE A N 1
ATOM 1878 C CA . PHE A 1 238 ? 9.485 15.877 -15.361 1.00 86.19 238 PHE A CA 1
ATOM 1879 C C . PHE A 1 238 ? 9.572 16.186 -16.857 1.00 86.19 238 PHE A C 1
ATOM 1881 O O . PHE A 1 238 ? 9.859 17.318 -17.231 1.00 86.19 238 PHE A O 1
ATOM 1888 N N . ILE A 1 239 ? 9.248 15.218 -17.720 1.00 81.19 239 ILE A N 1
ATOM 1889 C CA . ILE A 1 239 ? 9.206 15.420 -19.177 1.00 81.19 239 ILE A CA 1
ATOM 1890 C C . ILE A 1 239 ? 8.170 16.486 -19.549 1.00 81.19 239 ILE A C 1
ATOM 1892 O O . ILE A 1 239 ? 8.451 17.357 -20.374 1.00 81.19 239 ILE A O 1
ATOM 1896 N N . ASP A 1 240 ? 6.990 16.462 -18.930 1.00 79.69 240 ASP A N 1
ATOM 1897 C CA . ASP A 1 240 ? 5.969 17.489 -19.139 1.00 79.69 240 ASP A CA 1
ATOM 1898 C C . ASP A 1 240 ? 6.474 18.868 -18.674 1.00 79.69 240 ASP A C 1
ATOM 1900 O O . ASP A 1 240 ? 6.295 19.850 -19.389 1.00 79.69 240 ASP A O 1
ATOM 1904 N N . ALA A 1 241 ? 7.196 18.968 -17.553 1.00 84.62 241 ALA A N 1
ATOM 1905 C CA . ALA A 1 241 ? 7.803 20.224 -17.105 1.00 84.62 241 ALA A CA 1
ATOM 1906 C C . ALA A 1 241 ? 8.893 20.741 -18.064 1.00 84.62 241 ALA A C 1
ATOM 1908 O O . ALA A 1 241 ? 8.980 21.949 -18.307 1.00 84.62 241 ALA A O 1
ATOM 1909 N N . LEU A 1 242 ? 9.690 19.839 -18.646 1.00 81.88 242 LEU A N 1
ATOM 1910 C CA . LEU A 1 242 ? 10.702 20.175 -19.649 1.00 81.88 242 LEU A CA 1
ATOM 1911 C C . LEU A 1 242 ? 10.070 20.698 -20.943 1.00 81.88 242 LEU A C 1
ATOM 1913 O O . LEU A 1 242 ? 10.469 21.757 -21.423 1.00 81.88 242 LEU A O 1
ATOM 1917 N N . THR A 1 243 ? 9.061 19.992 -21.459 1.00 80.06 243 THR A N 1
ATOM 1918 C CA . THR A 1 243 ? 8.554 20.163 -22.833 1.00 80.06 243 THR A CA 1
ATOM 1919 C C . THR A 1 243 ? 7.273 20.999 -22.935 1.00 80.06 243 THR A C 1
ATOM 1921 O O . THR A 1 243 ? 7.066 21.707 -23.921 1.00 80.06 243 THR A O 1
ATOM 1924 N N . ARG A 1 244 ? 6.395 20.951 -21.926 1.00 77.56 244 ARG A N 1
ATOM 1925 C CA . ARG A 1 244 ? 5.060 21.589 -21.921 1.00 77.56 244 ARG A CA 1
ATOM 1926 C C . ARG A 1 244 ? 4.902 22.660 -20.845 1.00 77.56 244 ARG A C 1
ATOM 1928 O O . ARG A 1 244 ? 4.111 23.587 -21.028 1.00 77.56 244 ARG A O 1
ATOM 1935 N N . GLY A 1 245 ? 5.685 22.581 -19.774 1.00 77.75 245 GLY A N 1
ATOM 1936 C CA . GLY A 1 245 ? 5.553 23.445 -18.609 1.00 77.75 245 GLY A CA 1
ATOM 1937 C C . GLY A 1 245 ? 4.415 23.005 -17.682 1.00 77.75 245 GLY A C 1
ATOM 1938 O O . GLY A 1 245 ? 3.906 21.890 -17.773 1.00 77.75 245 GLY A O 1
ATOM 1939 N N . GLY A 1 246 ? 4.024 23.877 -16.754 1.00 74.38 246 GLY A N 1
ATOM 1940 C CA . GLY A 1 246 ? 2.963 23.580 -15.789 1.00 74.38 246 GLY A CA 1
ATOM 1941 C C . GLY A 1 246 ? 1.546 23.604 -16.382 1.00 74.38 246 GLY A C 1
ATOM 1942 O O . GLY A 1 246 ? 1.360 23.932 -17.558 1.00 74.38 246 GLY A O 1
ATOM 1943 N N . PRO A 1 247 ? 0.517 23.283 -15.574 1.00 69.56 247 PRO A N 1
ATOM 1944 C CA . PRO A 1 247 ? -0.878 23.258 -16.010 1.00 69.56 247 PRO A CA 1
ATOM 1945 C C . PRO A 1 247 ? -1.279 24.591 -16.661 1.00 69.56 247 PRO A C 1
ATOM 1947 O O . PRO A 1 247 ? -1.193 25.647 -16.040 1.00 69.56 247 PRO A O 1
ATOM 1950 N N . GLY A 1 248 ? -1.689 24.553 -17.933 1.00 70.75 248 GLY A N 1
ATOM 1951 C CA . GLY A 1 248 ? -2.003 25.762 -18.709 1.00 70.75 248 GLY A CA 1
ATOM 1952 C C . GLY A 1 248 ? -0.797 26.464 -19.355 1.00 70.75 248 GLY A C 1
ATOM 1953 O O . GLY A 1 248 ? -0.941 27.589 -19.827 1.00 70.75 248 GLY A O 1
ATOM 1954 N N . GLY A 1 249 ? 0.377 25.823 -19.400 1.00 67.12 249 GLY A N 1
ATOM 1955 C CA . GLY A 1 249 ? 1.608 26.368 -19.994 1.00 67.12 249 GLY A CA 1
ATOM 1956 C C . GLY A 1 249 ? 2.392 27.300 -19.062 1.00 67.12 249 GLY A C 1
ATOM 1957 O O . GLY A 1 249 ? 3.296 28.013 -19.505 1.00 67.12 249 GLY A O 1
ATOM 1958 N N . THR A 1 250 ? 2.036 27.317 -17.775 1.00 68.69 250 THR A N 1
ATOM 1959 C CA . THR A 1 250 ? 2.681 28.119 -16.729 1.00 68.69 250 THR A CA 1
ATOM 1960 C C . THR A 1 250 ? 3.023 27.247 -15.516 1.00 68.69 250 THR A C 1
ATOM 1962 O O . THR A 1 250 ? 2.115 26.608 -14.986 1.00 68.69 250 THR A O 1
ATOM 1965 N N . PRO A 1 251 ? 4.278 27.239 -15.024 1.00 79.00 251 PRO A N 1
ATOM 1966 C CA . PRO A 1 251 ? 5.454 27.904 -15.595 1.00 79.00 251 PRO A CA 1
ATOM 1967 C C . PRO A 1 251 ? 5.779 27.390 -17.003 1.00 79.00 251 PRO A C 1
ATOM 1969 O O . PRO A 1 251 ? 5.346 26.309 -17.387 1.00 79.00 251 PRO A O 1
ATOM 1972 N N . ARG A 1 252 ? 6.477 28.209 -17.795 1.00 83.00 252 ARG A N 1
ATOM 1973 C CA . ARG A 1 252 ? 6.832 27.864 -19.178 1.00 83.00 252 ARG A CA 1
ATOM 1974 C C . ARG A 1 252 ? 7.741 26.622 -19.219 1.00 83.00 252 ARG A C 1
ATOM 1976 O O . ARG A 1 252 ? 8.464 26.410 -18.246 1.00 83.00 252 ARG A O 1
ATOM 1983 N N . PRO A 1 253 ? 7.738 25.852 -20.326 1.00 86.00 253 PRO A N 1
ATOM 1984 C CA . PRO A 1 253 ? 8.650 24.726 -20.517 1.00 86.00 253 PRO A CA 1
ATOM 1985 C C . PRO A 1 253 ? 10.098 25.092 -20.188 1.00 86.00 253 PRO A C 1
ATOM 1987 O O . PRO A 1 253 ? 10.597 26.117 -20.663 1.00 86.00 253 PRO A O 1
ATOM 1990 N N . ILE A 1 254 ? 10.772 24.255 -19.401 1.00 84.12 254 ILE A N 1
ATOM 1991 C CA . ILE A 1 254 ? 12.162 24.494 -18.984 1.00 84.12 254 ILE A CA 1
ATOM 1992 C C . ILE A 1 254 ? 13.107 24.479 -20.201 1.00 84.12 254 ILE A C 1
ATOM 1994 O O . ILE A 1 254 ? 14.068 25.246 -20.243 1.00 84.12 254 ILE A O 1
ATOM 1998 N N . GLU A 1 255 ? 12.794 23.701 -21.248 1.00 82.38 255 GLU A N 1
ATOM 1999 C CA . GLU A 1 255 ? 13.563 23.652 -22.505 1.00 82.38 255 GLU A CA 1
ATOM 2000 C C . GLU A 1 255 ? 13.698 25.007 -23.214 1.00 82.38 255 GLU A C 1
ATOM 2002 O O . GLU A 1 255 ? 14.667 25.225 -23.944 1.00 82.38 255 GLU A O 1
ATOM 2007 N N . LEU A 1 256 ? 12.796 25.965 -22.968 1.00 79.62 256 LEU A N 1
ATOM 2008 C CA . LEU A 1 256 ? 12.914 27.319 -23.525 1.00 79.62 256 LEU A CA 1
ATOM 2009 C C . LEU A 1 256 ? 14.166 28.056 -23.026 1.00 79.62 256 LEU A C 1
ATOM 2011 O O . LEU A 1 256 ? 14.654 28.966 -23.699 1.00 79.62 256 LEU A O 1
ATOM 2015 N N . HIS A 1 257 ? 14.702 27.663 -21.868 1.00 77.81 257 HIS A N 1
ATOM 2016 C CA . HIS A 1 257 ? 15.925 28.222 -21.293 1.00 77.81 257 HIS A CA 1
ATOM 2017 C C . HIS A 1 257 ? 17.187 27.427 -21.662 1.00 77.81 257 HIS A C 1
ATOM 2019 O O . HIS A 1 257 ? 18.258 27.763 -21.173 1.00 77.81 257 HIS A O 1
ATOM 2025 N N . SER A 1 258 ? 17.104 26.430 -22.551 1.00 75.75 258 SER A N 1
ATOM 2026 C CA . SER A 1 258 ? 18.242 25.577 -22.958 1.00 75.75 258 SER A CA 1
ATOM 2027 C C . SER A 1 258 ? 19.457 26.334 -23.516 1.00 75.75 258 SER A C 1
ATOM 2029 O O . SER A 1 258 ? 20.576 25.832 -23.457 1.00 75.75 258 SER A O 1
ATOM 2031 N N . HIS A 1 259 ? 19.260 27.554 -24.024 1.00 65.62 259 HIS A N 1
ATOM 2032 C CA . HIS A 1 259 ? 20.330 28.437 -24.498 1.00 65.62 259 HIS A CA 1
ATOM 2033 C C . HIS A 1 259 ? 21.216 28.999 -23.370 1.00 65.62 259 HIS A C 1
ATOM 2035 O O . HIS A 1 259 ? 22.319 29.467 -23.644 1.00 65.62 259 HIS A O 1
ATOM 2041 N N . ASP A 1 260 ? 20.743 28.962 -22.122 1.00 76.12 260 ASP A N 1
ATOM 2042 C CA . ASP A 1 260 ? 21.486 29.350 -20.925 1.00 76.12 260 ASP A CA 1
ATOM 2043 C C . ASP A 1 260 ? 21.674 28.111 -20.029 1.00 76.12 260 ASP A C 1
ATOM 2045 O O . ASP A 1 260 ? 20.784 27.770 -19.245 1.00 76.12 260 ASP A O 1
ATOM 2049 N N . PRO A 1 261 ? 22.816 27.409 -20.127 1.00 72.12 261 PRO A N 1
ATOM 2050 C CA . PRO A 1 261 ? 23.006 26.113 -19.481 1.00 72.12 261 PRO A CA 1
ATOM 2051 C C . PRO A 1 261 ? 22.968 26.187 -17.949 1.00 72.12 261 PRO A C 1
ATOM 2053 O O . PRO A 1 261 ? 22.509 25.242 -17.309 1.00 72.12 261 PRO A O 1
ATOM 2056 N N . VAL A 1 262 ? 23.399 27.301 -17.342 1.00 75.06 262 VAL A N 1
ATOM 2057 C CA . VAL A 1 262 ? 23.372 27.464 -15.877 1.00 75.06 262 VAL A CA 1
ATOM 2058 C C . VAL A 1 262 ? 21.935 27.607 -15.395 1.00 75.06 262 VAL A C 1
ATOM 2060 O O . VAL A 1 262 ? 21.534 26.961 -14.426 1.00 75.06 262 VAL A O 1
ATOM 2063 N N . ARG A 1 263 ? 21.139 28.420 -16.094 1.00 78.00 263 ARG A N 1
ATOM 2064 C CA . ARG A 1 263 ? 19.718 28.587 -15.789 1.00 78.00 263 ARG A CA 1
ATOM 2065 C C . ARG A 1 263 ? 18.916 27.326 -16.086 1.00 78.00 263 ARG A C 1
ATOM 2067 O O . ARG A 1 263 ? 18.077 26.950 -15.280 1.00 78.00 263 ARG A O 1
ATOM 2074 N N . TYR A 1 264 ? 19.197 26.660 -17.201 1.00 80.25 264 TYR A N 1
ATOM 2075 C CA . TYR A 1 264 ? 18.529 25.429 -17.610 1.00 80.25 264 TYR A CA 1
ATOM 2076 C C . TYR A 1 264 ? 18.697 24.318 -16.568 1.00 80.25 264 TYR A C 1
ATOM 2078 O O . TYR A 1 264 ? 17.712 23.755 -16.093 1.00 80.25 264 TYR A O 1
ATOM 2086 N N . VAL A 1 265 ? 19.937 24.069 -16.133 1.00 79.19 265 VAL A N 1
ATOM 2087 C CA . VAL A 1 265 ? 20.226 23.101 -15.066 1.00 79.19 265 VAL A CA 1
ATOM 2088 C C . VAL A 1 265 ? 19.660 23.576 -13.723 1.00 79.19 265 VAL A C 1
ATOM 2090 O O . VAL A 1 265 ? 19.125 22.769 -12.967 1.00 79.19 265 VAL A O 1
ATOM 2093 N N . GLY A 1 266 ? 19.714 24.879 -13.432 1.00 80.31 266 GLY A N 1
ATOM 2094 C CA . GLY A 1 266 ? 19.119 25.460 -12.225 1.00 80.31 266 GLY A CA 1
ATOM 2095 C C . GLY A 1 266 ? 17.608 25.226 -12.121 1.00 80.31 266 GLY A C 1
ATOM 2096 O O . GLY A 1 266 ? 17.128 24.784 -11.078 1.00 80.31 266 GLY A O 1
ATOM 2097 N N . ASP A 1 267 ? 16.869 25.450 -13.209 1.00 83.06 267 ASP A N 1
ATOM 2098 C CA . ASP A 1 267 ? 15.420 25.236 -13.287 1.00 83.06 267 ASP A CA 1
ATOM 2099 C C . ASP A 1 267 ? 15.067 23.741 -13.154 1.00 83.06 267 ASP A C 1
ATOM 2101 O O . ASP A 1 267 ? 14.116 23.384 -12.453 1.00 83.06 267 ASP A O 1
ATOM 2105 N N . MET A 1 268 ? 15.864 22.847 -13.754 1.00 85.50 268 MET A N 1
ATOM 2106 C CA . MET A 1 268 ? 15.704 21.398 -13.588 1.00 85.50 268 MET A CA 1
ATOM 2107 C C . MET A 1 268 ? 15.918 20.942 -12.140 1.00 85.50 268 MET A C 1
ATOM 2109 O O . MET A 1 268 ? 15.120 20.167 -11.609 1.00 85.50 268 MET A O 1
ATOM 2113 N N . LEU A 1 269 ? 16.981 21.423 -11.487 1.00 84.25 269 LEU A N 1
ATOM 2114 C CA . LEU A 1 269 ? 17.294 21.086 -10.096 1.00 84.25 269 LEU A CA 1
ATOM 2115 C C . LEU A 1 269 ? 16.249 21.647 -9.126 1.00 84.25 269 LEU A C 1
ATOM 2117 O O . LEU A 1 269 ? 15.890 20.976 -8.160 1.00 84.25 269 LEU A O 1
ATOM 2121 N N . ALA A 1 270 ? 15.725 22.846 -9.393 1.00 87.00 270 ALA A N 1
ATOM 2122 C CA . ALA A 1 270 ? 14.639 23.428 -8.611 1.00 87.00 270 ALA A CA 1
ATOM 2123 C C . ALA A 1 270 ? 13.357 22.587 -8.713 1.00 87.00 270 ALA A C 1
ATOM 2125 O O . ALA A 1 270 ? 12.712 22.320 -7.695 1.00 87.00 270 ALA A O 1
ATOM 2126 N N . TRP A 1 271 ? 13.016 22.117 -9.919 1.00 89.69 271 TRP A N 1
ATOM 2127 C CA . TRP A 1 271 ? 11.884 21.214 -10.118 1.00 89.69 271 TRP A CA 1
ATOM 2128 C C . TRP A 1 271 ? 12.083 19.887 -9.381 1.00 89.69 271 TRP A C 1
ATOM 2130 O O . TRP A 1 271 ? 11.196 19.455 -8.647 1.00 89.69 271 TRP A O 1
ATOM 2140 N N . LEU A 1 272 ? 13.265 19.275 -9.513 1.00 88.62 272 LEU A N 1
ATOM 2141 C CA . LEU A 1 272 ? 13.621 18.033 -8.821 1.00 88.62 272 LEU A CA 1
ATOM 2142 C C . LEU A 1 272 ? 13.509 18.174 -7.304 1.00 88.62 272 LEU A C 1
ATOM 2144 O O . LEU A 1 272 ? 12.891 17.335 -6.655 1.00 88.62 272 LEU A O 1
ATOM 2148 N N . HIS A 1 273 ? 14.059 19.249 -6.737 1.00 87.75 273 HIS A N 1
ATOM 2149 C CA . HIS A 1 273 ? 13.973 19.523 -5.306 1.00 87.75 273 HIS A CA 1
ATOM 2150 C C . HIS A 1 273 ? 12.514 19.580 -4.828 1.00 87.75 273 HIS A C 1
ATOM 2152 O O . HIS A 1 273 ? 12.171 18.974 -3.811 1.00 87.75 273 HIS A O 1
ATOM 2158 N N . GLN A 1 274 ? 11.643 20.260 -5.581 1.00 88.06 274 GLN A N 1
ATOM 2159 C CA . GLN A 1 274 ? 10.219 20.337 -5.263 1.00 88.06 274 GLN A CA 1
ATOM 2160 C C . GLN A 1 274 ? 9.527 18.972 -5.379 1.00 88.06 274 GLN A C 1
ATOM 2162 O O . GLN A 1 274 ? 8.774 18.596 -4.481 1.00 88.06 274 GLN A O 1
ATOM 2167 N N . ALA A 1 275 ? 9.799 18.222 -6.450 1.00 85.50 275 ALA A N 1
ATOM 2168 C CA . ALA A 1 275 ? 9.205 16.910 -6.691 1.00 85.50 275 ALA A CA 1
ATOM 2169 C C . ALA A 1 275 ? 9.589 15.896 -5.599 1.00 85.50 275 ALA A C 1
ATOM 2171 O O . ALA A 1 275 ? 8.726 15.197 -5.067 1.00 85.50 275 ALA A O 1
ATOM 2172 N N . ILE A 1 276 ? 10.864 15.862 -5.199 1.00 87.69 276 ILE A N 1
ATOM 2173 C CA . ILE A 1 276 ? 11.360 14.984 -4.127 1.00 87.69 276 ILE A CA 1
ATOM 2174 C C . ILE A 1 276 ? 10.683 15.319 -2.794 1.00 87.69 276 ILE A C 1
ATOM 2176 O O . ILE A 1 276 ? 10.289 14.412 -2.060 1.00 87.69 276 ILE A O 1
ATOM 2180 N N . ALA A 1 277 ? 10.522 16.609 -2.480 1.00 85.88 277 ALA A N 1
ATOM 2181 C CA . ALA A 1 277 ? 9.835 17.037 -1.266 1.00 85.88 277 ALA A CA 1
ATOM 2182 C C . ALA A 1 277 ? 8.370 16.568 -1.248 1.00 85.88 277 ALA A C 1
ATOM 2184 O O . ALA A 1 277 ? 7.926 16.017 -0.239 1.00 85.88 277 ALA A O 1
ATOM 2185 N N . SER A 1 278 ? 7.650 16.706 -2.368 1.00 84.00 278 SER A N 1
ATOM 2186 C CA . SER A 1 278 ? 6.268 16.225 -2.478 1.00 84.00 278 SER A CA 1
ATOM 2187 C C . SER A 1 278 ? 6.146 14.700 -2.404 1.00 84.00 278 SER A C 1
ATOM 2189 O O . SER A 1 278 ? 5.272 14.202 -1.699 1.00 84.00 278 SER A O 1
ATOM 2191 N N . GLU A 1 279 ? 7.028 13.938 -3.063 1.00 86.06 279 GLU A N 1
ATOM 2192 C CA . GLU A 1 279 ? 7.002 12.467 -2.994 1.00 86.06 279 GLU A CA 1
ATOM 2193 C C . GLU A 1 279 ? 7.300 11.960 -1.584 1.00 86.06 279 GLU A C 1
ATOM 2195 O O . GLU A 1 279 ? 6.680 11.001 -1.128 1.00 86.06 279 GLU A O 1
ATOM 2200 N N . LYS A 1 280 ? 8.213 12.623 -0.863 1.00 86.50 280 LYS A N 1
ATOM 2201 C CA . LYS A 1 280 ? 8.501 12.288 0.531 1.00 86.50 280 LYS A CA 1
ATOM 2202 C C . LYS A 1 280 ? 7.275 12.493 1.418 1.00 86.50 280 LYS A C 1
ATOM 2204 O O . LYS A 1 280 ? 6.970 11.631 2.235 1.00 86.50 280 LYS A O 1
ATOM 2209 N N . GLU A 1 281 ? 6.562 13.606 1.263 1.00 84.62 281 GLU A N 1
ATOM 2210 C CA . GLU A 1 281 ? 5.347 13.880 2.039 1.00 84.62 281 GLU A CA 1
ATOM 2211 C C . GLU A 1 281 ? 4.227 12.871 1.728 1.00 84.62 281 GLU A C 1
ATOM 2213 O O . GLU A 1 281 ? 3.589 12.345 2.644 1.00 84.62 281 GLU A O 1
ATOM 2218 N N . LEU A 1 282 ? 4.052 12.525 0.449 1.00 78.88 282 LEU A N 1
ATOM 2219 C CA . LEU A 1 282 ? 3.124 11.488 -0.011 1.00 78.88 282 LEU A CA 1
ATOM 2220 C C . LEU A 1 282 ? 3.468 10.115 0.583 1.00 78.88 282 LEU A C 1
ATOM 2222 O O . LEU A 1 282 ? 2.614 9.469 1.195 1.00 78.88 282 LEU A O 1
ATOM 2226 N N . LEU A 1 283 ? 4.725 9.683 0.461 1.00 82.88 283 LEU A N 1
ATOM 2227 C CA . LEU A 1 283 ? 5.195 8.412 1.009 1.00 82.88 283 LEU A CA 1
ATOM 2228 C C . LEU A 1 283 ? 5.012 8.370 2.530 1.00 82.88 283 LEU A C 1
ATOM 2230 O O . LEU A 1 283 ? 4.462 7.408 3.060 1.00 82.88 283 LEU A O 1
ATOM 2234 N N . HIS A 1 284 ? 5.371 9.443 3.231 1.00 82.75 284 HIS A N 1
ATOM 2235 C CA . HIS A 1 284 ? 5.199 9.535 4.676 1.00 82.75 284 HIS A CA 1
ATOM 2236 C C . HIS A 1 284 ? 3.718 9.433 5.098 1.00 82.75 284 HIS A C 1
ATOM 2238 O O . HIS A 1 284 ? 3.385 8.749 6.067 1.00 82.75 284 HIS A O 1
ATOM 2244 N N . SER A 1 285 ? 2.801 10.047 4.341 1.00 78.44 285 SER A N 1
ATOM 2245 C CA . SER A 1 285 ? 1.350 9.942 4.562 1.00 78.44 285 SER A CA 1
ATOM 2246 C C . SER A 1 285 ? 0.806 8.524 4.319 1.00 78.44 285 SER A C 1
ATOM 2248 O O . SER A 1 285 ? -0.062 8.044 5.059 1.00 78.44 285 SER A O 1
ATOM 2250 N N . LEU A 1 286 ? 1.343 7.814 3.321 1.00 77.62 286 LEU A N 1
ATOM 2251 C CA . LEU A 1 286 ? 0.993 6.422 3.026 1.00 77.62 286 LEU A CA 1
ATOM 2252 C C . LEU A 1 286 ? 1.451 5.470 4.140 1.00 77.62 286 LEU A C 1
ATOM 2254 O O . LEU A 1 286 ? 0.678 4.620 4.587 1.00 77.62 286 LEU A O 1
ATOM 2258 N N . LEU A 1 287 ? 2.685 5.649 4.616 1.00 78.12 287 LEU A N 1
ATOM 2259 C CA . LEU A 1 287 ? 3.317 4.789 5.617 1.00 78.12 287 LEU A CA 1
ATOM 2260 C C . LEU A 1 287 ? 2.810 5.041 7.047 1.00 78.12 287 LEU A C 1
ATOM 2262 O O . LEU A 1 287 ? 2.942 4.165 7.898 1.00 78.12 287 LEU A O 1
ATOM 2266 N N . ARG A 1 288 ? 2.176 6.191 7.321 1.00 74.62 288 ARG A N 1
ATOM 2267 C CA . ARG A 1 288 ? 1.726 6.617 8.664 1.00 74.62 288 ARG A CA 1
ATOM 2268 C C . ARG A 1 288 ? 0.885 5.588 9.434 1.00 74.62 288 ARG A C 1
ATOM 2270 O O . ARG A 1 288 ? 0.893 5.600 10.662 1.00 74.62 288 ARG A O 1
ATOM 2277 N N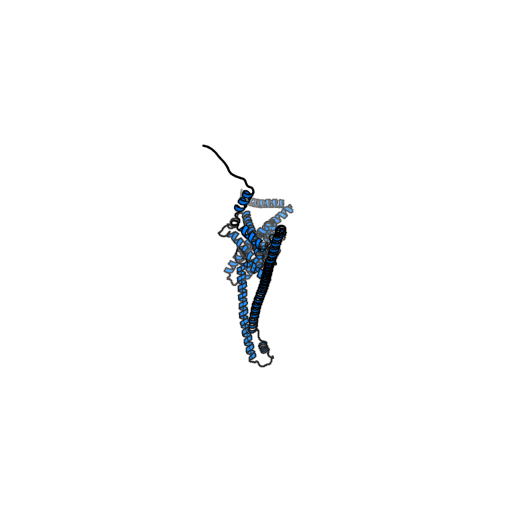 . ASN A 1 289 ? 0.141 4.733 8.732 1.00 67.69 289 ASN A N 1
ATOM 2278 C CA . ASN A 1 289 ? -0.740 3.725 9.335 1.00 67.69 289 ASN A CA 1
ATOM 2279 C C . ASN A 1 289 ? -0.167 2.296 9.285 1.00 67.69 289 ASN A C 1
ATOM 2281 O O . ASN A 1 289 ? -0.860 1.362 9.688 1.00 67.69 289 ASN A O 1
ATOM 2285 N N . LEU A 1 290 ? 1.057 2.109 8.781 1.00 69.62 290 LEU A N 1
ATOM 2286 C CA . LEU A 1 290 ? 1.721 0.808 8.701 1.00 69.62 290 LEU A CA 1
ATOM 2287 C C . LEU A 1 290 ? 2.549 0.561 9.965 1.00 69.62 290 LEU A C 1
ATOM 2289 O O . LEU A 1 290 ? 3.272 1.433 10.435 1.00 69.62 290 LEU A O 1
ATOM 2293 N N . SER A 1 291 ? 2.441 -0.643 10.525 1.00 61.94 291 SER A N 1
ATOM 2294 C CA . SER A 1 291 ? 3.023 -0.971 11.836 1.00 61.94 291 SER A CA 1
ATOM 2295 C C . SER A 1 291 ? 4.508 -1.373 11.804 1.00 61.94 291 SER A C 1
ATOM 2297 O O . SER A 1 291 ? 5.103 -1.532 12.866 1.00 61.94 291 SER A O 1
ATOM 2299 N N . ALA A 1 292 ? 5.109 -1.535 10.616 1.00 61.50 292 ALA A N 1
ATOM 2300 C CA . ALA A 1 292 ? 6.449 -2.116 10.438 1.00 61.50 292 ALA A CA 1
ATOM 2301 C C . ALA A 1 292 ? 7.331 -1.376 9.411 1.00 61.50 292 ALA A C 1
ATOM 2303 O O . ALA A 1 292 ? 8.084 -2.016 8.680 1.00 61.50 292 ALA A O 1
ATOM 2304 N N . CYS A 1 293 ? 7.216 -0.049 9.302 1.00 65.00 293 CYS A N 1
ATOM 2305 C CA . CYS A 1 293 ? 8.040 0.721 8.368 1.00 65.00 293 CYS A CA 1
ATOM 2306 C C . CYS A 1 293 ? 9.120 1.525 9.098 1.00 65.00 293 CYS A C 1
ATOM 2308 O O . CYS A 1 293 ? 8.809 2.454 9.842 1.00 65.00 293 CYS A O 1
ATOM 2310 N N . ASP A 1 294 ? 10.383 1.178 8.848 1.00 73.25 294 ASP A N 1
ATOM 2311 C CA . ASP A 1 294 ? 11.547 1.912 9.346 1.00 73.25 294 ASP A CA 1
ATOM 2312 C C . ASP A 1 294 ? 11.943 3.054 8.393 1.00 73.25 294 ASP A C 1
ATOM 2314 O O . ASP A 1 294 ? 11.629 3.039 7.200 1.00 73.25 294 ASP A O 1
ATOM 2318 N N . GLN A 1 295 ? 12.689 4.037 8.909 1.00 78.31 295 GLN A N 1
ATOM 2319 C CA . GLN A 1 295 ? 13.198 5.172 8.118 1.00 78.31 295 GLN A CA 1
ATOM 2320 C C . GLN A 1 295 ? 14.092 4.739 6.943 1.00 78.31 295 GLN A C 1
ATOM 2322 O O . GLN A 1 295 ? 14.167 5.446 5.940 1.00 78.31 295 GLN A O 1
ATOM 2327 N N . GLU A 1 296 ? 14.759 3.586 7.055 1.00 81.25 296 GLU A N 1
ATOM 2328 C CA . GLU A 1 296 ? 15.576 3.008 5.982 1.00 81.25 296 GLU A CA 1
ATOM 2329 C C . GLU A 1 296 ? 14.703 2.626 4.772 1.00 81.25 296 GLU A C 1
ATOM 2331 O O . GLU A 1 296 ? 15.008 3.017 3.650 1.00 81.25 296 GLU A O 1
ATOM 2336 N N . MET A 1 297 ? 13.557 1.976 5.011 1.00 81.50 297 MET A N 1
ATOM 2337 C CA . MET A 1 297 ? 12.602 1.565 3.972 1.00 81.50 297 MET A CA 1
ATOM 2338 C C . MET A 1 297 ? 11.977 2.774 3.262 1.00 81.50 297 MET A C 1
ATOM 2340 O O . MET A 1 297 ? 11.876 2.801 2.038 1.00 81.50 297 MET A O 1
ATOM 2344 N N . GLU A 1 298 ? 11.593 3.814 4.017 1.00 83.88 298 GLU A N 1
ATOM 2345 C CA . GLU A 1 298 ? 11.093 5.072 3.434 1.00 83.88 298 GLU A CA 1
ATOM 2346 C C . GLU A 1 298 ? 12.139 5.686 2.488 1.00 83.88 298 GLU A C 1
ATOM 2348 O O . GLU A 1 298 ? 11.820 6.157 1.395 1.00 83.88 298 GLU A O 1
ATOM 2353 N N . ARG A 1 299 ? 13.413 5.637 2.886 1.00 85.44 299 ARG A N 1
ATOM 2354 C CA . ARG A 1 299 ? 14.526 6.179 2.109 1.00 85.44 299 ARG A CA 1
ATOM 2355 C C . ARG A 1 299 ? 14.844 5.337 0.870 1.00 85.44 299 ARG A C 1
ATOM 2357 O O . ARG A 1 299 ? 15.110 5.922 -0.179 1.00 85.44 299 ARG A O 1
ATOM 2364 N N . GLU A 1 300 ? 14.785 4.010 0.961 1.00 85.81 300 GLU A N 1
ATOM 2365 C CA . GLU A 1 300 ? 14.953 3.107 -0.187 1.00 85.81 300 GLU A CA 1
ATOM 2366 C C . GLU A 1 300 ? 13.858 3.320 -1.237 1.00 85.81 300 GLU A C 1
ATOM 2368 O O . GLU A 1 300 ? 14.163 3.496 -2.417 1.00 85.81 300 GLU A O 1
ATOM 2373 N N . ILE A 1 301 ? 12.594 3.415 -0.819 1.00 85.94 301 ILE A N 1
ATOM 2374 C CA . ILE A 1 301 ? 11.471 3.636 -1.741 1.00 85.94 301 ILE A CA 1
ATOM 2375 C C . ILE A 1 301 ? 11.543 5.028 -2.368 1.00 85.94 301 ILE A C 1
ATOM 2377 O O . ILE A 1 301 ? 11.327 5.175 -3.569 1.00 85.94 301 ILE A O 1
ATOM 2381 N N . LEU A 1 302 ? 11.896 6.062 -1.599 1.00 87.56 302 LEU A N 1
ATOM 2382 C CA . LEU A 1 302 ? 12.082 7.403 -2.155 1.00 87.56 302 LEU A CA 1
ATOM 2383 C C . LEU A 1 302 ? 13.238 7.438 -3.171 1.00 87.56 302 LEU A C 1
ATOM 2385 O O . LEU A 1 302 ? 13.129 8.085 -4.216 1.00 87.56 302 LEU A O 1
ATOM 2389 N N . SER A 1 303 ? 14.326 6.707 -2.906 1.00 86.69 303 SER A N 1
ATOM 2390 C CA . SER A 1 303 ? 15.416 6.516 -3.870 1.00 86.69 303 SER A CA 1
ATOM 2391 C C . SER A 1 303 ? 14.910 5.825 -5.138 1.00 86.69 303 SER A C 1
ATOM 2393 O O . SER A 1 303 ? 15.176 6.298 -6.241 1.00 86.69 303 SER A O 1
ATOM 2395 N N . HIS A 1 304 ? 14.115 4.764 -4.991 1.00 86.81 304 HIS A N 1
ATOM 2396 C CA . HIS A 1 304 ? 13.507 4.034 -6.102 1.00 86.81 304 HIS A CA 1
ATOM 2397 C C . HIS A 1 304 ? 12.623 4.951 -6.970 1.00 86.81 304 HIS A C 1
ATOM 2399 O O . HIS A 1 304 ? 12.778 4.988 -8.192 1.00 86.81 304 HIS A O 1
ATOM 2405 N N . ILE A 1 305 ? 11.766 5.776 -6.358 1.00 86.69 305 ILE A N 1
ATOM 2406 C CA . ILE A 1 305 ? 10.886 6.727 -7.063 1.00 86.69 305 ILE A CA 1
ATOM 2407 C C . ILE A 1 305 ? 11.690 7.768 -7.858 1.00 86.69 305 ILE A C 1
ATOM 2409 O O . ILE A 1 305 ? 11.347 8.092 -8.996 1.00 86.69 305 ILE A O 1
ATOM 2413 N N . THR A 1 306 ? 12.767 8.292 -7.273 1.00 85.56 306 THR A N 1
ATOM 2414 C CA . THR A 1 306 ? 13.517 9.439 -7.817 1.00 85.56 306 THR A CA 1
ATOM 2415 C C . THR A 1 306 ? 14.606 9.051 -8.818 1.00 85.56 306 THR A C 1
ATOM 2417 O O . THR A 1 306 ? 15.018 9.877 -9.634 1.00 85.56 306 THR A O 1
ATOM 2420 N N . GLU A 1 307 ? 15.022 7.784 -8.836 1.00 83.62 307 GLU A N 1
ATOM 2421 C CA . GLU A 1 307 ? 16.071 7.260 -9.716 1.00 83.62 307 GLU A CA 1
ATOM 2422 C C . GLU A 1 307 ? 15.849 7.586 -11.204 1.00 83.62 307 GLU A C 1
ATOM 2424 O O . GLU A 1 307 ? 16.780 7.988 -11.907 1.00 83.62 307 GLU A O 1
ATOM 2429 N N . GLY A 1 308 ? 14.605 7.467 -11.682 1.00 75.19 308 GLY A N 1
ATOM 2430 C CA . GLY A 1 308 ? 14.268 7.678 -13.094 1.00 75.19 308 GLY A CA 1
ATOM 2431 C C . GLY A 1 308 ? 14.536 9.103 -13.591 1.00 75.19 308 GLY A C 1
ATOM 2432 O O . GLY A 1 308 ? 14.815 9.299 -14.771 1.00 75.19 308 GLY A O 1
ATOM 2433 N N . VAL A 1 309 ? 14.505 10.088 -12.691 1.00 78.38 309 VAL A N 1
ATOM 2434 C CA . VAL A 1 309 ? 14.702 11.513 -12.999 1.00 78.38 309 VAL A CA 1
ATOM 2435 C C . VAL A 1 309 ? 16.160 11.948 -12.830 1.00 78.38 309 VAL A C 1
ATOM 2437 O O . VAL A 1 309 ? 16.568 12.986 -13.345 1.00 78.38 309 VAL A O 1
ATOM 2440 N N . CYS A 1 310 ? 16.960 11.137 -12.136 1.00 68.88 310 CYS A N 1
ATOM 2441 C CA . CYS A 1 310 ? 18.392 11.349 -11.951 1.00 68.88 310 CYS A CA 1
ATOM 2442 C C . CYS A 1 310 ? 19.223 10.799 -13.121 1.00 68.88 310 CYS A C 1
ATOM 2444 O O . CYS A 1 310 ? 20.353 11.243 -13.311 1.00 68.88 310 CYS A O 1
ATOM 2446 N N . ARG A 1 311 ? 18.677 9.877 -13.933 1.00 66.19 311 ARG A N 1
ATOM 2447 C CA . ARG A 1 311 ? 19.356 9.313 -15.119 1.00 66.19 311 ARG A CA 1
ATOM 2448 C C . ARG A 1 311 ? 19.923 10.374 -16.079 1.00 66.19 311 ARG A C 1
ATOM 2450 O O . ARG A 1 311 ? 21.091 10.246 -16.425 1.00 66.19 311 ARG A O 1
ATOM 2457 N N . PRO A 1 312 ? 19.192 11.443 -16.457 1.00 58.16 312 PRO A N 1
ATOM 2458 C CA . PRO A 1 312 ? 19.732 12.503 -17.317 1.00 58.16 312 PRO A CA 1
ATOM 2459 C C . PRO A 1 312 ? 20.919 13.275 -16.713 1.00 58.16 312 PRO A C 1
ATOM 2461 O O . PRO A 1 312 ? 21.700 13.863 -17.453 1.00 58.16 312 PRO A O 1
ATOM 2464 N N . PHE A 1 313 ? 21.061 13.281 -15.382 1.00 56.94 313 PHE A N 1
ATOM 2465 C CA . PHE A 1 313 ? 22.146 13.963 -14.659 1.00 56.94 313 PHE A CA 1
ATOM 2466 C C . PHE A 1 313 ? 23.300 13.032 -14.289 1.00 56.94 313 PHE A C 1
ATOM 2468 O O . PHE A 1 313 ? 24.359 13.494 -13.860 1.00 56.94 313 PHE A O 1
ATOM 2475 N N . LYS A 1 314 ? 23.106 11.720 -14.434 1.00 59.38 314 LYS A N 1
ATOM 2476 C CA . LYS A 1 314 ? 24.106 10.709 -14.116 1.00 59.38 314 LYS A CA 1
ATOM 2477 C C . LYS A 1 314 ? 25.076 10.610 -15.293 1.00 59.38 314 LYS A C 1
ATOM 2479 O O . LYS A 1 314 ? 24.977 9.722 -16.129 1.00 59.38 314 LYS A O 1
ATOM 2484 N N . ILE A 1 315 ? 26.006 11.561 -15.372 1.00 61.47 315 ILE A N 1
ATOM 2485 C CA . ILE A 1 315 ? 27.169 11.430 -16.251 1.00 61.47 315 ILE A CA 1
ATOM 2486 C C . ILE A 1 315 ? 28.023 10.309 -15.662 1.00 61.47 315 ILE A C 1
ATOM 2488 O O . ILE A 1 315 ? 28.701 10.494 -14.650 1.00 61.47 315 ILE A O 1
ATOM 2492 N N . GLU A 1 316 ? 27.947 9.124 -16.258 1.00 68.25 316 GLU A N 1
ATOM 2493 C CA . GLU A 1 316 ? 28.862 8.041 -15.922 1.00 68.25 316 GLU A CA 1
ATOM 2494 C C . GLU A 1 316 ? 30.255 8.416 -16.401 1.00 68.25 316 GLU A C 1
ATOM 2496 O O . GLU A 1 316 ? 30.462 8.662 -17.587 1.00 68.25 316 GLU A O 1
ATOM 2501 N N . LEU A 1 317 ? 31.206 8.502 -15.475 1.00 76.25 317 LEU A N 1
ATOM 2502 C CA . LEU A 1 317 ? 32.594 8.771 -15.820 1.00 76.25 317 LEU A CA 1
ATOM 2503 C C . LEU A 1 317 ? 33.218 7.534 -16.485 1.00 76.25 317 LEU A C 1
ATOM 2505 O O . LEU A 1 317 ? 32.888 6.409 -16.095 1.00 76.25 317 LEU A O 1
ATOM 2509 N N . PRO A 1 318 ? 34.150 7.720 -17.436 1.00 83.94 318 PRO A N 1
ATOM 2510 C CA . PRO A 1 318 ? 34.887 6.619 -18.025 1.00 83.94 318 PRO A CA 1
ATOM 2511 C C . PRO A 1 318 ? 35.616 5.832 -16.930 1.00 83.94 318 PRO A C 1
ATOM 2513 O O . PRO A 1 318 ? 36.254 6.438 -16.059 1.00 83.94 318 PRO A O 1
ATOM 2516 N N . PRO A 1 319 ? 35.561 4.492 -16.949 1.00 86.50 319 PRO A N 1
ATOM 2517 C CA . PRO A 1 319 ? 36.356 3.682 -16.042 1.00 86.50 319 PRO A CA 1
ATOM 2518 C C . PRO A 1 319 ? 37.861 3.923 -16.279 1.00 86.50 319 PRO A C 1
ATOM 2520 O O . PRO A 1 319 ? 38.274 4.309 -17.374 1.00 86.50 319 PRO A O 1
ATOM 2523 N N . PRO A 1 320 ? 38.725 3.667 -15.279 1.00 84.69 320 PRO A N 1
ATOM 2524 C CA . PRO A 1 320 ? 40.158 3.982 -15.352 1.00 84.69 320 PRO A CA 1
ATOM 2525 C C . PRO A 1 320 ? 40.916 3.212 -16.444 1.00 84.69 320 PRO A C 1
ATOM 2527 O O . PRO A 1 320 ? 42.021 3.591 -16.817 1.00 84.69 320 PRO A O 1
ATOM 2530 N N . ASN A 1 321 ? 40.339 2.126 -16.956 1.00 90.12 321 ASN A N 1
ATOM 2531 C CA . ASN A 1 321 ? 40.865 1.359 -18.085 1.00 90.12 321 ASN A CA 1
ATOM 2532 C C . ASN A 1 321 ? 40.417 1.907 -19.455 1.00 90.12 321 ASN A C 1
ATOM 2534 O O . ASN A 1 321 ? 40.729 1.290 -20.470 1.00 90.12 321 ASN A O 1
ATOM 2538 N N . LEU A 1 322 ? 39.657 3.009 -19.485 1.00 91.50 322 LEU A N 1
ATOM 2539 C CA . LEU A 1 322 ? 39.063 3.615 -20.681 1.00 91.50 322 LEU A CA 1
ATOM 2540 C C . LEU A 1 322 ? 38.190 2.645 -21.495 1.00 91.50 322 LEU A C 1
ATOM 2542 O O . LEU A 1 322 ? 37.991 2.839 -22.694 1.00 91.50 322 LEU A O 1
ATOM 2546 N N . SER A 1 323 ? 37.675 1.590 -20.858 1.00 90.88 323 SER A N 1
ATOM 2547 C CA . SER A 1 323 ? 36.668 0.719 -21.468 1.00 90.88 323 SER A CA 1
ATOM 2548 C C . SER A 1 323 ? 35.306 1.420 -21.521 1.00 90.88 323 SER A C 1
ATOM 2550 O O . SER A 1 323 ? 35.098 2.395 -20.795 1.00 90.88 323 SER A O 1
ATOM 2552 N N . PRO A 1 324 ? 34.376 0.962 -22.371 1.00 91.50 324 PRO A N 1
ATOM 2553 C CA . PRO A 1 324 ? 33.020 1.489 -22.376 1.00 91.50 324 PRO A CA 1
ATOM 2554 C C . PRO A 1 324 ? 32.344 1.379 -21.007 1.00 91.50 324 PRO A C 1
ATOM 2556 O O . PRO A 1 324 ? 32.620 0.450 -20.246 1.00 91.50 324 PRO A O 1
ATOM 2559 N N . THR A 1 325 ? 31.445 2.312 -20.695 1.00 87.62 325 THR A N 1
ATOM 2560 C CA . THR A 1 325 ? 30.698 2.269 -19.433 1.00 87.62 325 THR A CA 1
ATOM 2561 C C . THR A 1 325 ? 29.698 1.111 -19.401 1.00 87.62 325 THR A C 1
ATOM 2563 O O . THR A 1 325 ? 29.300 0.554 -20.433 1.00 87.62 325 THR A O 1
ATOM 2566 N N . GLU A 1 326 ? 29.274 0.744 -18.192 1.00 85.69 326 GLU A N 1
ATOM 2567 C CA . GLU A 1 326 ? 28.266 -0.296 -17.976 1.00 85.69 326 GLU A CA 1
ATOM 2568 C C . GLU A 1 326 ? 26.939 0.085 -18.643 1.00 85.69 326 GLU A C 1
ATOM 2570 O O . GLU A 1 326 ? 26.395 -0.727 -19.390 1.00 85.69 326 GLU A O 1
ATOM 2575 N N . SER A 1 327 ? 26.505 1.351 -18.537 1.00 81.62 327 SER A N 1
ATOM 2576 C CA . SER A 1 327 ? 25.297 1.822 -19.229 1.00 81.62 327 SER A CA 1
ATOM 2577 C C . SER A 1 327 ? 25.372 1.675 -20.751 1.00 81.62 327 SER A C 1
ATOM 2579 O O . SER A 1 327 ? 24.371 1.310 -21.376 1.00 81.62 327 SER A O 1
ATOM 2581 N N . LEU A 1 328 ? 26.533 1.930 -21.378 1.00 86.50 328 LEU A N 1
ATOM 2582 C CA . LEU A 1 328 ? 26.687 1.710 -22.823 1.00 86.50 328 LEU A CA 1
ATOM 2583 C C . LEU A 1 328 ? 26.560 0.219 -23.149 1.00 86.50 328 LEU A C 1
ATOM 2585 O O . LEU A 1 328 ? 25.849 -0.157 -24.079 1.00 86.50 328 LEU A O 1
ATOM 2589 N N . THR A 1 329 ? 27.200 -0.632 -22.350 1.00 88.81 329 THR A N 1
ATOM 2590 C CA . THR A 1 329 ? 27.189 -2.086 -22.543 1.00 88.81 329 THR A CA 1
ATOM 2591 C C . THR A 1 329 ? 25.785 -2.676 -22.400 1.00 88.81 329 THR A C 1
ATOM 2593 O O . THR A 1 329 ? 25.360 -3.449 -23.260 1.00 88.81 329 THR A O 1
ATOM 2596 N N . GLU A 1 330 ? 25.036 -2.275 -21.373 1.00 86.88 330 GLU A N 1
ATOM 2597 C CA . GLU A 1 330 ? 23.648 -2.694 -21.160 1.00 86.88 330 GLU A CA 1
ATOM 2598 C C . GLU A 1 330 ? 22.728 -2.215 -22.286 1.00 86.88 330 GLU A C 1
ATOM 2600 O O . GLU A 1 330 ? 21.954 -3.001 -22.836 1.00 86.88 330 GLU A O 1
ATOM 2605 N N . THR A 1 331 ? 22.845 -0.945 -22.688 1.00 84.62 331 THR A N 1
ATOM 2606 C CA . THR A 1 331 ? 22.005 -0.374 -23.753 1.00 84.62 331 THR A CA 1
ATOM 2607 C C . THR A 1 331 ? 22.256 -1.064 -25.093 1.00 84.62 331 THR A C 1
ATOM 2609 O O . THR A 1 331 ? 21.311 -1.357 -25.827 1.00 84.62 331 THR A O 1
ATOM 2612 N N . MET A 1 332 ? 23.514 -1.389 -25.406 1.00 89.62 332 MET A N 1
ATOM 2613 C CA . MET A 1 332 ? 23.851 -2.162 -26.604 1.00 89.62 332 MET A CA 1
ATOM 2614 C C . MET A 1 332 ? 23.358 -3.613 -26.520 1.00 89.62 332 MET A C 1
ATOM 2616 O O . MET A 1 332 ? 22.947 -4.168 -27.540 1.00 89.62 332 MET A O 1
ATOM 2620 N N . GLY A 1 333 ? 23.336 -4.213 -25.325 1.00 88.25 333 GLY A N 1
ATOM 2621 C CA . GLY A 1 333 ? 22.701 -5.511 -25.078 1.00 88.25 333 GLY A CA 1
ATOM 2622 C C . GLY A 1 333 ? 21.202 -5.491 -25.385 1.00 88.25 333 GLY A C 1
ATOM 2623 O O . GLY A 1 333 ? 20.721 -6.318 -26.155 1.00 88.25 333 GLY A O 1
ATOM 2624 N N . LEU A 1 334 ? 20.482 -4.483 -24.889 1.00 87.88 334 LEU A N 1
ATOM 2625 C CA . LEU A 1 334 ? 19.057 -4.299 -25.186 1.00 87.88 334 LEU A CA 1
ATOM 2626 C C . LEU A 1 334 ? 18.802 -4.056 -26.679 1.00 87.88 334 LEU A C 1
ATOM 2628 O O . LEU A 1 334 ? 17.864 -4.613 -27.247 1.00 87.88 334 LEU A O 1
ATOM 2632 N N . LEU A 1 335 ? 19.646 -3.257 -27.344 1.00 87.94 335 LEU A N 1
ATOM 2633 C CA . LEU A 1 335 ? 19.545 -3.045 -28.789 1.00 87.94 335 LEU A CA 1
ATOM 2634 C C . LEU A 1 335 ? 19.717 -4.362 -29.557 1.00 87.94 335 LEU A C 1
ATOM 2636 O O . LEU A 1 335 ? 18.971 -4.625 -30.499 1.00 87.94 335 LEU A O 1
ATOM 2640 N N . LYS A 1 336 ? 20.655 -5.214 -29.132 1.00 88.38 336 LYS A N 1
ATOM 2641 C CA . LYS A 1 336 ? 20.860 -6.548 -29.704 1.00 88.38 336 LYS A CA 1
ATOM 2642 C C . LYS A 1 336 ? 19.590 -7.402 -29.605 1.00 88.38 336 LYS A C 1
ATOM 2644 O O . LYS A 1 336 ? 19.184 -8.024 -30.591 1.00 88.38 336 LYS A O 1
ATOM 2649 N N . ASP A 1 337 ? 18.933 -7.397 -28.449 1.00 87.12 337 ASP A N 1
ATOM 2650 C CA . ASP A 1 337 ? 17.693 -8.147 -28.220 1.00 87.12 337 ASP A CA 1
ATOM 2651 C C . ASP A 1 337 ? 16.538 -7.617 -29.087 1.00 87.12 337 ASP A C 1
ATOM 2653 O O . ASP A 1 337 ? 15.804 -8.394 -29.701 1.00 87.12 337 ASP A O 1
ATOM 2657 N N . VAL A 1 338 ? 16.415 -6.293 -29.226 1.00 85.94 338 VAL A N 1
ATOM 2658 C CA . VAL A 1 338 ? 15.401 -5.664 -30.089 1.00 85.94 338 VAL A CA 1
ATOM 2659 C C . VAL A 1 338 ? 15.622 -6.018 -31.561 1.00 85.94 338 VAL A C 1
ATOM 2661 O O . VAL A 1 338 ? 14.674 -6.415 -32.242 1.00 85.94 338 VAL A O 1
ATOM 2664 N N . LEU A 1 339 ? 16.859 -5.907 -32.054 1.00 85.25 339 LEU A N 1
ATOM 2665 C CA . LEU A 1 339 ? 17.182 -6.206 -33.450 1.00 85.25 339 LEU A CA 1
ATOM 2666 C C . LEU A 1 339 ? 17.020 -7.703 -33.754 1.00 85.25 339 LEU A C 1
ATOM 2668 O O . LEU A 1 339 ? 16.423 -8.053 -34.764 1.00 85.25 339 LEU A O 1
ATOM 2672 N N . THR A 1 340 ? 17.431 -8.605 -32.855 1.00 86.25 340 THR A N 1
ATOM 2673 C CA . THR A 1 340 ? 17.203 -10.054 -33.053 1.00 86.25 340 THR A CA 1
ATOM 2674 C C . THR A 1 340 ? 15.719 -10.429 -33.091 1.00 86.25 340 THR A C 1
ATOM 2676 O O . THR A 1 340 ? 15.319 -11.270 -33.900 1.00 86.25 340 THR A O 1
ATOM 2679 N N . CYS A 1 341 ? 14.880 -9.800 -32.263 1.00 82.88 341 CYS A N 1
ATOM 2680 C CA . CYS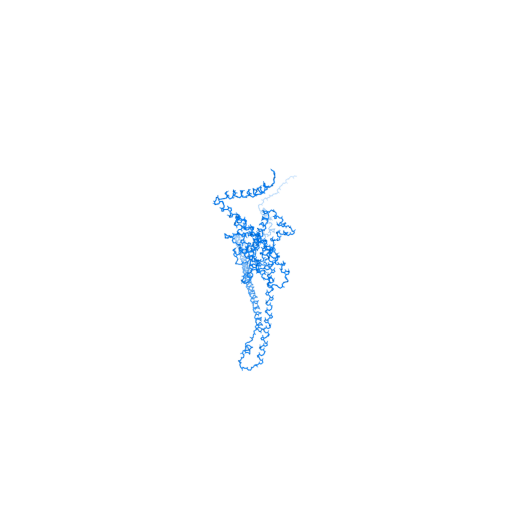 A 1 341 ? 13.432 -10.012 -32.305 1.00 82.88 341 CYS A CA 1
ATOM 2681 C C . CYS A 1 341 ? 12.808 -9.494 -33.608 1.00 82.88 341 CYS A C 1
ATOM 2683 O O . CYS A 1 341 ? 11.898 -10.123 -34.151 1.00 82.88 341 CYS A O 1
ATOM 2685 N N . HIS A 1 342 ? 13.288 -8.355 -34.116 1.00 75.94 342 HIS A N 1
ATOM 2686 C CA . HIS A 1 342 ? 12.799 -7.773 -35.368 1.00 75.94 342 HIS A CA 1
ATOM 2687 C C . HIS A 1 342 ? 13.227 -8.609 -36.586 1.00 75.94 342 HIS A C 1
ATOM 2689 O O . HIS A 1 342 ? 12.402 -8.859 -37.465 1.00 75.94 342 HIS A O 1
ATOM 2695 N N . ASP A 1 343 ? 14.441 -9.168 -36.581 1.00 75.50 343 ASP A N 1
ATOM 2696 C CA . ASP A 1 343 ? 14.911 -10.110 -37.609 1.00 75.50 343 ASP A CA 1
ATOM 2697 C C . ASP A 1 343 ? 14.045 -11.372 -37.715 1.00 75.50 343 ASP A C 1
ATOM 2699 O O . ASP A 1 343 ? 13.777 -11.854 -38.822 1.00 75.50 343 ASP A O 1
ATOM 2703 N N . ALA A 1 344 ? 13.560 -11.885 -36.579 1.00 77.44 344 ALA A N 1
ATOM 2704 C CA . ALA A 1 344 ? 12.657 -13.035 -36.521 1.00 77.44 344 ALA A CA 1
ATOM 2705 C C . ALA A 1 344 ? 11.216 -12.713 -36.972 1.00 77.44 344 ALA A C 1
ATOM 2707 O O . ALA A 1 344 ? 10.396 -13.621 -37.137 1.00 77.44 344 ALA A O 1
ATOM 2708 N N . SER A 1 345 ? 10.888 -11.434 -37.172 1.00 77.06 345 SER A N 1
ATOM 2709 C CA . SER A 1 345 ? 9.544 -10.985 -37.517 1.00 77.06 345 SER A CA 1
ATOM 2710 C C . SER A 1 345 ? 9.244 -11.117 -39.015 1.00 77.06 345 SER A C 1
ATOM 2712 O O . SER A 1 345 ? 10.080 -10.865 -39.889 1.00 77.06 345 SER A O 1
ATOM 2714 N N . VAL A 1 346 ? 7.998 -11.472 -39.345 1.00 77.38 346 VAL A N 1
ATOM 2715 C CA . VAL A 1 346 ? 7.523 -11.672 -40.729 1.00 77.38 346 VAL A CA 1
ATOM 2716 C C . VAL A 1 346 ? 7.077 -10.335 -41.343 1.00 77.38 346 VAL A C 1
ATOM 2718 O O . VAL A 1 346 ? 5.947 -10.176 -41.798 1.00 77.38 346 VAL A O 1
ATOM 2721 N N . ILE A 1 347 ? 7.959 -9.334 -41.313 1.00 81.06 347 ILE A N 1
ATOM 2722 C CA . ILE A 1 347 ? 7.702 -7.989 -41.852 1.00 81.06 347 ILE A CA 1
ATOM 2723 C C . ILE A 1 347 ? 8.341 -7.873 -43.249 1.00 81.06 347 ILE A C 1
ATOM 2725 O O . ILE A 1 347 ? 9.455 -8.381 -43.446 1.00 81.06 347 ILE A O 1
ATOM 2729 N N . PRO A 1 348 ? 7.691 -7.203 -44.226 1.00 83.81 348 PRO A N 1
ATOM 2730 C CA . PRO A 1 348 ? 8.289 -6.906 -45.529 1.00 83.81 348 PRO A CA 1
ATOM 2731 C C . PRO A 1 348 ? 9.657 -6.212 -45.415 1.00 83.81 348 PRO A C 1
ATOM 2733 O O . PRO A 1 348 ? 9.854 -5.361 -44.547 1.00 83.81 348 PRO A O 1
ATOM 2736 N N . LEU A 1 349 ? 10.589 -6.545 -46.317 1.00 80.25 349 LEU A N 1
ATOM 2737 C CA . LEU A 1 349 ? 11.987 -6.081 -46.269 1.00 80.25 349 LEU A CA 1
ATOM 2738 C C . LEU A 1 349 ? 12.125 -4.548 -46.240 1.00 80.25 349 LEU A C 1
ATOM 2740 O O . LEU A 1 349 ? 12.931 -4.023 -45.477 1.00 80.25 349 LEU A O 1
ATOM 2744 N N . ASP A 1 350 ? 11.308 -3.821 -47.005 1.00 81.50 350 ASP A N 1
ATOM 2745 C CA . ASP A 1 350 ? 11.379 -2.353 -47.058 1.00 81.50 350 ASP A CA 1
ATOM 2746 C C . ASP A 1 350 ? 10.948 -1.689 -45.742 1.00 81.50 350 ASP A C 1
ATOM 2748 O O . ASP A 1 350 ? 11.563 -0.718 -45.297 1.00 81.50 350 ASP A O 1
ATOM 2752 N N . ALA A 1 351 ? 9.918 -2.235 -45.088 1.00 82.12 351 ALA A N 1
ATOM 2753 C CA . ALA A 1 351 ? 9.467 -1.760 -43.781 1.00 82.12 351 ALA A CA 1
ATOM 2754 C C . ALA A 1 351 ? 10.503 -2.084 -42.693 1.00 82.12 351 ALA A C 1
ATOM 2756 O O . ALA A 1 351 ? 10.817 -1.231 -41.868 1.00 82.12 351 ALA A O 1
ATOM 2757 N N . ARG A 1 352 ? 11.119 -3.270 -42.766 1.00 81.56 352 ARG A N 1
ATOM 2758 C CA . ARG A 1 352 ? 12.210 -3.685 -41.875 1.00 81.56 352 ARG A CA 1
ATOM 2759 C C . ARG A 1 352 ? 13.421 -2.760 -41.968 1.00 81.56 352 ARG A C 1
ATOM 2761 O O . ARG A 1 352 ? 13.900 -2.273 -40.950 1.00 81.56 352 ARG A O 1
ATOM 2768 N N . LYS A 1 353 ? 13.862 -2.438 -43.186 1.00 82.56 353 LYS A N 1
ATOM 2769 C CA . LYS A 1 353 ? 14.969 -1.501 -43.428 1.00 82.56 353 LYS A CA 1
ATOM 2770 C C . LYS A 1 353 ? 14.686 -0.105 -42.859 1.00 82.56 353 LYS A C 1
ATOM 2772 O O . LYS A 1 353 ? 15.579 0.523 -42.289 1.00 82.56 353 LYS A O 1
ATOM 2777 N N . ALA A 1 354 ? 13.455 0.388 -43.009 1.00 83.94 354 ALA A N 1
ATOM 2778 C CA . ALA A 1 354 ? 13.052 1.684 -42.468 1.00 83.94 354 ALA A CA 1
ATOM 2779 C C . ALA A 1 354 ? 13.027 1.693 -40.929 1.00 83.94 354 ALA A C 1
ATOM 2781 O O . ALA A 1 354 ? 13.495 2.659 -40.322 1.00 83.94 354 ALA A O 1
ATOM 2782 N N . ASP A 1 355 ? 12.526 0.624 -40.308 1.00 83.69 355 ASP A N 1
ATOM 2783 C CA . ASP A 1 355 ? 12.497 0.474 -38.852 1.00 83.69 355 ASP A CA 1
ATOM 2784 C C . ASP A 1 355 ? 13.910 0.385 -38.267 1.00 83.69 355 ASP A C 1
ATOM 2786 O O . ASP A 1 355 ? 14.222 1.130 -37.340 1.00 83.69 355 ASP A O 1
ATOM 2790 N N . TYR A 1 356 ? 14.797 -0.426 -38.858 1.00 85.44 356 TYR A N 1
ATOM 2791 C CA . TYR A 1 356 ? 16.203 -0.539 -38.441 1.00 85.44 356 TYR A CA 1
ATOM 2792 C C . TYR A 1 356 ? 16.895 0.819 -38.464 1.00 85.44 356 TYR A C 1
ATOM 2794 O O . TYR A 1 356 ? 17.465 1.251 -37.463 1.00 85.44 356 TYR A O 1
ATOM 2802 N N . SER A 1 357 ? 16.789 1.541 -39.583 1.00 83.62 357 SER A N 1
ATOM 2803 C CA . SER A 1 357 ? 17.416 2.856 -39.707 1.00 83.62 357 SER A CA 1
ATOM 2804 C C . SER A 1 357 ? 16.892 3.853 -38.669 1.00 83.62 357 SER A C 1
ATOM 2806 O O . SER A 1 357 ? 17.668 4.688 -38.212 1.00 83.62 357 SER A O 1
ATOM 2808 N N . ARG A 1 358 ? 15.604 3.796 -38.302 1.00 83.56 358 ARG A N 1
ATOM 2809 C CA . ARG A 1 358 ? 15.020 4.679 -37.278 1.00 83.56 358 ARG A CA 1
ATOM 2810 C C . ARG A 1 358 ? 15.485 4.301 -35.879 1.00 83.56 358 ARG A C 1
ATOM 2812 O O . ARG A 1 358 ? 15.946 5.175 -35.155 1.00 83.56 358 ARG A O 1
ATOM 2819 N N . ILE A 1 359 ? 15.394 3.020 -35.522 1.00 84.94 359 ILE A N 1
ATOM 2820 C CA . ILE A 1 359 ? 15.797 2.506 -34.206 1.00 84.94 359 ILE A CA 1
ATOM 2821 C C . ILE A 1 359 ? 17.273 2.824 -33.955 1.00 84.94 359 ILE A C 1
ATOM 2823 O O . ILE A 1 359 ? 17.611 3.389 -32.918 1.00 84.94 359 ILE A O 1
ATOM 2827 N N . ILE A 1 360 ? 18.139 2.534 -34.931 1.00 85.75 360 ILE A N 1
ATOM 2828 C CA . ILE A 1 360 ? 19.581 2.765 -34.819 1.00 85.75 360 ILE A CA 1
ATOM 2829 C C . ILE A 1 360 ? 19.882 4.264 -34.725 1.00 85.75 360 ILE A C 1
ATOM 2831 O O . ILE A 1 360 ? 20.594 4.668 -33.813 1.00 85.75 360 ILE A O 1
ATOM 2835 N N . SER A 1 361 ? 19.320 5.117 -35.591 1.00 83.38 361 SER A N 1
ATOM 2836 C CA . SER A 1 361 ? 19.557 6.570 -35.506 1.00 83.38 361 SER A CA 1
ATOM 2837 C C . SER A 1 361 ? 19.058 7.191 -34.200 1.00 83.38 361 SER A C 1
ATOM 2839 O O . SER A 1 361 ? 19.727 8.055 -33.645 1.00 83.38 361 SER A O 1
ATOM 2841 N N . CYS A 1 362 ? 17.918 6.742 -33.670 1.00 81.25 362 CYS A N 1
ATOM 2842 C CA . CYS A 1 362 ? 17.399 7.239 -32.396 1.00 81.25 362 CYS A CA 1
ATOM 2843 C C . CYS A 1 362 ? 18.265 6.854 -31.187 1.00 81.25 362 CYS A C 1
ATOM 2845 O O . CYS A 1 362 ? 18.097 7.458 -30.132 1.00 81.25 362 CYS A O 1
ATOM 2847 N N . LEU A 1 363 ? 19.158 5.867 -31.317 1.00 81.12 363 LEU A N 1
AT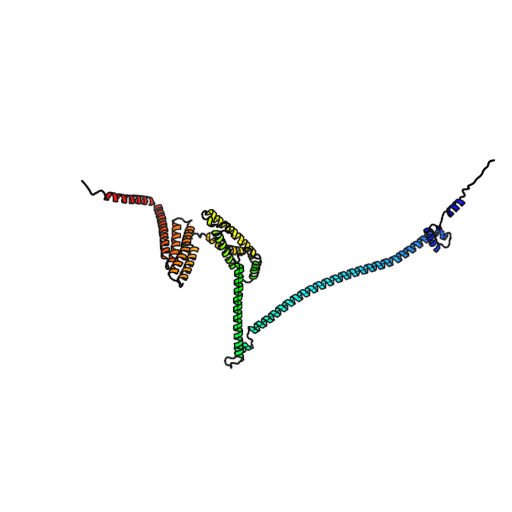OM 2848 C CA . LEU A 1 363 ? 19.975 5.356 -30.214 1.00 81.12 363 LEU A CA 1
ATOM 2849 C C . LEU A 1 363 ? 21.462 5.683 -30.367 1.00 81.12 363 LEU A C 1
ATOM 2851 O O . LEU A 1 363 ? 22.084 6.119 -29.404 1.00 81.12 363 LEU A O 1
ATOM 2855 N N . VAL A 1 364 ? 22.035 5.519 -31.559 1.00 85.62 364 VAL A N 1
ATOM 2856 C CA . VAL A 1 364 ? 23.477 5.694 -31.788 1.00 85.62 364 VAL A CA 1
ATOM 2857 C C . VAL A 1 364 ? 23.910 7.143 -31.573 1.00 85.62 364 VAL A C 1
ATOM 2859 O O . VAL A 1 364 ? 24.887 7.368 -30.864 1.00 85.62 364 VAL A O 1
ATOM 2862 N N . ASP A 1 365 ? 23.180 8.126 -32.107 1.00 81.25 365 ASP A N 1
ATOM 2863 C CA . ASP A 1 365 ? 23.585 9.535 -31.990 1.00 81.25 365 ASP A CA 1
ATOM 2864 C C . ASP A 1 365 ? 23.554 10.024 -30.523 1.00 81.25 365 ASP A C 1
ATOM 2866 O O . ASP A 1 365 ? 24.554 10.592 -30.066 1.00 81.25 365 ASP A O 1
ATOM 2870 N N . PRO A 1 366 ? 22.496 9.743 -29.726 1.00 80.56 366 PRO A N 1
ATOM 2871 C CA . PRO A 1 366 ? 22.504 10.054 -28.296 1.00 80.56 366 PRO A CA 1
ATOM 2872 C C . PRO A 1 366 ? 23.585 9.313 -27.502 1.00 80.56 366 PRO A C 1
ATOM 2874 O O . PRO A 1 366 ? 24.172 9.900 -26.593 1.00 80.56 366 PRO A O 1
ATOM 2877 N N . LEU A 1 367 ? 23.872 8.047 -27.829 1.00 82.62 367 LEU A N 1
ATOM 2878 C CA . LEU A 1 367 ? 24.913 7.272 -27.145 1.00 82.62 367 LEU A CA 1
ATOM 2879 C C . LEU A 1 367 ? 26.310 7.841 -27.411 1.00 82.62 367 LEU A C 1
ATOM 2881 O O . LEU A 1 367 ? 27.083 8.018 -26.473 1.00 82.62 367 LEU A O 1
ATOM 2885 N N . LEU A 1 368 ? 26.620 8.209 -28.656 1.00 86.19 368 LEU A N 1
ATOM 2886 C CA . LEU A 1 368 ? 27.887 8.864 -28.994 1.00 86.19 368 LEU A CA 1
ATOM 2887 C C . LEU A 1 368 ? 28.041 10.205 -28.273 1.00 86.19 368 LEU A C 1
ATOM 2889 O O . LEU A 1 368 ? 29.116 10.511 -27.751 1.00 86.19 368 LEU A O 1
ATOM 2893 N N . GLN A 1 369 ? 26.963 10.991 -28.198 1.00 84.94 369 GLN A N 1
ATOM 2894 C CA . GLN A 1 369 ? 26.961 12.245 -27.452 1.00 84.94 369 GLN A CA 1
ATOM 2895 C C . GLN A 1 369 ? 27.189 12.005 -25.953 1.00 84.94 369 GLN A C 1
ATOM 2897 O O . GLN A 1 369 ? 27.989 12.706 -25.336 1.00 84.94 369 GLN A O 1
ATOM 2902 N N . MET A 1 370 ? 26.549 10.988 -25.372 1.00 81.81 370 MET A N 1
ATOM 2903 C CA . MET A 1 370 ? 26.742 10.598 -23.974 1.00 81.81 370 MET A CA 1
ATOM 2904 C C . MET A 1 370 ? 28.194 10.191 -23.691 1.00 81.81 370 MET A C 1
ATOM 2906 O O . MET A 1 370 ? 28.786 10.685 -22.731 1.00 81.81 370 MET A O 1
ATOM 2910 N N . CYS A 1 371 ? 28.798 9.364 -24.551 1.00 87.81 371 CYS A N 1
ATOM 2911 C CA . CYS A 1 371 ? 30.210 8.991 -24.455 1.00 87.81 371 CYS A CA 1
ATOM 2912 C C . CYS A 1 371 ? 31.124 10.223 -24.545 1.00 87.81 371 CYS A C 1
ATOM 2914 O O . CYS A 1 371 ? 32.025 10.386 -23.723 1.00 87.81 371 CYS A O 1
ATOM 2916 N N . SER A 1 372 ? 30.858 11.143 -25.475 1.00 87.25 372 SER A N 1
ATOM 2917 C CA . SER A 1 372 ? 31.645 12.375 -25.599 1.00 87.25 372 SER A CA 1
ATOM 2918 C C . SER A 1 372 ? 31.548 13.260 -24.353 1.00 87.25 372 SER A C 1
ATOM 2920 O O . SER A 1 372 ? 32.546 13.854 -23.947 1.00 87.25 372 SER A O 1
ATOM 2922 N N . MET A 1 373 ? 30.366 13.362 -23.740 1.00 81.19 373 MET A N 1
ATOM 2923 C CA . MET A 1 373 ? 30.166 14.140 -22.514 1.00 81.19 373 MET A CA 1
ATOM 2924 C C . MET A 1 373 ? 30.846 13.481 -21.309 1.00 81.19 373 MET A C 1
ATOM 2926 O O . MET A 1 373 ? 31.499 14.169 -20.524 1.00 81.19 373 MET A O 1
ATOM 2930 N N . SER A 1 374 ? 30.759 12.153 -21.204 1.00 81.62 374 SER A N 1
ATOM 2931 C CA . SER A 1 374 ? 31.455 11.333 -20.206 1.00 81.62 374 SER A CA 1
ATOM 2932 C C . SER A 1 374 ? 32.974 11.560 -20.244 1.00 81.62 374 SER A C 1
ATOM 2934 O O . SER A 1 374 ? 33.610 11.776 -19.212 1.00 81.62 374 SER A O 1
ATOM 2936 N N . ALA A 1 375 ? 33.552 11.630 -21.444 1.00 85.31 375 ALA A N 1
ATOM 2937 C CA . ALA A 1 375 ? 34.985 11.811 -21.654 1.00 85.31 375 ALA A CA 1
ATOM 2938 C C . ALA A 1 375 ? 35.476 13.268 -21.599 1.00 85.31 375 ALA A C 1
ATOM 2940 O O . ALA A 1 375 ? 36.675 13.503 -21.731 1.00 85.31 375 ALA A O 1
ATOM 2941 N N . SER A 1 376 ? 34.589 14.247 -21.396 1.00 84.69 376 SER A N 1
ATOM 2942 C CA . SER A 1 376 ? 34.918 15.681 -21.503 1.00 84.69 376 SER A CA 1
ATOM 2943 C C . SER A 1 376 ? 35.987 16.174 -20.515 1.00 84.69 376 SER A C 1
ATOM 2945 O O . SER A 1 376 ? 36.612 17.209 -20.744 1.00 84.69 376 SER A O 1
ATOM 2947 N N . HIS A 1 377 ? 36.218 15.436 -19.427 1.00 78.69 377 HIS A N 1
ATOM 2948 C CA . HIS A 1 377 ? 37.234 15.742 -18.417 1.00 78.69 377 HIS A CA 1
ATOM 2949 C C . HIS A 1 377 ? 38.605 15.105 -18.692 1.00 78.69 377 HIS A C 1
ATOM 2951 O O . HIS A 1 377 ? 39.565 15.401 -17.977 1.00 78.69 377 HIS A O 1
ATOM 2957 N N . LEU A 1 378 ? 38.705 14.213 -19.681 1.00 87.06 378 LEU A N 1
ATOM 2958 C CA . LEU A 1 378 ? 39.945 13.525 -20.024 1.00 87.06 378 LEU A CA 1
ATOM 2959 C C . LEU A 1 378 ? 40.853 14.409 -20.887 1.00 87.06 378 LEU A C 1
ATOM 2961 O O . LEU A 1 378 ? 40.415 15.357 -21.538 1.00 87.06 378 LEU A O 1
ATOM 2965 N N . ASN A 1 379 ? 42.147 14.089 -20.902 1.00 88.00 379 ASN A N 1
ATOM 2966 C CA . ASN A 1 379 ? 43.063 14.691 -21.868 1.00 88.00 379 ASN A CA 1
ATOM 2967 C C . ASN A 1 379 ? 42.741 14.193 -23.295 1.00 88.00 379 ASN A C 1
ATOM 2969 O O . ASN A 1 379 ? 42.061 13.186 -23.479 1.00 88.00 379 ASN A O 1
ATOM 2973 N N . SER A 1 380 ? 43.258 14.895 -24.306 1.00 87.81 380 SER A N 1
ATOM 2974 C CA . SER A 1 380 ? 42.999 14.614 -25.729 1.00 87.81 380 SER A CA 1
ATOM 2975 C C . SER A 1 380 ? 43.260 13.146 -26.114 1.00 87.81 380 SER A C 1
ATOM 2977 O O . SER A 1 380 ? 42.441 12.524 -26.791 1.00 87.81 380 SER A O 1
ATOM 2979 N N . SER A 1 381 ? 44.355 12.549 -25.621 1.00 88.38 381 SER A N 1
ATOM 2980 C CA . SER A 1 381 ? 44.704 11.152 -25.908 1.00 88.38 381 SER A CA 1
ATOM 2981 C C . SER A 1 381 ? 43.776 10.139 -25.234 1.00 88.38 381 SER A C 1
ATOM 2983 O O . SER A 1 381 ? 43.353 9.180 -25.875 1.00 88.38 381 SER A O 1
ATOM 2985 N N . ASP A 1 382 ? 43.433 10.347 -23.965 1.00 91.00 382 ASP A N 1
ATOM 2986 C CA . ASP A 1 382 ? 42.592 9.431 -23.190 1.00 91.00 382 ASP A CA 1
ATOM 2987 C C . ASP A 1 382 ? 41.130 9.533 -23.644 1.00 91.00 382 ASP A C 1
ATOM 2989 O O . ASP A 1 382 ? 40.448 8.516 -23.763 1.00 91.00 382 ASP A O 1
ATOM 2993 N N . MET A 1 383 ? 40.668 10.743 -23.986 1.00 92.44 383 MET A N 1
ATOM 2994 C CA . MET A 1 383 ? 39.372 10.969 -24.628 1.00 92.44 383 MET A CA 1
ATOM 2995 C C . MET A 1 383 ? 39.295 10.227 -25.965 1.00 92.44 383 MET A C 1
ATOM 2997 O O . MET A 1 383 ? 38.325 9.511 -26.207 1.00 92.44 383 MET A O 1
ATOM 3001 N N . ALA A 1 384 ? 40.314 10.358 -26.821 1.00 91.81 384 ALA A N 1
ATOM 3002 C CA . ALA A 1 384 ? 40.358 9.660 -28.102 1.00 91.81 384 ALA A CA 1
ATOM 3003 C C . ALA A 1 384 ? 40.345 8.132 -27.925 1.00 91.81 384 ALA A C 1
ATOM 3005 O O . ALA A 1 384 ? 39.563 7.450 -28.583 1.00 91.81 384 ALA A O 1
ATOM 3006 N N . ALA A 1 385 ? 41.147 7.591 -27.002 1.00 93.50 385 ALA A N 1
ATOM 3007 C CA . ALA A 1 385 ? 41.185 6.156 -26.718 1.00 93.50 385 ALA A CA 1
ATOM 3008 C C . ALA A 1 385 ? 39.839 5.622 -26.192 1.00 93.50 385 ALA A C 1
ATOM 3010 O O . ALA A 1 385 ? 39.357 4.590 -26.662 1.00 93.50 385 ALA A O 1
ATOM 3011 N N . TYR A 1 386 ? 39.199 6.341 -25.267 1.00 94.81 386 TYR A N 1
ATOM 3012 C CA . TYR A 1 386 ? 37.877 5.979 -24.755 1.00 94.81 386 TYR A CA 1
ATOM 3013 C C . TYR A 1 386 ? 36.794 6.029 -25.843 1.00 94.81 386 TYR A C 1
ATOM 3015 O O . TYR A 1 386 ? 36.005 5.090 -25.970 1.00 94.81 386 TYR A O 1
ATOM 3023 N N . MET A 1 387 ? 36.774 7.087 -26.662 1.00 95.50 387 MET A N 1
ATOM 3024 C CA . MET A 1 387 ? 35.815 7.211 -27.763 1.00 95.50 387 MET A CA 1
ATOM 3025 C C . MET A 1 387 ? 35.991 6.094 -28.793 1.00 95.50 387 MET A C 1
ATOM 3027 O O . MET A 1 387 ? 34.994 5.512 -29.213 1.00 95.50 387 MET A O 1
ATOM 3031 N N . ILE A 1 388 ? 37.232 5.725 -29.138 1.00 95.50 388 ILE A N 1
ATOM 3032 C CA . ILE A 1 388 ? 37.519 4.575 -30.013 1.00 95.50 388 ILE A CA 1
ATOM 3033 C C . ILE A 1 388 ? 36.929 3.290 -29.425 1.00 95.50 388 ILE A C 1
ATOM 3035 O O . ILE A 1 388 ? 36.254 2.553 -30.138 1.00 95.50 388 ILE A O 1
ATOM 3039 N N . ASN A 1 389 ? 37.123 3.033 -28.129 1.00 95.81 389 ASN A N 1
ATOM 3040 C CA . ASN A 1 389 ? 36.591 1.831 -27.483 1.00 95.81 389 ASN A CA 1
ATOM 3041 C C . ASN A 1 389 ? 35.051 1.798 -27.484 1.00 95.81 389 ASN A C 1
ATOM 3043 O O . ASN A 1 389 ? 34.459 0.753 -27.760 1.00 95.81 389 ASN A O 1
ATOM 3047 N N . CYS A 1 390 ? 34.397 2.935 -27.224 1.00 95.12 390 CYS A N 1
ATOM 3048 C CA . CYS A 1 390 ? 32.936 3.054 -27.254 1.00 95.12 390 CYS A CA 1
ATOM 3049 C C . CYS A 1 390 ? 32.377 2.860 -28.669 1.00 95.12 390 CYS A C 1
ATOM 3051 O O . CYS A 1 390 ? 31.465 2.060 -28.880 1.00 95.12 390 CYS A O 1
ATOM 3053 N N . ILE A 1 391 ? 32.961 3.546 -29.655 1.00 95.44 391 ILE A N 1
ATOM 3054 C CA . ILE A 1 391 ? 32.570 3.429 -31.062 1.00 95.44 391 ILE A CA 1
ATOM 3055 C C . ILE A 1 391 ? 32.780 1.994 -31.553 1.00 95.44 391 ILE A C 1
ATOM 3057 O O . ILE A 1 391 ? 31.903 1.442 -32.214 1.00 95.44 391 ILE A O 1
ATOM 3061 N N . HIS A 1 392 ? 33.888 1.355 -31.173 1.00 94.88 392 HIS A N 1
ATOM 3062 C CA . HIS A 1 392 ? 34.174 -0.028 -31.535 1.00 94.88 392 HIS A CA 1
ATOM 3063 C C . HIS A 1 392 ? 33.127 -1.009 -30.986 1.00 94.88 392 HIS A C 1
ATOM 3065 O O . HIS A 1 392 ? 32.719 -1.927 -31.700 1.00 94.88 392 HIS A O 1
ATOM 3071 N N . GLN A 1 393 ? 32.647 -0.814 -29.753 1.00 94.50 393 GLN A N 1
ATOM 3072 C CA . GLN A 1 393 ? 31.567 -1.632 -29.189 1.00 94.50 393 GLN A CA 1
ATOM 3073 C C . GLN A 1 393 ? 30.256 -1.455 -29.969 1.00 94.50 393 GLN A C 1
ATOM 3075 O O . GLN A 1 393 ? 29.591 -2.446 -30.296 1.00 94.50 393 GLN A O 1
ATOM 3080 N N . ILE A 1 394 ? 29.903 -0.211 -30.309 1.00 94.00 394 ILE A N 1
ATOM 3081 C CA . ILE A 1 394 ? 28.707 0.096 -31.105 1.00 94.00 394 ILE A CA 1
ATOM 3082 C C . ILE A 1 394 ? 28.822 -0.553 -32.492 1.00 94.00 394 ILE A C 1
ATOM 3084 O O . ILE A 1 394 ? 27.932 -1.300 -32.898 1.00 94.00 394 ILE A O 1
ATOM 3088 N N . GLN A 1 395 ? 29.944 -0.348 -33.188 1.00 93.62 395 GLN A N 1
ATOM 3089 C CA . GLN A 1 395 ? 30.210 -0.940 -34.502 1.00 93.62 395 GLN A CA 1
ATOM 3090 C C . GLN A 1 395 ? 30.148 -2.464 -34.476 1.00 93.62 395 GLN A C 1
ATOM 3092 O O . GLN A 1 395 ? 29.481 -3.059 -35.318 1.00 93.62 395 GLN A O 1
ATOM 3097 N N . SER A 1 396 ? 30.809 -3.099 -33.506 1.00 92.56 396 SER A N 1
ATOM 3098 C CA . SER A 1 396 ? 30.846 -4.561 -33.391 1.00 92.56 396 SER A CA 1
ATOM 3099 C C . SER A 1 396 ? 29.458 -5.153 -33.163 1.00 92.56 396 SER A C 1
ATOM 3101 O O . SER A 1 396 ? 29.168 -6.243 -33.649 1.00 92.56 396 SER A O 1
ATOM 3103 N N . THR A 1 397 ? 28.587 -4.427 -32.457 1.00 91.00 397 THR A N 1
ATOM 3104 C CA . THR A 1 397 ? 27.196 -4.847 -32.258 1.00 91.00 397 THR A CA 1
ATOM 3105 C C . THR A 1 397 ? 26.397 -4.728 -33.554 1.00 91.00 397 THR A C 1
ATOM 3107 O O . THR A 1 397 ? 25.685 -5.659 -33.913 1.00 91.00 397 THR A O 1
ATOM 3110 N N . LEU A 1 398 ? 26.536 -3.617 -34.285 1.00 91.38 398 LEU A N 1
ATOM 3111 C CA . LEU A 1 398 ? 25.793 -3.370 -35.526 1.00 91.38 398 LEU A CA 1
ATOM 3112 C C . LEU A 1 398 ? 26.270 -4.225 -36.711 1.00 91.38 398 LEU A C 1
ATOM 3114 O O . LEU A 1 398 ? 25.464 -4.552 -37.578 1.00 91.38 398 LEU A O 1
ATOM 3118 N N . ALA A 1 399 ? 27.543 -4.627 -36.734 1.00 90.81 399 ALA A N 1
ATOM 3119 C CA . ALA A 1 399 ? 28.156 -5.392 -37.825 1.00 90.81 399 ALA A CA 1
ATOM 3120 C C . ALA A 1 399 ? 27.528 -6.774 -38.070 1.00 90.81 399 ALA A C 1
ATOM 3122 O O . ALA A 1 399 ? 27.742 -7.367 -39.124 1.00 90.81 399 ALA A O 1
ATOM 3123 N N . VAL A 1 400 ? 26.773 -7.301 -37.103 1.00 89.12 400 VAL A N 1
ATOM 3124 C CA . VAL A 1 400 ? 26.108 -8.610 -37.204 1.00 89.12 400 VAL A CA 1
ATOM 3125 C C . VAL A 1 400 ? 24.742 -8.509 -37.901 1.00 89.12 400 VAL A C 1
ATOM 3127 O O . VAL A 1 400 ? 24.164 -9.532 -38.258 1.00 89.12 400 VAL A O 1
ATOM 3130 N N . TYR A 1 401 ? 24.232 -7.294 -38.121 1.00 86.69 401 TYR A N 1
ATOM 3131 C CA . TYR A 1 401 ? 22.883 -7.042 -38.625 1.00 86.69 401 TYR A CA 1
ATOM 3132 C C . TYR A 1 401 ? 22.887 -6.4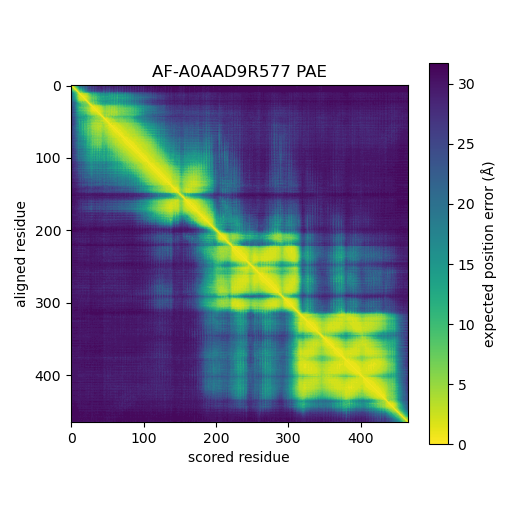39 -40.029 1.00 86.69 401 TYR A C 1
ATOM 3134 O O . TYR A 1 401 ? 23.741 -5.619 -40.368 1.00 86.69 401 TYR A O 1
ATOM 3142 N N . GLU A 1 402 ? 21.888 -6.802 -40.833 1.00 81.06 402 GLU A N 1
ATOM 3143 C CA . GLU A 1 402 ? 21.695 -6.237 -42.169 1.00 81.06 402 GLU A CA 1
ATOM 3144 C C . GLU A 1 402 ? 21.235 -4.766 -42.107 1.00 81.06 402 GLU A C 1
ATOM 3146 O O . GLU A 1 402 ? 20.635 -4.312 -41.132 1.00 81.06 402 GLU A O 1
ATOM 3151 N N . PHE A 1 403 ? 21.490 -4.010 -43.182 1.00 85.44 403 PHE A N 1
ATOM 3152 C CA . PHE A 1 403 ? 21.069 -2.608 -43.356 1.00 85.44 403 PHE A CA 1
ATOM 3153 C C . PHE A 1 403 ? 21.741 -1.577 -42.429 1.00 85.44 403 PHE A C 1
ATOM 3155 O O . PHE A 1 403 ? 21.269 -0.441 -42.337 1.00 85.44 403 PHE A O 1
ATOM 3162 N N . THR A 1 404 ? 22.856 -1.931 -41.788 1.00 88.12 404 THR A N 1
ATOM 3163 C CA . THR A 1 404 ? 23.618 -1.057 -40.876 1.00 88.12 404 THR A CA 1
ATOM 3164 C C . THR A 1 404 ? 24.808 -0.350 -41.539 1.00 88.12 404 THR A C 1
ATOM 3166 O O . THR A 1 404 ? 25.458 0.479 -40.902 1.00 88.12 404 THR A O 1
ATOM 3169 N N . ASP A 1 405 ? 25.064 -0.609 -42.829 1.00 88.38 405 ASP A N 1
ATOM 3170 C CA . ASP A 1 405 ? 26.270 -0.177 -43.557 1.00 88.38 405 ASP A CA 1
ATOM 3171 C C . ASP A 1 405 ? 26.560 1.323 -43.426 1.00 88.38 405 ASP A C 1
ATOM 3173 O O . ASP A 1 405 ? 27.686 1.729 -43.146 1.00 88.38 405 ASP A O 1
ATOM 3177 N N . LYS A 1 406 ? 25.524 2.159 -43.564 1.00 88.50 406 LYS A N 1
ATOM 3178 C CA . LYS A 1 406 ? 25.655 3.620 -43.485 1.00 88.50 406 LYS A CA 1
ATOM 3179 C C . LYS A 1 406 ? 26.118 4.084 -42.100 1.00 88.50 406 LYS A C 1
ATOM 3181 O O . LYS A 1 406 ? 26.917 5.013 -41.993 1.00 88.50 406 LYS A O 1
ATOM 3186 N N . HIS A 1 407 ? 25.608 3.462 -41.037 1.00 89.00 407 HIS A N 1
ATOM 3187 C CA . HIS A 1 407 ? 26.007 3.784 -39.667 1.00 89.00 407 HIS A CA 1
ATOM 3188 C C . HIS A 1 407 ? 27.405 3.250 -39.366 1.00 89.00 407 HIS A C 1
ATOM 3190 O O . HIS A 1 407 ? 28.180 3.945 -38.719 1.00 89.00 407 HIS A O 1
ATOM 3196 N N . ILE A 1 408 ? 27.766 2.072 -39.883 1.00 92.25 408 ILE A N 1
ATOM 3197 C CA . ILE A 1 408 ? 29.126 1.528 -39.757 1.00 92.25 408 ILE A CA 1
ATOM 3198 C C . ILE A 1 408 ? 30.145 2.452 -40.433 1.00 92.25 408 ILE A C 1
ATOM 3200 O O . ILE A 1 408 ? 31.167 2.762 -39.821 1.00 92.25 408 ILE A O 1
ATOM 3204 N N . GLU A 1 409 ? 29.852 2.937 -41.642 1.00 93.69 409 GLU A N 1
ATOM 3205 C CA . GLU A 1 409 ? 30.702 3.881 -42.379 1.00 93.69 409 GLU A CA 1
ATOM 3206 C C . GLU A 1 409 ? 30.871 5.207 -41.619 1.00 93.69 409 GLU A C 1
ATOM 3208 O O . GLU A 1 409 ? 31.992 5.682 -41.434 1.00 93.69 409 GLU A O 1
ATOM 3213 N N . MET A 1 410 ? 29.776 5.766 -41.088 1.00 93.44 410 MET A N 1
ATOM 3214 C CA . MET A 1 410 ? 29.814 6.965 -40.241 1.00 93.44 410 MET A CA 1
ATOM 3215 C C . MET A 1 410 ? 30.697 6.765 -38.998 1.00 93.44 410 MET A C 1
ATOM 3217 O O . MET A 1 410 ? 31.550 7.601 -38.695 1.00 93.44 410 MET A O 1
ATOM 3221 N N . LEU A 1 411 ? 30.509 5.653 -38.283 1.00 94.38 411 LEU A N 1
ATOM 3222 C CA . LEU A 1 411 ? 31.279 5.316 -37.084 1.00 94.38 411 LEU A CA 1
ATOM 3223 C C . LEU A 1 411 ? 32.763 5.072 -37.411 1.00 94.38 411 LEU A C 1
ATOM 3225 O O . LEU A 1 411 ? 33.641 5.417 -36.618 1.00 94.38 411 LEU A O 1
ATOM 3229 N N . ALA A 1 412 ? 33.062 4.510 -38.586 1.00 93.75 412 ALA A N 1
ATOM 3230 C CA . ALA A 1 412 ? 34.431 4.260 -39.027 1.00 93.75 412 ALA A CA 1
ATOM 3231 C C . ALA A 1 412 ? 35.172 5.576 -39.279 1.00 93.75 412 ALA A C 1
ATOM 3233 O O . ALA A 1 412 ? 36.292 5.736 -38.797 1.00 93.75 412 ALA A O 1
ATOM 3234 N N . GLY A 1 413 ? 34.512 6.551 -39.914 1.00 94.38 413 GLY A N 1
ATOM 3235 C CA . GLY A 1 413 ? 35.062 7.898 -40.073 1.00 94.38 413 GLY A CA 1
ATOM 3236 C C . GLY A 1 413 ? 35.334 8.596 -38.734 1.00 94.38 413 GLY A C 1
ATOM 3237 O O . GLY A 1 413 ? 36.365 9.245 -38.571 1.00 94.38 413 GLY A O 1
ATOM 3238 N N . GLN A 1 414 ? 34.458 8.422 -37.736 1.00 93.69 414 GLN A N 1
ATOM 3239 C CA . GLN A 1 414 ? 34.708 8.948 -36.385 1.00 93.69 414 GLN A CA 1
ATOM 3240 C C . GLN A 1 414 ? 35.875 8.242 -35.682 1.00 93.69 414 GLN A C 1
ATOM 3242 O O . GLN A 1 414 ? 36.665 8.890 -34.997 1.00 93.69 414 GLN A O 1
ATOM 3247 N N . THR A 1 415 ? 36.015 6.928 -35.873 1.00 95.25 415 THR A N 1
ATOM 3248 C CA . THR A 1 415 ? 37.149 6.164 -35.333 1.00 95.25 415 THR A CA 1
ATOM 3249 C C . THR A 1 415 ? 38.462 6.648 -35.933 1.00 95.25 415 THR A C 1
ATOM 3251 O O . THR A 1 415 ? 39.410 6.873 -35.188 1.00 95.25 415 THR A O 1
ATOM 3254 N N . GLU A 1 416 ? 38.515 6.861 -37.249 1.00 96.00 416 GLU A N 1
ATOM 3255 C CA . GLU A 1 416 ? 39.705 7.368 -37.940 1.00 96.00 416 GLU A CA 1
ATOM 3256 C C . GLU A 1 416 ? 40.108 8.758 -37.422 1.00 96.00 416 GLU A C 1
ATOM 3258 O O . GLU A 1 416 ? 41.264 8.963 -37.061 1.00 96.00 416 GLU A O 1
ATOM 3263 N N . ALA A 1 417 ? 39.148 9.671 -37.239 1.00 94.50 417 ALA A N 1
ATOM 3264 C CA . ALA A 1 417 ? 39.414 11.001 -36.684 1.00 94.50 417 ALA A CA 1
ATOM 3265 C C . ALA A 1 417 ? 39.983 10.965 -35.246 1.00 94.50 417 ALA A C 1
ATOM 3267 O O . ALA A 1 417 ? 40.913 11.708 -34.907 1.00 94.50 417 ALA A O 1
ATOM 3268 N N . HIS A 1 418 ? 39.449 10.095 -34.381 1.00 94.06 418 HIS A N 1
ATOM 3269 C CA . HIS A 1 418 ? 39.992 9.910 -33.031 1.00 94.06 418 HIS A CA 1
ATOM 3270 C C . HIS A 1 418 ? 41.356 9.210 -33.048 1.00 94.06 418 HIS A C 1
ATOM 3272 O O . HIS A 1 418 ? 42.235 9.555 -32.257 1.00 94.06 418 HIS A O 1
ATOM 3278 N N . LEU A 1 419 ? 41.568 8.272 -33.969 1.00 95.31 419 LEU A N 1
ATOM 3279 C CA . LEU A 1 419 ? 42.838 7.576 -34.141 1.00 95.31 419 LEU A CA 1
ATOM 3280 C C . LEU A 1 419 ? 43.936 8.547 -34.598 1.00 95.31 419 LEU A C 1
ATOM 3282 O O . LEU A 1 419 ? 45.021 8.541 -34.018 1.00 95.31 419 LEU A O 1
ATOM 3286 N N . ASP A 1 420 ? 43.641 9.445 -35.539 1.00 94.94 420 ASP A N 1
ATOM 3287 C CA . ASP A 1 420 ? 44.551 10.517 -35.960 1.00 94.94 420 ASP A CA 1
ATOM 3288 C C . ASP A 1 420 ? 44.921 11.447 -34.800 1.00 94.94 420 ASP A C 1
ATOM 3290 O O . ASP A 1 420 ? 46.090 11.809 -34.628 1.00 94.94 420 ASP A O 1
ATOM 3294 N N . THR A 1 421 ? 43.942 11.790 -33.957 1.00 93.62 421 THR A N 1
ATOM 3295 C CA . THR A 1 421 ? 44.173 12.587 -32.743 1.00 93.62 421 THR A CA 1
ATOM 3296 C C . THR A 1 421 ? 45.142 11.869 -31.802 1.00 93.62 421 THR A C 1
ATOM 3298 O O . THR A 1 421 ? 46.132 12.454 -31.362 1.00 93.62 421 THR A O 1
ATOM 3301 N N . LEU A 1 422 ? 44.916 10.575 -31.550 1.00 93.44 422 LEU A N 1
ATOM 3302 C CA . LEU A 1 422 ? 45.779 9.765 -30.694 1.00 93.44 422 LEU A CA 1
ATOM 3303 C C . LEU A 1 422 ? 47.200 9.646 -31.264 1.00 93.44 422 LEU A C 1
ATOM 3305 O O . LEU A 1 422 ? 48.171 9.821 -30.527 1.00 93.44 422 LEU A O 1
ATOM 3309 N N . ILE A 1 423 ? 47.339 9.396 -32.571 1.00 92.38 423 ILE A N 1
ATOM 3310 C CA . ILE A 1 423 ? 48.643 9.349 -33.247 1.00 92.38 423 ILE A CA 1
ATOM 3311 C C . ILE A 1 423 ? 49.366 10.688 -33.103 1.00 92.38 423 ILE A C 1
ATOM 3313 O O . ILE A 1 423 ? 50.551 10.701 -32.769 1.00 92.38 423 ILE A O 1
ATOM 3317 N N . SER A 1 424 ? 48.673 11.805 -33.330 1.00 91.38 424 SER A N 1
ATOM 3318 C CA . SER A 1 424 ? 49.251 13.148 -33.244 1.00 91.38 424 SER A CA 1
ATOM 3319 C C . SER A 1 424 ? 49.771 13.460 -31.836 1.00 91.38 424 SER A C 1
ATOM 3321 O O . SER A 1 424 ? 50.924 13.872 -31.679 1.00 91.38 424 SER A O 1
ATOM 3323 N N . GLU A 1 425 ? 48.966 13.202 -30.801 1.00 91.06 425 GLU A N 1
ATOM 3324 C CA . GLU A 1 425 ? 49.348 13.430 -29.400 1.00 91.06 425 GLU A CA 1
ATOM 3325 C C . GLU A 1 425 ? 50.527 12.541 -28.976 1.00 91.06 425 GLU A C 1
ATOM 3327 O O . GLU A 1 425 ? 51.506 13.022 -28.400 1.00 91.06 425 GLU A O 1
ATOM 3332 N N . GLN A 1 426 ? 50.496 11.249 -29.322 1.00 88.62 426 GLN A N 1
ATOM 3333 C CA . GLN A 1 426 ? 51.577 10.317 -28.983 1.00 88.62 426 GLN A CA 1
ATOM 3334 C C . GLN A 1 426 ? 52.872 10.637 -29.739 1.00 88.62 426 GLN A C 1
ATOM 3336 O O . GLN A 1 426 ? 53.958 10.615 -29.153 1.00 88.62 426 GLN A O 1
ATOM 3341 N N . ALA A 1 427 ? 52.781 10.993 -31.023 1.00 87.81 427 ALA A N 1
ATOM 3342 C CA . ALA A 1 427 ? 53.933 11.433 -31.801 1.00 87.81 427 ALA A CA 1
ATOM 3343 C C . ALA A 1 427 ? 54.551 12.707 -31.204 1.00 87.81 427 ALA A C 1
ATOM 3345 O O . ALA A 1 427 ? 55.769 12.773 -31.029 1.00 87.81 427 ALA A O 1
ATOM 3346 N N . SER A 1 428 ? 53.724 13.688 -30.830 1.00 86.56 428 SER A N 1
ATOM 3347 C CA . SER A 1 428 ? 54.158 14.923 -30.166 1.00 86.56 428 SER A CA 1
ATOM 3348 C C . SER A 1 428 ? 54.851 14.648 -28.826 1.00 86.56 428 SER A C 1
ATOM 3350 O O . SER A 1 428 ? 55.939 15.174 -28.552 1.00 86.56 428 SER A O 1
ATOM 3352 N N . PHE A 1 429 ? 54.274 13.760 -28.012 1.00 86.25 429 PHE A N 1
ATOM 3353 C CA . PHE A 1 429 ? 54.837 13.343 -26.730 1.00 86.25 429 PHE A CA 1
ATOM 3354 C C . PHE A 1 429 ? 56.217 12.690 -26.893 1.00 86.25 429 PHE A C 1
ATOM 3356 O O . PHE A 1 429 ? 57.173 13.078 -26.213 1.00 86.25 429 PHE A O 1
ATOM 3363 N N . ILE A 1 430 ? 56.355 11.748 -27.834 1.00 86.56 430 ILE A N 1
ATOM 3364 C CA . ILE A 1 430 ? 57.631 11.077 -28.128 1.00 86.56 430 ILE A CA 1
ATOM 3365 C C . ILE A 1 430 ? 58.661 12.085 -28.650 1.00 86.56 430 ILE A C 1
ATOM 3367 O O . ILE A 1 430 ? 59.783 12.125 -28.147 1.00 86.56 430 ILE A O 1
ATOM 3371 N N . LEU A 1 431 ? 58.294 12.942 -29.608 1.00 84.94 431 LEU A N 1
ATOM 3372 C CA . LEU A 1 431 ? 59.205 13.929 -30.201 1.00 84.94 431 LEU A CA 1
ATOM 3373 C C . LEU A 1 431 ? 59.740 14.930 -29.172 1.00 84.94 431 LEU A C 1
ATOM 3375 O O . LEU A 1 431 ? 60.920 15.298 -29.225 1.00 84.94 431 LEU A O 1
ATOM 3379 N N . THR A 1 432 ? 58.894 15.331 -28.223 1.00 82.31 432 THR A N 1
ATOM 3380 C CA . THR A 1 432 ? 59.261 16.237 -27.132 1.00 82.31 432 THR A CA 1
ATOM 3381 C C . THR A 1 432 ? 60.181 15.537 -26.135 1.00 82.31 432 THR A C 1
ATOM 3383 O O . THR A 1 432 ? 61.223 16.075 -25.765 1.00 82.31 432 THR A O 1
ATOM 3386 N N . ARG A 1 433 ? 59.853 14.302 -25.736 1.00 84.81 433 ARG A N 1
ATOM 3387 C CA . ARG A 1 433 ? 60.637 13.540 -24.755 1.00 84.81 433 ARG A CA 1
ATOM 3388 C C . ARG A 1 433 ? 61.987 13.061 -25.295 1.00 84.81 433 ARG A C 1
ATOM 3390 O O . ARG A 1 433 ? 62.949 12.985 -24.536 1.00 84.81 433 ARG A O 1
ATOM 3397 N N . SER A 1 434 ? 62.079 12.763 -26.589 1.00 84.19 434 SER A N 1
ATOM 3398 C CA . SER A 1 434 ? 63.330 12.368 -27.246 1.00 84.19 434 SER A CA 1
ATOM 3399 C C . SER A 1 434 ? 64.247 13.552 -27.577 1.00 84.19 434 SER A C 1
ATOM 3401 O O . SER A 1 434 ? 65.382 13.329 -27.985 1.00 84.19 434 SER A O 1
ATOM 3403 N N . GLY A 1 435 ? 63.777 14.801 -27.450 1.00 77.56 435 GLY A N 1
ATOM 3404 C CA . GLY A 1 435 ? 64.543 16.004 -27.806 1.00 77.56 435 GLY A CA 1
ATOM 3405 C C . GLY A 1 435 ? 64.775 16.196 -29.314 1.00 77.56 435 GLY A C 1
ATOM 3406 O O . GLY A 1 435 ? 65.489 17.111 -29.714 1.00 77.56 435 GLY A O 1
ATOM 3407 N N . ILE A 1 436 ? 64.168 15.351 -30.159 1.00 79.75 436 ILE A N 1
ATOM 3408 C CA . ILE A 1 436 ? 64.317 15.353 -31.627 1.00 79.75 436 ILE A CA 1
ATOM 3409 C C . ILE A 1 436 ? 63.288 16.288 -32.288 1.00 79.75 436 ILE A C 1
ATOM 3411 O O . ILE A 1 436 ? 63.415 16.603 -33.469 1.00 79.75 436 ILE A O 1
ATOM 3415 N N . GLY A 1 437 ? 62.295 16.787 -31.542 1.00 73.56 437 GLY A N 1
ATOM 3416 C CA . GLY A 1 437 ? 61.242 17.660 -32.071 1.00 73.56 437 GLY A CA 1
ATOM 3417 C C . GLY A 1 437 ? 61.771 18.867 -32.856 1.00 73.56 437 GLY A C 1
ATOM 3418 O O . GLY A 1 437 ? 61.328 19.106 -33.974 1.00 73.56 437 GLY A O 1
ATOM 3419 N N . SER A 1 438 ? 62.790 19.565 -32.341 1.00 69.44 438 SER A N 1
ATOM 3420 C CA . SER A 1 438 ? 63.411 20.707 -33.034 1.00 69.44 438 SER A CA 1
ATOM 3421 C C . SER A 1 438 ? 64.107 20.306 -34.342 1.00 69.44 438 SER A C 1
ATOM 3423 O O . SER A 1 438 ? 63.997 21.014 -35.341 1.00 69.44 438 SER A O 1
ATOM 3425 N N . LEU A 1 439 ? 64.767 19.144 -34.375 1.00 72.31 439 LEU A N 1
ATOM 3426 C CA . LEU A 1 439 ? 65.398 18.596 -35.581 1.00 72.31 439 LEU A CA 1
ATOM 3427 C C . LEU A 1 439 ? 64.361 18.156 -36.623 1.00 72.31 439 LEU A C 1
ATOM 3429 O O . LEU A 1 439 ? 64.577 18.342 -37.820 1.00 72.31 439 LEU A O 1
ATOM 3433 N N . TYR A 1 440 ? 63.230 17.601 -36.182 1.00 74.06 440 TYR A N 1
ATOM 3434 C CA . TYR A 1 440 ? 62.133 17.193 -37.059 1.00 74.06 440 TYR A CA 1
ATOM 3435 C C . TYR A 1 440 ? 61.450 18.396 -37.722 1.00 74.06 440 TYR A C 1
ATOM 3437 O O . TYR A 1 440 ? 61.214 18.362 -38.931 1.00 74.06 440 TYR A O 1
ATOM 3445 N N . THR A 1 441 ? 61.212 19.482 -36.978 1.00 73.00 441 THR A N 1
ATOM 3446 C CA . THR A 1 441 ? 60.659 20.732 -37.529 1.00 73.00 441 THR A CA 1
ATOM 3447 C C . THR A 1 441 ? 61.604 21.349 -38.561 1.00 73.00 441 THR A C 1
ATOM 3449 O O . THR A 1 441 ? 61.185 21.625 -39.683 1.00 73.00 441 THR A O 1
ATOM 3452 N N . VAL A 1 442 ? 62.903 21.448 -38.245 1.00 75.62 442 VAL A N 1
ATOM 3453 C CA . VAL A 1 442 ? 63.924 21.940 -39.191 1.00 75.62 442 VAL A CA 1
ATOM 3454 C C . VAL A 1 442 ? 64.003 21.057 -40.443 1.00 75.62 442 VAL A C 1
ATOM 3456 O O . VAL A 1 442 ? 64.169 21.557 -41.558 1.00 75.62 442 VAL A O 1
ATOM 3459 N N . TYR A 1 443 ? 63.866 19.736 -40.303 1.00 75.12 443 TYR A N 1
ATOM 3460 C CA . TYR A 1 443 ? 63.824 18.819 -41.443 1.00 75.12 443 TYR A CA 1
ATOM 3461 C C . TYR A 1 443 ? 62.558 19.000 -42.299 1.00 75.12 443 TYR A C 1
ATOM 3463 O O . TYR A 1 443 ? 62.657 19.018 -43.527 1.00 75.12 443 TYR A O 1
ATOM 3471 N N . GLN A 1 444 ? 61.381 19.163 -41.685 1.00 76.75 444 GLN A N 1
ATOM 3472 C CA . GLN A 1 444 ? 60.113 19.416 -42.383 1.00 76.75 444 GLN A CA 1
ATOM 3473 C C . GLN A 1 444 ? 60.144 20.725 -43.183 1.00 76.75 444 GLN A C 1
ATOM 3475 O O . GLN A 1 444 ? 59.791 20.722 -44.366 1.00 76.75 444 GLN A O 1
ATOM 3480 N N . GLU A 1 445 ? 60.644 21.810 -42.588 1.00 74.94 445 GLU A N 1
ATOM 3481 C CA . GLU A 1 445 ? 60.807 23.111 -43.253 1.00 74.94 445 GLU A CA 1
ATOM 3482 C C . GLU A 1 445 ? 61.740 23.013 -44.470 1.00 74.94 445 GLU A C 1
ATOM 3484 O O . GLU A 1 445 ? 61.390 23.445 -45.574 1.00 74.94 445 GLU A O 1
ATOM 3489 N N . ASN A 1 446 ? 62.884 22.334 -44.316 1.00 70.50 446 ASN A N 1
ATOM 3490 C CA . ASN A 1 446 ? 63.822 22.089 -45.415 1.00 70.50 446 ASN A CA 1
ATOM 3491 C C . ASN A 1 446 ? 63.243 21.168 -46.505 1.00 70.50 446 ASN A C 1
ATOM 3493 O O . ASN A 1 446 ? 63.555 21.318 -47.690 1.00 70.50 446 ASN A O 1
ATOM 3497 N N . ARG A 1 447 ? 62.387 20.203 -46.144 1.00 68.56 447 ARG A N 1
ATOM 3498 C CA . ARG A 1 447 ? 61.716 19.311 -47.104 1.00 68.56 447 ARG A CA 1
ATOM 3499 C C . ARG A 1 447 ? 60.644 20.053 -47.909 1.00 68.56 447 ARG A C 1
ATOM 3501 O O . ARG A 1 447 ? 60.525 19.810 -49.112 1.00 68.56 447 ARG A O 1
ATOM 3508 N N . GLY A 1 448 ? 59.922 20.982 -47.279 1.00 59.78 448 GLY A N 1
ATOM 3509 C CA . GLY A 1 448 ? 59.018 21.919 -47.951 1.00 59.78 448 GLY A CA 1
ATOM 3510 C C . GLY A 1 448 ? 59.764 22.815 -48.943 1.00 59.78 448 GLY A C 1
ATOM 3511 O O . GLY A 1 448 ? 59.386 22.890 -50.111 1.00 59.78 448 GLY A O 1
ATOM 3512 N N . GLN A 1 449 ? 60.895 23.394 -48.532 1.00 58.78 449 GLN A N 1
ATOM 3513 C CA . GLN A 1 449 ? 61.747 24.225 -49.396 1.00 58.78 449 GLN A CA 1
ATOM 3514 C C . GLN A 1 449 ? 62.378 23.447 -50.564 1.00 58.78 449 GLN A C 1
ATOM 3516 O O . GLN A 1 449 ? 62.450 23.968 -51.678 1.00 58.78 449 GLN A O 1
ATOM 3521 N N . ARG A 1 450 ? 62.763 22.174 -50.379 1.00 54.75 450 ARG A N 1
ATOM 3522 C CA . ARG A 1 450 ? 63.270 21.334 -51.483 1.00 54.75 450 ARG A CA 1
ATOM 3523 C C . ARG A 1 450 ? 62.227 21.046 -52.564 1.00 54.75 450 ARG A C 1
ATOM 3525 O O . ARG A 1 450 ? 62.624 20.919 -53.722 1.00 54.75 450 ARG A O 1
ATOM 3532 N N . ARG A 1 451 ? 60.928 20.974 -52.235 1.00 52.31 451 ARG A N 1
ATOM 3533 C CA . ARG A 1 451 ? 59.849 20.822 -53.237 1.00 52.31 451 ARG A CA 1
ATOM 3534 C C . ARG A 1 451 ? 59.675 22.078 -54.100 1.00 52.31 451 ARG A C 1
ATOM 3536 O O . ARG A 1 451 ? 59.492 21.944 -55.305 1.00 52.31 451 ARG A O 1
ATOM 3543 N N . TYR A 1 452 ? 59.829 23.274 -53.527 1.00 50.78 452 TYR A N 1
ATOM 3544 C CA . TYR A 1 452 ? 59.837 24.527 -54.298 1.00 50.78 452 TYR A CA 1
ATOM 3545 C C . TYR A 1 452 ? 61.132 24.710 -55.112 1.00 50.78 452 TYR A C 1
ATOM 3547 O O . TYR A 1 452 ? 61.090 25.164 -56.254 1.00 50.78 452 TYR A O 1
ATOM 3555 N N . GLY A 1 453 ? 62.282 24.278 -54.581 1.00 51.34 453 GLY A N 1
ATOM 3556 C CA . GLY A 1 453 ? 63.567 24.342 -55.287 1.00 51.34 453 GLY A CA 1
ATOM 3557 C C . GLY A 1 453 ? 63.683 23.390 -56.485 1.00 51.34 453 GLY A C 1
ATOM 3558 O O . GLY A 1 453 ? 64.295 23.745 -57.487 1.00 51.34 453 GLY A O 1
ATOM 3559 N N . THR A 1 454 ? 63.067 22.203 -56.444 1.00 48.78 454 THR A N 1
ATOM 3560 C CA . THR A 1 454 ? 63.114 21.259 -57.584 1.00 48.78 454 THR A CA 1
ATOM 3561 C C . THR A 1 454 ? 62.170 21.633 -58.727 1.00 48.78 454 THR A C 1
ATOM 3563 O O . THR A 1 454 ? 62.485 21.333 -59.877 1.00 48.78 454 THR A O 1
ATOM 3566 N N . GLN A 1 455 ? 61.077 22.360 -58.464 1.00 46.88 455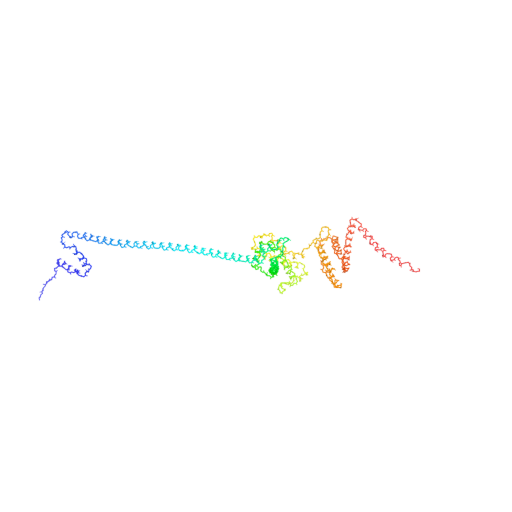 GLN A N 1
ATOM 3567 C CA . GLN A 1 455 ? 60.261 22.950 -59.535 1.00 46.88 455 GLN A CA 1
ATOM 3568 C C . GLN A 1 455 ? 60.954 24.152 -60.197 1.00 46.88 455 GLN A C 1
ATOM 3570 O O . GLN A 1 455 ? 60.873 24.293 -61.415 1.00 46.88 455 GLN A O 1
ATOM 3575 N N . ALA A 1 456 ? 61.715 24.953 -59.440 1.00 47.44 456 ALA A N 1
ATOM 3576 C CA . ALA A 1 456 ? 62.467 26.089 -59.982 1.00 47.44 456 ALA A CA 1
ATOM 3577 C C . ALA A 1 456 ? 63.684 25.681 -60.843 1.00 47.44 456 ALA A C 1
ATOM 3579 O O . ALA A 1 456 ? 64.067 26.418 -61.748 1.00 47.44 456 ALA A O 1
ATOM 3580 N N . VAL A 1 457 ? 64.276 24.501 -60.613 1.00 47.59 457 VAL A N 1
ATOM 3581 C CA . VAL A 1 457 ? 65.466 24.039 -61.361 1.00 47.59 457 VAL A CA 1
ATOM 3582 C C . VAL A 1 457 ? 65.112 23.244 -62.630 1.00 47.59 457 VAL A C 1
ATOM 3584 O O . VAL A 1 457 ? 65.938 23.158 -63.533 1.00 47.59 457 VAL A O 1
ATOM 3587 N N . SER A 1 458 ? 63.878 22.740 -62.783 1.00 43.75 458 SER A N 1
ATOM 3588 C CA . SER A 1 458 ? 63.457 22.086 -64.043 1.00 43.75 458 SER A CA 1
ATOM 3589 C C . SER A 1 458 ? 63.032 23.062 -65.155 1.00 43.75 458 SER A C 1
ATOM 3591 O O . SER A 1 458 ? 62.863 22.646 -66.297 1.00 43.75 458 SER A O 1
ATOM 3593 N N . GLY A 1 459 ? 62.892 24.359 -64.847 1.00 44.97 459 GLY A N 1
ATOM 3594 C CA . GLY A 1 459 ? 62.419 25.382 -65.788 1.00 44.97 459 GLY A CA 1
ATOM 3595 C C . GLY A 1 459 ? 63.488 26.292 -66.407 1.00 44.97 459 GLY A C 1
ATOM 3596 O O . GLY A 1 459 ? 63.122 27.153 -67.198 1.00 44.97 459 GLY A O 1
ATOM 3597 N N . CYS A 1 460 ? 64.779 26.151 -66.064 1.00 44.75 460 CYS A N 1
ATOM 3598 C CA . CYS A 1 460 ? 65.800 27.156 -66.423 1.00 44.75 460 CYS A CA 1
ATOM 3599 C C . CYS A 1 460 ? 66.951 26.665 -67.324 1.00 44.75 460 CYS A C 1
ATOM 3601 O O . CYS A 1 460 ? 67.919 27.392 -67.518 1.00 44.75 460 CYS A O 1
ATOM 3603 N N . CYS A 1 461 ? 66.857 25.470 -67.916 1.00 46.03 461 CYS A N 1
ATOM 3604 C CA . CYS A 1 461 ? 67.828 25.004 -68.912 1.00 46.03 461 CYS A CA 1
ATOM 3605 C C . CYS A 1 461 ? 67.118 24.398 -70.125 1.00 46.03 461 CYS A C 1
ATOM 3607 O O . CYS A 1 461 ? 67.096 23.180 -70.257 1.00 46.03 461 CYS A O 1
ATOM 3609 N N . LEU A 1 462 ? 66.531 25.240 -70.984 1.00 44.12 462 LEU A N 1
ATOM 3610 C CA . LEU A 1 462 ? 66.332 25.013 -72.426 1.00 44.12 462 LEU A CA 1
ATOM 3611 C C . LEU A 1 462 ? 65.831 26.327 -73.066 1.00 44.12 462 LEU A C 1
ATOM 3613 O O . LEU A 1 462 ? 64.799 26.846 -72.650 1.00 44.12 462 LEU A O 1
ATOM 3617 N N . CYS A 1 463 ? 66.560 26.799 -74.093 1.00 33.41 463 CYS A N 1
ATOM 3618 C CA . CYS A 1 463 ? 66.386 28.026 -74.905 1.00 33.41 463 CYS A CA 1
ATOM 3619 C C . CYS A 1 463 ? 66.976 29.311 -74.273 1.00 33.41 463 CYS A C 1
ATOM 3621 O O . CYS A 1 463 ? 66.608 29.668 -73.167 1.00 33.41 463 CYS A O 1
ATOM 3623 N N . ASN A 1 464 ? 67.823 30.127 -74.907 1.00 33.06 464 ASN A N 1
ATOM 3624 C CA . ASN A 1 464 ? 68.402 30.149 -76.252 1.00 33.06 464 ASN A CA 1
ATOM 3625 C C . ASN A 1 464 ? 69.418 31.322 -76.315 1.00 33.06 464 ASN A C 1
ATOM 3627 O O . ASN A 1 464 ? 69.154 32.359 -75.708 1.00 33.06 464 ASN A O 1
ATOM 3631 N N . VAL A 1 465 ? 70.442 31.165 -77.169 1.00 38.19 465 VAL A N 1
ATOM 3632 C CA . VAL A 1 465 ? 71.448 32.144 -77.663 1.00 38.19 465 VAL A CA 1
ATOM 3633 C C . VAL A 1 465 ? 72.709 32.343 -76.828 1.00 38.19 465 VAL A C 1
ATOM 3635 O O . VAL A 1 465 ? 72.647 32.966 -75.749 1.00 38.19 465 VAL A O 1
#

Sequence (465 aa):
MAESGEPQANNPLSRKLNKILETRLDNDKEMVEALKALSTFFVDNSLRSRRNLRGDIEKRSLAINESFESAFREVKQQLDDVHADIEQMSKCCTEMTSRLKSARDQTSDLISKTTKLQSESQRIQMKEVVAGEFISRFQLTPEETQALKGTKNGPITEDFFQALGRVREIHNDCKVLLQIMETMALHLESSYEKSLTGDLPDISSLVSRAMAALQDRPVLYTLDEYGTARRTAVVRCFIDALTRGGPGGTPRPIELHSHDPVRYVGDMLAWLHQAIASEKELLHSLLRNLSACDQEMEREILSHITEGVCRPFKIELPPPNLSPTESLTETMGLLKDVLTCHDASVIPLDARKADYSRIISCLVDPLLQMCSMSASHLNSSDMAAYMINCIHQIQSTLAVYEFTDKHIEMLAGQTEAHLDTLISEQASFILTRSGIGSLYTVYQENRGQRRYGTQAVSGCCLCNV

Nearest PDB structures (foldseek):
  3qtn-assembly1_B  TM=2.311E-01  e=1.364E+00  Schizosaccharomyces pombe

Secondary structure (DSSP, 8-state):
-----------HHHHHHHHHHH--GGG-HHHHHHHHHHHTT-----HHHHHHHHHHHHHHHHHHHHHHHHHHHHHHHHHHHHHHHHHHHHHHHHHHHHHHHHHHHHHHHHHHHHHHHHHHHHHHHHHHHHHHHHHHHHS--HHHHHHHT--TTS---HHHHHHHHHHHHHHHHHHHHHHHHHHHHHHHHHHHHHHHS---SS--HHHHHHHHHHTT-GGG--HHHHHHHHHHHHHHHHHHHHHT-STTS-SPPGGGGTTSHHHHHHHHHHHHHHHHHHHHHHHHHHHTT-TT--HHHHHHHHHHHHHHHHGGG--PPPPTT-PPPHHHHHHHHHHHHHHHHHHTS---HHHHHHHHHHHHHHHHHHHHHHHHHHGGGS-HHHHHHHHHHHHHHHHHHHTTSTT-HHHHHHHHHHHHHHHHHHHHHHHHHHHHHTT-HHHHHHHHHHHHHHHHHHHHHTTSSS---

Mean predicted aligned error: 21.57 Å

pLDDT: mean 79.65, std 14.0, range [31.88, 96.94]

InterPro domains:
  IPR010490 Conserved oligomeric Golgi complex subunit 6 [PTHR21506] (3-315)
  IPR010490 Conserved oligomeric Golgi complex subunit 6 [SM01087] (33-462)
  IPR048368 Conserved oligomeric complex COG6, N-terminal [PF06419] (38-150)
  IPR048369 Conserved Oligomeric Golgi complex subunit 6, C-terminal [PF20653] (177-315)
  IPR048369 Conserved Oligomeric Golgi complex subunit 6, C-terminal [PF20653] (316-447)

Solvent-accessible surface area (backbone atoms only — not comparable to full-atom values): 26170 Å² total; per-residue (Å²): 137,84,90,86,83,86,88,82,84,87,46,70,65,58,54,54,50,48,54,56,67,65,55,62,62,86,77,38,61,66,59,48,51,51,49,55,60,44,53,76,74,62,78,64,95,42,77,67,46,65,74,41,44,64,61,52,50,51,52,50,51,49,52,50,50,52,52,48,52,56,56,50,49,53,55,49,50,56,51,54,50,52,49,52,50,51,53,51,47,51,51,50,53,53,51,51,50,51,52,51,51,51,52,49,54,54,48,51,53,49,50,54,52,49,54,51,52,50,54,50,49,53,53,50,51,51,48,51,53,51,51,51,55,47,44,66,60,69,47,78,52,73,66,41,50,46,42,69,63,48,64,97,85,58,84,90,51,72,61,32,58,51,34,51,49,50,52,52,51,32,53,52,54,49,53,53,50,51,53,50,51,53,53,50,51,50,51,49,53,56,51,50,52,57,71,62,67,57,95,56,97,60,86,49,73,64,57,31,52,52,52,44,72,31,63,89,37,76,94,64,54,56,64,66,58,49,24,51,45,48,15,53,52,51,38,50,52,49,52,37,34,35,73,51,18,35,86,92,47,47,58,62,29,48,57,79,39,57,90,40,62,70,58,30,53,48,55,52,50,53,49,49,55,52,51,53,54,51,51,50,53,52,50,51,61,44,50,69,67,46,94,83,76,52,75,67,58,57,50,50,42,52,48,55,27,48,48,67,66,44,53,89,71,58,71,63,64,60,47,96,83,36,47,62,43,67,69,57,54,52,51,51,50,52,50,51,54,53,51,56,55,54,70,74,44,99,62,59,68,71,59,48,51,54,49,50,51,48,57,46,56,72,44,51,58,59,50,54,50,49,52,53,61,31,34,65,85,49,55,73,49,57,30,22,51,25,50,39,42,39,48,48,53,54,42,64,62,45,71,82,47,86,86,37,63,70,59,46,52,54,48,48,55,53,39,50,56,29,47,52,49,31,50,50,50,52,51,51,52,50,30,60,75,69,67,45,42,68,58,50,52,57,49,51,54,52,53,56,50,50,58,56,52,55,60,61,64,75,72,74,81,82,89,85,137

Radius of gyration: 62.9 Å; Cα contacts (8 Å, |Δi|>4): 213; chains: 1; bounding box: 147×151×185 Å

Foldseek 3Di:
DDDDDDDDDPDPVVVVVVVVVVPPCVVDPVSVVVVVVLCVPLPDDDPVCVVCVVVVVVVVVVVVVVVVCVVVVVVVVVVVVVVVVVVVVVVVVVVVVVVVVVVVVVVVVVVVVVVVVVVVVVVVVVVVVVVVVCCVQQPDDPQLVDLCVDDPPDDNDPSPVVSVVSVVNNVVVVVVVVVVVVVVVVVVVVVVCVLLQDPDLANPPVLLVVLQVCLVPPVRNCLVVSLVNLLVVLLVVLVCQQPQNDDVCPPPHLVVCVVPVVSSVVVSVVSLVVSLVSVLVRLCVSCVNHPDDDPVNSVVSSCSSSVSSCVVVPLPAQDPVLADDPVLVVVLVVVLVVQVVLVVDPDDPVVSLVVVVVSCVVPVVVQLVSLLVNCVPPDLQSSLSSSLNSLVSSLVSPVVDPNCVVVNVVSVVSNVVSVVSNCVVVVVVCCVVVVCVVVVVVVVVVVVVVVVVVVVVVPPPDDDD

Organism: Acropora cervicornis (NCBI:txid6130)